Protein AF-0000000075315222 (afdb_homodimer)

Organism: NCBI:txid81985

Radius of gyration: 26.87 Å; Cα contacts (8 Å, |Δi|>4): 1030; chains: 2; bounding box: 45×82×65 Å

Sequence (502 aa):
MVKQVRRYALFQATPDSKFVKEMYGGYFNVFVSAFGDEGEQWDLFRVIDGEFPRDDDLDKYDGFVLSGSLHDAFAQEDWIIELCSVCKKIDAMKKKILGICFGHQIICRVRGGKVGRALRGPDMGLRKINIVQDMMEPGGYFGEEVPESLLIIECHRDEVLEPPESAKVIGYSDKCNVEIFSVEDHLLCVQGHPEYNKEILLEIIDRVHKIKYIEEEYLEKAKRTIEKIEPDTRRLHILCKNFLKGRSHLVMVKQVRRYALFQATPDSKFVKEMYGGYFNVFVSAFGDEGEQWDLFRVIDGEFPRDDDLDKYDGFVLSGSLHDAFAQEDWIIELCSVCKKIDAMKKKILGICFGHQIICRVRGGKVGRALRGPDMGLRKINIVQDMMEPGGYFGEEVPESLLIIECHRDEVLEPPESAKVIGYSDKCNVEIFSVEDHLLCVQGHPEYNKEILLEIIDRVHKIKYIEEEYLEKAKRTIEKIEPDTRRLHILCKNFLKGRSHLV

pLDDT: mean 90.4, std 10.38, range [39.94, 98.88]

Foldseek 3Di:
DPPPAAEEEEAEQEFFDPVCCVPQVGVQSLVCVLPNDPRHHYYYADLNVPGDDDPVCLVVHQEYEYEDYPDFCPDDDPSSVVVLVSVLSCVVVLHAYEAEQSGLQSVQVSLPFDKDFFPQFWDFAKFKKAFAPVVDDQCPPVHRDDDRIDIFGAGHGMAGPGGHPQKAQGIQGPRHRRQWIDHDPRYIYGNGDSSDDPVVSVVVVVVVVVVVVVVVVVVVVVVVVPVPDPDPVVVVVCVVCCVVVVVDDDD/DPPPAAEEEEAEQEFFDPVCCVPQVGVQSLVCVLPNDPRHHYYYADLNVPGDDDLVCLVVHQEYEYEDYPDFLPDDDPSSVVVLVSVLSCVVVLHAYEAEQSGLQSVQVSLPFDKDFFPQFWDFAKFKKAFAPVVDDACPDVHRDDDRIDIFGAGHGMAGPGGHPQKDQGIQGPRHRRQWIDHDPRYIYGNGDSSDDPVVSVVVVVVVVVVVVVVVVVVVVVVVVPVPDPDPVVVVVCVVCCVVVVVDDDD

Structure (mmCIF, N/CA/C/O backbone):
data_AF-0000000075315222-model_v1
#
loop_
_entity.id
_entity.type
_entity.pdbx_description
1 polymer 'Glutamine amidotransferase domain-containing protein'
#
loop_
_atom_site.group_PDB
_atom_site.id
_atom_site.type_symbol
_atom_site.label_atom_id
_atom_site.label_alt_id
_atom_site.label_comp_id
_atom_site.label_asym_id
_atom_site.label_entity_id
_atom_site.label_seq_id
_atom_site.pdbx_PDB_ins_code
_atom_site.Cartn_x
_atom_site.Cartn_y
_atom_site.Cartn_z
_atom_site.occupancy
_atom_site.B_iso_or_equiv
_atom_site.auth_seq_id
_atom_site.auth_comp_id
_atom_site.auth_asym_id
_atom_site.auth_atom_id
_atom_site.pdbx_PDB_model_num
ATOM 1 N N . MET A 1 1 ? -16.156 -40.969 -31.875 1 39.94 1 MET A N 1
ATOM 2 C CA . MET A 1 1 ? -16.547 -40.125 -30.75 1 39.94 1 MET A CA 1
ATOM 3 C C . MET A 1 1 ? -15.852 -38.781 -30.781 1 39.94 1 MET A C 1
ATOM 5 O O . MET A 1 1 ? -14.617 -38.719 -30.797 1 39.94 1 MET A O 1
ATOM 9 N N . VAL A 1 2 ? -16.375 -37.781 -31.344 1 49.41 2 VAL A N 1
ATOM 10 C CA . VAL A 1 2 ? -15.719 -36.531 -31.703 1 49.41 2 VAL A CA 1
ATOM 11 C C . VAL A 1 2 ? -15 -35.969 -30.484 1 49.41 2 VAL A C 1
ATOM 13 O O . VAL A 1 2 ? -15.602 -35.781 -29.422 1 49.41 2 VAL A O 1
ATOM 16 N N . LYS A 1 3 ? -13.758 -36.281 -30.328 1 56.5 3 LYS A N 1
ATOM 17 C CA . LYS A 1 3 ? -12.953 -35.969 -29.156 1 56.5 3 LYS A CA 1
ATOM 18 C C . LYS A 1 3 ? -13.102 -34.5 -28.766 1 56.5 3 LYS A C 1
ATOM 20 O O . LYS A 1 3 ? -12.781 -33.594 -29.562 1 56.5 3 LYS A O 1
ATOM 25 N N . GLN A 1 4 ? -14.125 -34.094 -27.875 1 75.81 4 GLN A N 1
ATOM 26 C CA . GLN A 1 4 ? -14.383 -32.719 -27.453 1 75.81 4 GLN A CA 1
ATOM 27 C C . GLN A 1 4 ? -13.102 -32.031 -27 1 75.81 4 GLN A C 1
ATOM 29 O O . GLN A 1 4 ? -12.359 -32.594 -26.172 1 75.81 4 GLN A O 1
ATOM 34 N N . VAL A 1 5 ? -12.703 -31.062 -27.75 1 89.75 5 VAL A N 1
ATOM 35 C CA . VAL A 1 5 ? -11.508 -30.266 -27.469 1 89.75 5 VAL A CA 1
ATOM 36 C C . VAL A 1 5 ? -11.656 -29.578 -26.109 1 89.75 5 VAL A C 1
ATOM 38 O O . VAL A 1 5 ? -12.664 -28.922 -25.844 1 89.75 5 VAL A O 1
ATOM 41 N N . ARG A 1 6 ? -10.82 -29.938 -25.156 1 95.06 6 ARG A N 1
ATOM 42 C CA . ARG A 1 6 ? -10.828 -29.266 -23.859 1 95.06 6 ARG A CA 1
ATOM 43 C C . ARG A 1 6 ? -10.453 -27.797 -24 1 95.06 6 ARG A C 1
ATOM 45 O O . ARG A 1 6 ? -9.578 -27.438 -24.781 1 95.06 6 ARG A O 1
ATOM 52 N N . ARG A 1 7 ? -11.195 -26.953 -23.25 1 97.31 7 ARG A N 1
ATOM 53 C CA . ARG A 1 7 ? -11.008 -25.5 -23.344 1 97.31 7 ARG A CA 1
ATOM 54 C C . ARG A 1 7 ? -10.703 -24.906 -21.984 1 97.31 7 ARG A C 1
ATOM 56 O O . ARG A 1 7 ? -11.383 -25.203 -21 1 97.31 7 ARG A O 1
ATOM 63 N N . TYR A 1 8 ? -9.695 -24.078 -21.922 1 98.38 8 TYR A N 1
ATOM 64 C CA . TYR A 1 8 ? -9.273 -23.438 -20.688 1 98.38 8 TYR A CA 1
ATOM 65 C C . TYR A 1 8 ? -9.125 -21.922 -20.891 1 98.38 8 TYR A C 1
ATOM 67 O O . TYR A 1 8 ? -8.93 -21.469 -22 1 98.38 8 TYR A O 1
ATOM 75 N N . ALA A 1 9 ? -9.297 -21.141 -19.812 1 98.81 9 ALA A N 1
ATOM 76 C CA . ALA A 1 9 ? -9.141 -19.688 -19.859 1 98.81 9 ALA A CA 1
ATOM 77 C C . ALA A 1 9 ? -8.109 -19.219 -18.828 1 98.81 9 ALA A C 1
ATOM 79 O O . ALA A 1 9 ? -8.102 -19.688 -17.688 1 98.81 9 ALA A O 1
ATOM 80 N N . LEU A 1 10 ? -7.227 -18.406 -19.312 1 98.88 10 LEU A N 1
ATOM 81 C CA . LEU A 1 10 ? -6.359 -17.688 -18.391 1 98.88 10 LEU A CA 1
ATOM 82 C C . LEU A 1 10 ? -6.922 -16.297 -18.094 1 98.88 10 LEU A C 1
ATOM 84 O O . LEU A 1 10 ? -7.156 -15.508 -19.016 1 98.88 10 LEU A O 1
ATOM 88 N N . PHE A 1 11 ? -7.207 -16.047 -16.828 1 98.88 11 PHE A N 1
ATOM 89 C CA . PHE A 1 11 ? -7.445 -14.688 -16.344 1 98.88 11 PHE A CA 1
ATOM 90 C C . PHE A 1 11 ? -6.137 -14.016 -15.953 1 98.88 11 PHE A C 1
ATOM 92 O O . PHE A 1 11 ? -5.613 -14.258 -14.859 1 98.88 11 PHE A O 1
ATOM 99 N N . GLN A 1 12 ? -5.641 -13.211 -16.875 1 98.75 12 GLN A N 1
ATOM 100 C CA . GLN A 1 12 ? -4.352 -12.562 -16.641 1 98.75 12 GLN A CA 1
ATOM 101 C C . GLN A 1 12 ? -4.535 -11.219 -15.945 1 98.75 12 GLN A C 1
ATOM 103 O O . GLN A 1 12 ? -5.137 -10.297 -16.5 1 98.75 12 GLN A O 1
ATOM 108 N N . ALA A 1 13 ? -3.971 -11.109 -14.781 1 98.25 13 ALA A N 1
ATOM 109 C CA . ALA A 1 13 ? -4.195 -9.953 -13.922 1 98.25 13 ALA A CA 1
ATOM 110 C C . ALA A 1 13 ? -2.945 -9.078 -13.836 1 98.25 13 ALA A C 1
ATOM 112 O O . ALA A 1 13 ? -2.754 -8.344 -12.867 1 98.25 13 ALA A O 1
ATOM 113 N N . THR A 1 14 ? -2.043 -9.227 -14.75 1 94.38 14 THR A N 1
ATOM 114 C CA . THR A 1 14 ? -0.83 -8.422 -14.852 1 94.38 14 THR A CA 1
ATOM 115 C C . THR A 1 14 ? -0.495 -8.125 -16.312 1 94.38 14 THR A C 1
ATOM 117 O O . THR A 1 14 ? -0.711 -8.969 -17.188 1 94.38 14 THR A O 1
ATOM 120 N N . PRO A 1 15 ? -0.008 -6.941 -16.609 1 93.62 15 PRO A N 1
ATOM 121 C CA . PRO A 1 15 ? 0.47 -6.699 -17.984 1 93.62 15 PRO A CA 1
ATOM 122 C C . PRO A 1 15 ? 1.733 -7.492 -18.312 1 93.62 15 PRO A C 1
ATOM 124 O O . PRO A 1 15 ? 2.465 -7.898 -17.406 1 93.62 15 PRO A O 1
ATOM 127 N N . ASP A 1 16 ? 1.925 -7.746 -19.562 1 93.75 16 ASP A N 1
ATOM 128 C CA . ASP A 1 16 ? 3.176 -8.367 -19.984 1 93.75 16 ASP A CA 1
ATOM 129 C C . ASP A 1 16 ? 4.352 -7.406 -19.812 1 93.75 16 ASP A C 1
ATOM 131 O O . ASP A 1 16 ? 4.25 -6.227 -20.172 1 93.75 16 ASP A O 1
ATOM 135 N N . SER A 1 17 ? 5.379 -7.91 -19.203 1 89.06 17 SER A N 1
ATOM 136 C CA . SER A 1 17 ? 6.609 -7.125 -19.203 1 89.06 17 SER A CA 1
ATOM 137 C C . SER A 1 17 ? 7.309 -7.195 -20.562 1 89.06 17 SER A C 1
ATOM 139 O O . SER A 1 17 ? 7.039 -8.094 -21.359 1 89.06 17 SER A O 1
ATOM 141 N N . LYS A 1 18 ? 8.211 -6.207 -20.828 1 89.25 18 LYS A N 1
ATOM 142 C CA . LYS A 1 18 ? 8.984 -6.234 -22.062 1 89.25 18 LYS A CA 1
ATOM 143 C C . LYS A 1 18 ? 9.773 -7.539 -22.188 1 89.25 18 LYS A C 1
ATOM 145 O O . LYS A 1 18 ? 9.781 -8.164 -23.25 1 89.25 18 LYS A O 1
ATOM 150 N N . PHE A 1 19 ? 10.352 -8.008 -21.188 1 90.94 19 PHE A N 1
ATOM 151 C CA . PHE A 1 19 ? 11.164 -9.219 -21.172 1 90.94 19 PHE A CA 1
ATOM 152 C C . PHE A 1 19 ? 10.328 -10.445 -21.516 1 90.94 19 PHE A C 1
ATOM 154 O O . PHE A 1 19 ? 10.688 -11.227 -22.391 1 90.94 19 PHE A O 1
ATOM 161 N N . VAL A 1 20 ? 9.18 -10.625 -20.812 1 94.62 20 VAL A N 1
ATOM 162 C CA . VAL A 1 20 ? 8.352 -11.812 -21 1 94.62 20 VAL A CA 1
ATOM 163 C C . VAL A 1 20 ? 7.77 -11.82 -22.406 1 94.62 20 VAL A C 1
ATOM 165 O O . VAL A 1 20 ? 7.629 -12.875 -23.016 1 94.62 20 VAL A O 1
ATOM 168 N N . LYS A 1 21 ? 7.43 -10.648 -22.922 1 95.06 21 LYS A N 1
ATOM 169 C CA . LYS A 1 21 ? 6.953 -10.547 -24.297 1 95.06 21 LYS A CA 1
ATOM 170 C C . LYS A 1 21 ? 8.031 -11 -25.281 1 95.06 21 LYS A C 1
ATOM 172 O O . LYS A 1 21 ? 7.754 -11.773 -26.203 1 95.06 21 LYS A O 1
ATOM 177 N N . GLU A 1 22 ? 9.211 -10.508 -25.078 1 95.38 22 GLU A N 1
ATOM 178 C CA . GLU A 1 22 ? 10.297 -10.789 -26.016 1 95.38 22 GLU A CA 1
ATOM 179 C C . GLU A 1 22 ? 10.75 -12.242 -25.906 1 95.38 22 GLU A C 1
ATOM 181 O O . GLU A 1 22 ? 10.977 -12.906 -26.922 1 95.38 22 GLU A O 1
ATOM 186 N N . MET A 1 23 ? 10.805 -12.789 -24.688 1 94.94 23 MET A N 1
ATOM 187 C CA . MET A 1 23 ? 11.422 -14.094 -24.469 1 94.94 23 MET A CA 1
ATOM 188 C C . MET A 1 23 ? 10.391 -15.211 -24.609 1 94.94 23 MET A C 1
ATOM 190 O O . MET A 1 23 ? 10.727 -16.312 -25.047 1 94.94 23 MET A O 1
ATOM 194 N N . TYR A 1 24 ? 9.094 -14.883 -24.234 1 96.69 24 TYR A N 1
ATOM 195 C CA . TYR A 1 24 ? 8.125 -15.969 -24.156 1 96.69 24 TYR A CA 1
ATOM 196 C C . TYR A 1 24 ? 6.879 -15.664 -24.969 1 96.69 24 TYR A C 1
ATOM 198 O O . TYR A 1 24 ? 5.977 -16.5 -25.078 1 96.69 24 TYR A O 1
ATOM 206 N N . GLY A 1 25 ? 6.777 -14.461 -25.562 1 96.44 25 GLY A N 1
ATOM 207 C CA . GLY A 1 25 ? 5.586 -14.07 -26.297 1 96.44 25 GLY A CA 1
ATOM 208 C C . GLY A 1 25 ? 4.434 -13.664 -25.406 1 96.44 25 GLY A C 1
ATOM 209 O O . GLY A 1 25 ? 3.273 -13.695 -25.812 1 96.44 25 GLY A O 1
ATOM 210 N N . GLY A 1 26 ? 4.734 -13.438 -24.078 1 96.88 26 GLY A N 1
ATOM 211 C CA . GLY A 1 26 ? 3.723 -13.023 -23.109 1 96.88 26 GLY A CA 1
ATOM 212 C C . GLY A 1 26 ? 3.48 -14.055 -22.016 1 96.88 26 GLY A C 1
ATOM 213 O O . GLY A 1 26 ? 3.832 -15.227 -22.172 1 96.88 26 GLY A O 1
ATOM 214 N N . TYR A 1 27 ? 2.85 -13.586 -20.953 1 97.31 27 TYR A N 1
ATOM 215 C CA . TYR A 1 27 ? 2.594 -14.477 -19.828 1 97.31 27 TYR A CA 1
ATOM 216 C C . TYR A 1 27 ? 1.622 -15.586 -20.219 1 97.31 27 TYR A C 1
ATOM 218 O O . TYR A 1 27 ? 1.681 -16.688 -19.672 1 97.31 27 TYR A O 1
ATOM 226 N N . PHE A 1 28 ? 0.74 -15.273 -21.172 1 98.38 28 PHE A N 1
ATOM 227 C CA . PHE A 1 28 ? -0.161 -16.312 -21.656 1 98.38 28 PHE A CA 1
ATOM 228 C C . PHE A 1 28 ? 0.618 -17.547 -22.062 1 98.38 28 PHE A C 1
ATOM 230 O O . PHE A 1 28 ? 0.293 -18.656 -21.641 1 98.38 28 PHE A O 1
ATOM 237 N N . ASN A 1 29 ? 1.62 -17.312 -22.797 1 98.12 29 ASN A N 1
ATOM 238 C CA . ASN A 1 29 ? 2.424 -18.422 -23.281 1 98.12 29 ASN A CA 1
ATOM 239 C C . ASN A 1 29 ? 3.176 -19.109 -22.141 1 98.12 29 ASN A C 1
ATOM 241 O O . ASN A 1 29 ? 3.412 -20.312 -22.188 1 98.12 29 ASN A O 1
ATOM 245 N N . VAL A 1 30 ? 3.58 -18.359 -21.109 1 97.69 30 VAL A N 1
ATOM 246 C CA . VAL A 1 30 ? 4.223 -18.938 -19.938 1 97.69 30 VAL A CA 1
ATOM 247 C C . VAL A 1 30 ? 3.275 -19.922 -19.25 1 97.69 30 VAL A C 1
ATOM 249 O O . VAL A 1 30 ? 3.67 -21.031 -18.922 1 97.69 30 VAL A O 1
ATOM 252 N N . PHE A 1 31 ? 2.035 -19.578 -19.172 1 98.69 31 PHE A N 1
ATOM 253 C CA . PHE A 1 31 ? 1.039 -20.422 -18.516 1 98.69 31 PHE A CA 1
ATOM 254 C C . PHE A 1 31 ? 0.691 -21.625 -19.375 1 98.69 31 PHE A C 1
ATOM 256 O O . PHE A 1 31 ? 0.573 -22.75 -18.875 1 98.69 31 PHE A O 1
ATOM 263 N N . VAL A 1 32 ? 0.521 -21.391 -20.672 1 98.25 32 VAL A N 1
ATOM 264 C CA . VAL A 1 32 ? 0.179 -22.484 -21.562 1 98.25 32 VAL A CA 1
ATOM 265 C C . VAL A 1 32 ? 1.33 -23.5 -21.609 1 98.25 32 VAL A C 1
ATOM 267 O O . VAL A 1 32 ? 1.106 -24.703 -21.625 1 98.25 32 VAL A O 1
ATOM 270 N N . SER A 1 33 ? 2.52 -22.953 -21.609 1 97.25 33 SER A N 1
ATOM 271 C CA . SER A 1 33 ? 3.682 -23.828 -21.609 1 97.25 33 SER A CA 1
ATOM 272 C C . SER A 1 33 ? 3.744 -24.656 -20.328 1 97.25 33 SER A C 1
ATOM 274 O O . SER A 1 33 ? 4.133 -25.828 -20.359 1 97.25 33 SER A O 1
ATOM 276 N N . ALA A 1 34 ? 3.395 -24.125 -19.25 1 97.31 34 ALA A N 1
ATOM 277 C CA . ALA A 1 34 ? 3.471 -24.781 -17.938 1 97.31 34 ALA A CA 1
ATOM 278 C C . ALA A 1 34 ? 2.336 -25.781 -17.766 1 97.31 34 ALA A C 1
ATOM 280 O O . ALA A 1 34 ? 2.553 -26.906 -17.281 1 97.31 34 ALA A O 1
ATOM 281 N N . PHE A 1 35 ? 1.101 -25.406 -18.234 1 97.38 35 PHE A N 1
ATOM 282 C CA . PHE A 1 35 ? -0.052 -26.188 -17.781 1 97.38 35 PHE A CA 1
ATOM 283 C C . PHE A 1 35 ? -0.807 -26.75 -18.984 1 97.38 35 PHE A C 1
ATOM 285 O O . PHE A 1 35 ? -1.705 -27.578 -18.812 1 97.38 35 PHE A O 1
ATOM 292 N N . GLY A 1 36 ? -0.473 -26.344 -20.172 1 96.62 36 GLY A N 1
ATOM 293 C CA . GLY A 1 36 ? -1.174 -26.797 -21.359 1 96.62 36 GLY A CA 1
ATOM 294 C C . GLY A 1 36 ? -0.749 -28.172 -21.812 1 96.62 36 GLY A C 1
ATOM 295 O O . GLY A 1 36 ? 0.375 -28.609 -21.547 1 96.62 36 GLY A O 1
ATOM 296 N N . ASP A 1 37 ? -1.701 -28.859 -22.469 1 94.69 37 ASP A N 1
ATOM 297 C CA . ASP A 1 37 ? -1.438 -30.109 -23.172 1 94.69 37 ASP A CA 1
ATOM 298 C C . ASP A 1 37 ? -1.773 -29.984 -24.656 1 94.69 37 ASP A C 1
ATOM 300 O O . ASP A 1 37 ? -2.518 -29.094 -25.047 1 94.69 37 ASP A O 1
ATOM 304 N N . GLU A 1 38 ? -1.183 -30.875 -25.391 1 93 38 GLU A N 1
ATOM 305 C CA . GLU A 1 38 ? -1.465 -30.891 -26.828 1 93 38 GLU A CA 1
ATOM 306 C C . GLU A 1 38 ? -2.953 -31.094 -27.094 1 93 38 GLU A C 1
ATOM 308 O O . GLU A 1 38 ? -3.598 -31.922 -26.438 1 93 38 GLU A O 1
ATOM 313 N N . GLY A 1 39 ? -3.488 -30.312 -28.016 1 94.25 39 GLY A N 1
ATOM 314 C CA . GLY A 1 39 ? -4.859 -30.5 -28.469 1 94.25 39 GLY A CA 1
ATOM 315 C C . GLY A 1 39 ? -5.855 -29.672 -27.688 1 94.25 39 GLY A C 1
ATOM 316 O O . GLY A 1 39 ? -7.047 -29.656 -28 1 94.25 39 GLY A O 1
ATOM 317 N N . GLU A 1 40 ? -5.375 -28.984 -26.719 1 96.38 40 GLU A N 1
ATOM 318 C CA . GLU A 1 40 ? -6.254 -28.141 -25.922 1 96.38 40 GLU A CA 1
ATOM 319 C C . GLU A 1 40 ? -6.367 -26.734 -26.516 1 96.38 40 GLU A C 1
ATOM 321 O O . GLU A 1 40 ? -5.469 -26.281 -27.234 1 96.38 40 GLU A O 1
ATOM 326 N N . GLN A 1 41 ? -7.523 -26.109 -26.266 1 97.56 41 GLN A N 1
ATOM 327 C CA . GLN A 1 41 ? -7.703 -24.703 -26.609 1 97.56 41 GLN A CA 1
ATOM 328 C C . GLN A 1 41 ? -7.605 -23.812 -25.359 1 97.56 41 GLN A C 1
ATOM 330 O O . GLN A 1 41 ? -8.188 -24.141 -24.328 1 97.56 41 GLN A O 1
ATOM 335 N N . TRP A 1 42 ? -6.859 -22.75 -25.469 1 98.31 42 TRP A N 1
ATOM 336 C CA . TRP A 1 42 ? -6.688 -21.797 -24.375 1 98.31 42 TRP A CA 1
ATOM 337 C C . TRP A 1 42 ? -7.066 -20.391 -24.828 1 98.31 42 TRP A C 1
ATOM 339 O O . TRP A 1 42 ? -6.695 -19.953 -25.906 1 98.31 42 TRP A O 1
ATOM 349 N N . ASP A 1 43 ? -7.832 -19.688 -24 1 98.69 43 ASP A N 1
ATOM 350 C CA . ASP A 1 43 ? -8.195 -18.297 -24.266 1 98.69 43 ASP A CA 1
ATOM 351 C C . ASP A 1 43 ? -7.609 -17.359 -23.203 1 98.69 43 ASP A C 1
ATOM 353 O O . ASP A 1 43 ? -7.496 -17.75 -22.031 1 98.69 43 ASP A O 1
ATOM 357 N N . LEU A 1 44 ? -7.254 -16.234 -23.656 1 98.69 44 LEU A N 1
ATOM 358 C CA . LEU A 1 44 ? -6.715 -15.211 -22.766 1 98.69 44 LEU A CA 1
ATOM 359 C C . LEU A 1 44 ? -7.75 -14.125 -22.5 1 98.69 44 LEU A C 1
ATOM 361 O O . LEU A 1 44 ? -8.383 -13.617 -23.422 1 98.69 44 LEU A O 1
ATOM 365 N N . PHE A 1 45 ? -7.973 -13.828 -21.219 1 98.81 45 PHE A N 1
ATOM 366 C CA . PHE A 1 45 ? -8.703 -12.641 -20.797 1 98.81 45 PHE A CA 1
ATOM 367 C C . PHE A 1 45 ? -7.836 -11.758 -19.906 1 98.81 45 PHE A C 1
ATOM 369 O O . PHE A 1 45 ? -7.445 -12.156 -18.812 1 98.81 45 PHE A O 1
ATOM 376 N N . ARG A 1 46 ? -7.508 -10.625 -20.391 1 98.19 46 ARG A N 1
ATOM 377 C CA . ARG A 1 46 ? -6.766 -9.672 -19.578 1 98.19 46 ARG A CA 1
ATOM 378 C C . ARG A 1 46 ? -7.688 -8.969 -18.594 1 98.19 46 ARG A C 1
ATOM 380 O O . ARG A 1 46 ? -8.062 -7.809 -18.797 1 98.19 46 ARG A O 1
ATOM 387 N N . VAL A 1 47 ? -7.852 -9.508 -17.484 1 98.62 47 VAL A N 1
ATOM 388 C CA . VAL A 1 47 ? -8.859 -9.039 -16.531 1 98.62 47 VAL A CA 1
ATOM 389 C C . VAL A 1 47 ? -8.406 -7.727 -15.898 1 98.62 47 VAL A C 1
ATOM 391 O O . VAL A 1 47 ? -9.234 -6.898 -15.508 1 98.62 47 VAL A O 1
ATOM 394 N N . ILE A 1 48 ? -7.145 -7.555 -15.875 1 95.31 48 ILE A N 1
ATOM 395 C CA . ILE A 1 48 ? -6.613 -6.301 -15.352 1 95.31 48 ILE A CA 1
ATOM 396 C C . ILE A 1 48 ? -7.133 -5.133 -16.188 1 95.31 48 ILE A C 1
ATOM 398 O O . ILE A 1 48 ? -7.27 -4.016 -15.688 1 95.31 48 ILE A O 1
ATOM 402 N N . ASP A 1 49 ? -7.461 -5.41 -17.453 1 94.94 49 ASP A N 1
ATOM 403 C CA . ASP A 1 49 ? -7.965 -4.398 -18.375 1 94.94 49 ASP A CA 1
ATOM 404 C C . ASP A 1 49 ? -9.484 -4.441 -18.469 1 94.94 49 ASP A C 1
ATOM 406 O O . ASP A 1 49 ? -10.086 -3.783 -19.312 1 94.94 49 ASP A O 1
ATOM 410 N N . GLY A 1 50 ? -10.031 -5.293 -17.688 1 96.38 50 GLY A N 1
ATOM 411 C CA . GLY A 1 50 ? -11.484 -5.367 -17.641 1 96.38 50 GLY A CA 1
ATOM 412 C C . GLY A 1 50 ? -12.062 -6.34 -18.656 1 96.38 50 GLY A C 1
ATOM 413 O O . GLY A 1 50 ? -13.266 -6.316 -18.922 1 96.38 50 GLY A O 1
ATOM 414 N N . GLU A 1 51 ? -11.234 -7.156 -19.203 1 97.81 51 GLU A N 1
ATOM 415 C CA . GLU A 1 51 ? -11.719 -8.148 -20.156 1 97.81 51 GLU A CA 1
ATOM 416 C C . GLU A 1 51 ? -12.148 -9.43 -19.453 1 97.81 51 GLU A C 1
ATOM 418 O O . GLU A 1 51 ? -11.336 -10.094 -18.812 1 97.81 51 GLU A O 1
ATOM 423 N N . PHE A 1 52 ? -13.375 -9.727 -19.594 1 98.31 52 PHE A N 1
ATOM 424 C CA . PHE A 1 52 ? -13.945 -10.938 -19 1 98.31 52 PHE A CA 1
ATOM 425 C C . PHE A 1 52 ? -14.789 -11.688 -20.031 1 98.31 52 PHE A C 1
ATOM 427 O O . PHE A 1 52 ? -15.312 -11.086 -20.969 1 98.31 52 PHE A O 1
ATOM 434 N N . PRO A 1 53 ? -14.883 -12.992 -19.906 1 97.56 53 PRO A N 1
ATOM 435 C CA . PRO A 1 53 ? -15.852 -13.703 -20.734 1 97.56 53 PRO A CA 1
ATOM 436 C C . PRO A 1 53 ? -17.297 -13.328 -20.406 1 97.56 53 PRO A C 1
ATOM 438 O O . PRO A 1 53 ? -17.578 -12.852 -19.312 1 97.56 53 PRO A O 1
ATOM 441 N N . ARG A 1 54 ? -18.172 -13.539 -21.406 1 95.56 54 ARG A N 1
ATOM 442 C CA . ARG A 1 54 ? -19.594 -13.43 -21.125 1 95.56 54 ARG A CA 1
ATOM 443 C C . ARG A 1 54 ? -20.031 -14.523 -20.156 1 95.56 54 ARG A C 1
ATOM 445 O O . ARG A 1 54 ? -19.531 -15.648 -20.219 1 95.56 54 ARG A O 1
ATOM 452 N N . ASP A 1 55 ? -20.953 -14.148 -19.391 1 95 55 ASP A N 1
ATOM 453 C CA . ASP A 1 55 ? -21.453 -15.094 -18.391 1 95 55 ASP A CA 1
ATOM 454 C C . ASP A 1 55 ? -21.891 -16.391 -19.047 1 95 55 ASP A C 1
ATOM 456 O O . ASP A 1 55 ? -21.609 -17.484 -18.531 1 95 55 ASP A O 1
ATOM 460 N N . ASP A 1 56 ? -22.516 -16.281 -20.156 1 95.06 56 ASP A N 1
ATOM 461 C CA . ASP A 1 56 ? -23.062 -17.453 -20.828 1 95.06 56 ASP A CA 1
ATOM 462 C C . ASP A 1 56 ? -21.953 -18.312 -21.422 1 95.06 56 ASP A C 1
ATOM 464 O O . ASP A 1 56 ? -22.188 -19.453 -21.812 1 95.06 56 ASP A O 1
ATOM 468 N N . ASP A 1 57 ? -20.75 -17.781 -21.469 1 96.81 57 ASP A N 1
ATOM 469 C CA . ASP A 1 57 ? -19.641 -18.5 -22.078 1 96.81 57 ASP A CA 1
ATOM 470 C C . ASP A 1 57 ? -18.828 -19.25 -21.031 1 96.81 57 ASP A C 1
ATOM 472 O O . ASP A 1 57 ? -17.969 -20.062 -21.375 1 96.81 57 ASP A O 1
ATOM 476 N N . LEU A 1 58 ? -19.062 -19.078 -19.812 1 97.44 58 LEU A N 1
ATOM 477 C CA . LEU A 1 58 ? -18.266 -19.672 -18.734 1 97.44 58 LEU A CA 1
ATOM 478 C C . LEU A 1 58 ? -18.375 -21.203 -18.766 1 97.44 58 LEU A C 1
ATOM 480 O O . LEU A 1 58 ? -17.391 -21.891 -18.453 1 97.44 58 LEU A O 1
ATOM 484 N N . ASP A 1 59 ? -19.5 -21.641 -19.188 1 95.44 59 ASP A N 1
ATOM 485 C CA . ASP A 1 59 ? -19.766 -23.078 -19.172 1 95.44 59 ASP A CA 1
ATOM 486 C C . ASP A 1 59 ? -18.984 -23.797 -20.281 1 95.44 59 ASP A C 1
ATOM 488 O O . ASP A 1 59 ? -18.859 -25.016 -20.266 1 95.44 59 ASP A O 1
ATOM 492 N N . LYS A 1 60 ? -18.484 -23.078 -21.188 1 95.81 60 LYS A N 1
ATOM 493 C CA . LYS A 1 60 ? -17.766 -23.656 -22.312 1 95.81 60 LYS A CA 1
ATOM 494 C C . LYS A 1 60 ? -16.359 -24.078 -21.906 1 95.81 60 LYS A C 1
ATOM 496 O O . LYS A 1 60 ? -15.688 -24.797 -22.641 1 95.81 60 LYS A O 1
ATOM 501 N N . TYR A 1 61 ? -15.922 -23.641 -20.797 1 97.75 61 TYR A N 1
ATOM 502 C CA . TYR A 1 61 ? -14.555 -23.922 -20.375 1 97.75 61 TYR A CA 1
ATOM 503 C C . TYR A 1 61 ? -14.523 -25.094 -19.391 1 97.75 61 TYR A C 1
ATOM 505 O O . TYR A 1 61 ? -15.422 -25.219 -18.547 1 97.75 61 TYR A O 1
ATOM 513 N N . ASP A 1 62 ? -13.477 -25.859 -19.516 1 95.81 62 ASP A N 1
ATOM 514 C CA . ASP A 1 62 ? -13.25 -26.969 -18.594 1 95.81 62 ASP A CA 1
ATOM 515 C C . ASP A 1 62 ? -12.531 -26.5 -17.344 1 95.81 62 ASP A C 1
ATOM 517 O O . ASP A 1 62 ? -12.578 -27.172 -16.297 1 95.81 62 ASP A O 1
ATOM 521 N N . GLY A 1 63 ? -11.844 -25.375 -17.375 1 97.5 63 GLY A N 1
ATOM 522 C CA . GLY A 1 63 ? -11.133 -24.828 -16.234 1 97.5 63 GLY A CA 1
ATOM 523 C C . GLY A 1 63 ? -10.578 -23.438 -16.469 1 97.5 63 GLY A C 1
ATOM 524 O O . GLY A 1 63 ? -10.523 -22.984 -17.609 1 97.5 63 GLY A O 1
ATOM 525 N N . PHE A 1 64 ? -10.219 -22.828 -15.352 1 98.75 64 PHE A N 1
ATOM 526 C CA . PHE A 1 64 ? -9.703 -21.453 -15.359 1 98.75 64 PHE A CA 1
ATOM 527 C C . PHE A 1 64 ? -8.422 -21.359 -14.547 1 98.75 64 PHE A C 1
ATOM 529 O O . PHE A 1 64 ? -8.273 -22.031 -13.523 1 98.75 64 PHE A O 1
ATOM 536 N N . VAL A 1 65 ? -7.52 -20.547 -15.031 1 98.88 65 VAL A N 1
ATOM 537 C CA . VAL A 1 65 ? -6.324 -20.203 -14.273 1 98.88 65 VAL A CA 1
ATOM 538 C C . VAL A 1 65 ? -6.305 -18.703 -13.984 1 98.88 65 VAL A C 1
ATOM 540 O O . VAL A 1 65 ? -6.551 -17.891 -14.875 1 98.88 65 VAL A O 1
ATOM 543 N N . LEU A 1 66 ? -6.113 -18.344 -12.719 1 98.88 66 LEU A N 1
ATOM 544 C CA . LEU A 1 66 ? -5.938 -16.953 -12.305 1 98.88 66 LEU A CA 1
ATOM 545 C C . LEU A 1 66 ? -4.473 -16.641 -12.031 1 98.88 66 LEU A C 1
ATOM 547 O O . LEU A 1 66 ? -3.836 -17.312 -11.211 1 98.88 66 LEU A O 1
ATOM 551 N N . SER A 1 67 ? -3.93 -15.648 -12.672 1 98.62 67 SER A N 1
ATOM 552 C CA . SER A 1 67 ? -2.514 -15.32 -12.531 1 98.62 67 SER A CA 1
ATOM 553 C C . SER A 1 67 ? -2.256 -14.492 -11.281 1 98.62 67 SER A C 1
ATOM 555 O O . SER A 1 67 ? -3.191 -14.133 -10.562 1 98.62 67 SER A O 1
ATOM 557 N N . GLY A 1 68 ? -0.981 -14.266 -11.062 1 97.19 68 GLY A N 1
ATOM 558 C CA . GLY A 1 68 ? -0.586 -13.258 -10.086 1 97.19 68 GLY A CA 1
ATOM 559 C C . GLY A 1 68 ? -0.853 -11.836 -10.547 1 97.19 68 GLY A C 1
ATOM 560 O O . GLY A 1 68 ? -1.312 -11.625 -11.664 1 97.19 68 GLY A O 1
ATOM 561 N N . SER A 1 69 ? -0.596 -10.93 -9.672 1 95.31 69 SER A N 1
ATOM 562 C CA . SER A 1 69 ? -0.766 -9.508 -9.961 1 95.31 69 SER A CA 1
ATOM 563 C C . SER A 1 69 ? 0.091 -8.648 -9.031 1 95.31 69 SER A C 1
ATOM 565 O O . SER A 1 69 ? 0.524 -9.117 -7.977 1 95.31 69 SER A O 1
ATOM 567 N N . LEU A 1 70 ? 0.352 -7.43 -9.5 1 85.44 70 LEU A N 1
ATOM 568 C CA . LEU A 1 70 ? 1.011 -6.453 -8.641 1 85.44 70 LEU A CA 1
ATOM 569 C C . LEU A 1 70 ? 0 -5.758 -7.734 1 85.44 70 LEU A C 1
ATOM 571 O O . LEU A 1 70 ? 0.382 -5.051 -6.797 1 85.44 70 LEU A O 1
ATOM 575 N N . HIS A 1 71 ? -1.266 -5.973 -7.91 1 86.94 71 HIS A N 1
ATOM 576 C CA . HIS A 1 71 ? -2.328 -5.34 -7.141 1 86.94 71 HIS A CA 1
ATOM 577 C C . HIS A 1 71 ? -2.676 -6.156 -5.902 1 86.94 71 HIS A C 1
ATOM 579 O O . HIS A 1 71 ? -2.377 -7.352 -5.836 1 86.94 71 HIS A O 1
ATOM 585 N N . ASP A 1 72 ? -3.26 -5.438 -4.957 1 87.69 72 ASP A N 1
ATOM 586 C CA . ASP A 1 72 ? -3.709 -6.109 -3.744 1 87.69 72 ASP A CA 1
ATOM 587 C C . ASP A 1 72 ? -5.031 -6.836 -3.977 1 87.69 72 ASP A C 1
ATOM 589 O O . ASP A 1 72 ? -5.992 -6.242 -4.473 1 87.69 72 ASP A O 1
ATOM 593 N N . ALA A 1 73 ? -5.094 -8.094 -3.586 1 93.62 73 ALA A N 1
ATOM 594 C CA . ALA A 1 73 ? -6.297 -8.898 -3.799 1 93.62 73 ALA A CA 1
ATOM 595 C C . ALA A 1 73 ? -7.461 -8.375 -2.955 1 93.62 73 ALA A C 1
ATOM 597 O O . ALA A 1 73 ? -8.625 -8.664 -3.244 1 93.62 73 ALA A O 1
ATOM 598 N N . PHE A 1 74 ? -7.117 -7.652 -1.876 1 87.81 74 PHE A N 1
ATOM 599 C CA . PHE A 1 74 ? -8.172 -7.129 -1.018 1 87.81 74 PHE A CA 1
ATOM 600 C C . PHE A 1 74 ? -8.586 -5.73 -1.463 1 87.81 74 PHE A C 1
ATOM 602 O O . PHE A 1 74 ? -9.422 -5.09 -0.818 1 87.81 74 PHE A O 1
ATOM 609 N N . ALA A 1 75 ? -8.023 -5.195 -2.537 1 81.94 75 ALA A N 1
ATOM 610 C CA . ALA A 1 75 ? -8.383 -3.877 -3.049 1 81.94 75 ALA A CA 1
ATOM 611 C C . ALA A 1 75 ? -9.805 -3.865 -3.592 1 81.94 75 ALA A C 1
ATOM 613 O O . ALA A 1 75 ? -10.406 -4.922 -3.797 1 81.94 75 ALA A O 1
ATOM 614 N N . GLN A 1 76 ? -10.305 -2.623 -3.764 1 82.81 76 GLN A N 1
ATOM 615 C CA . GLN A 1 76 ? -11.695 -2.48 -4.18 1 82.81 76 GLN A CA 1
ATOM 616 C C . GLN A 1 76 ? -11.797 -1.866 -5.57 1 82.81 76 GLN A C 1
ATOM 618 O O . GLN A 1 76 ? -12.82 -1.272 -5.922 1 82.81 76 GLN A O 1
ATOM 623 N N . GLU A 1 77 ? -10.773 -1.973 -6.297 1 82.06 77 GLU A N 1
ATOM 624 C CA . GLU A 1 77 ? -10.828 -1.503 -7.68 1 82.06 77 GLU A CA 1
ATOM 625 C C . GLU A 1 77 ? -11.914 -2.223 -8.469 1 82.06 77 GLU A C 1
ATOM 627 O O . GLU A 1 77 ? -12.203 -3.395 -8.211 1 82.06 77 GLU A O 1
ATOM 632 N N . ASP A 1 78 ? -12.414 -1.596 -9.43 1 89.81 78 ASP A N 1
ATOM 633 C CA . ASP A 1 78 ? -13.555 -2.111 -10.172 1 89.81 78 ASP A CA 1
ATOM 634 C C . ASP A 1 78 ? -13.242 -3.471 -10.797 1 89.81 78 ASP A C 1
ATOM 636 O O . ASP A 1 78 ? -14.047 -4.402 -10.711 1 89.81 78 ASP A O 1
ATOM 640 N N . TRP A 1 79 ? -12.133 -3.607 -11.445 1 95 79 TRP A N 1
ATOM 641 C CA . TRP A 1 79 ? -11.82 -4.852 -12.133 1 95 79 TRP A CA 1
ATOM 642 C C . TRP A 1 79 ? -11.602 -5.992 -11.141 1 95 79 TRP A C 1
ATOM 644 O O . TRP A 1 79 ? -11.867 -7.152 -11.453 1 95 79 TRP A O 1
ATOM 654 N N . ILE A 1 80 ? -11.133 -5.684 -9.938 1 95.69 80 ILE A N 1
ATOM 655 C CA . ILE A 1 80 ? -10.945 -6.699 -8.914 1 95.69 80 ILE A CA 1
ATOM 656 C C . ILE A 1 80 ? -12.297 -7.164 -8.383 1 95.69 80 ILE A C 1
ATOM 658 O O . ILE A 1 80 ? -12.516 -8.359 -8.188 1 95.69 80 ILE A O 1
ATOM 662 N N . ILE A 1 81 ? -13.148 -6.195 -8.18 1 95.06 81 ILE A N 1
ATOM 663 C CA . ILE A 1 81 ? -14.5 -6.527 -7.746 1 95.06 81 ILE A CA 1
ATOM 664 C C . ILE A 1 81 ? -15.18 -7.41 -8.797 1 95.06 81 ILE A C 1
ATOM 666 O O . ILE A 1 81 ? -15.812 -8.414 -8.453 1 95.06 81 ILE A O 1
ATOM 670 N N . GLU A 1 82 ? -15.016 -7.047 -10.031 1 97.88 82 GLU A N 1
ATOM 671 C CA . GLU A 1 82 ? -15.594 -7.852 -11.109 1 97.88 82 GLU A CA 1
ATOM 672 C C . GLU A 1 82 ? -14.961 -9.242 -11.156 1 97.88 82 GLU A C 1
ATOM 674 O O . GLU A 1 82 ? -15.664 -10.242 -11.344 1 97.88 82 GLU A O 1
ATOM 679 N N . LEU A 1 83 ? -13.711 -9.32 -11.008 1 98.69 83 LEU A N 1
ATOM 680 C CA . LEU A 1 83 ? -13.031 -10.602 -10.977 1 98.69 83 LEU A CA 1
ATOM 681 C C . LEU A 1 83 ? -13.594 -11.492 -9.875 1 98.69 83 LEU A C 1
ATOM 683 O O . LEU A 1 83 ? -13.867 -12.672 -10.102 1 98.69 83 LEU A O 1
ATOM 687 N N . CYS A 1 84 ? -13.766 -10.938 -8.703 1 98.5 84 CYS A N 1
ATOM 688 C CA . CYS A 1 84 ? -14.344 -11.695 -7.598 1 98.5 84 CYS A CA 1
ATOM 689 C C . CYS A 1 84 ? -15.734 -12.211 -7.957 1 98.5 84 CYS A C 1
ATOM 691 O O . CYS A 1 84 ? -16.062 -13.367 -7.672 1 98.5 84 CYS A O 1
ATOM 693 N N . SER A 1 85 ? -16.484 -11.344 -8.555 1 98.44 85 SER A N 1
ATOM 694 C CA . SER A 1 85 ? -17.844 -11.711 -8.953 1 98.44 85 SER A CA 1
ATOM 695 C C . SER A 1 85 ? -17.828 -12.875 -9.945 1 98.44 85 SER A C 1
ATOM 697 O O . SER A 1 85 ? -18.594 -13.828 -9.797 1 98.44 85 SER A O 1
ATOM 699 N N . VAL A 1 86 ? -17.016 -12.805 -10.938 1 98.69 86 VAL A N 1
ATOM 700 C CA . VAL A 1 86 ? -16.906 -13.852 -11.953 1 98.69 86 VAL A CA 1
ATOM 701 C C . VAL A 1 86 ? -16.422 -15.141 -11.305 1 98.69 86 VAL A C 1
ATOM 703 O O . VAL A 1 86 ? -16.922 -16.219 -11.602 1 98.69 86 VAL A O 1
ATOM 706 N N . CYS A 1 87 ? -15.445 -15.047 -10.422 1 98.62 87 CYS A N 1
ATOM 707 C CA . CYS A 1 87 ? -14.93 -16.234 -9.734 1 98.62 87 CYS A CA 1
ATOM 708 C C . CYS A 1 87 ? -16.016 -16.891 -8.898 1 98.62 87 CYS A C 1
ATOM 710 O O . CYS A 1 87 ? -16.078 -18.125 -8.805 1 98.62 87 CYS A O 1
ATOM 712 N N . LYS A 1 88 ? -16.812 -16.078 -8.266 1 98.38 88 LYS A N 1
ATOM 713 C CA . LYS A 1 88 ? -17.938 -16.609 -7.496 1 98.38 88 LYS A CA 1
ATOM 714 C C . LYS A 1 88 ? -18.859 -17.422 -8.383 1 98.38 88 LYS A C 1
ATOM 716 O O . LYS A 1 88 ? -19.328 -18.5 -7.977 1 98.38 88 LYS A O 1
ATOM 721 N N . LYS A 1 89 ? -19.156 -16.922 -9.547 1 98.31 89 LYS A N 1
ATOM 722 C CA . LYS A 1 89 ? -20.016 -17.625 -10.492 1 98.31 89 LYS A CA 1
ATOM 723 C C . LYS A 1 89 ? -19.391 -18.953 -10.922 1 98.31 89 LYS A C 1
ATOM 725 O O . LYS A 1 89 ? -20.062 -19.984 -10.945 1 98.31 89 LYS A O 1
ATOM 730 N N . ILE A 1 90 ? -18.156 -18.906 -11.266 1 98.5 90 ILE A N 1
ATOM 731 C CA . ILE A 1 90 ? -17.453 -20.109 -11.703 1 98.5 90 ILE A CA 1
ATOM 732 C C . ILE A 1 90 ? -17.438 -21.141 -10.57 1 98.5 90 ILE A C 1
ATOM 734 O O . ILE A 1 90 ? -17.641 -22.328 -10.805 1 98.5 90 ILE A O 1
ATOM 738 N N . ASP A 1 91 ? -17.188 -20.656 -9.375 1 97.88 91 ASP A N 1
ATOM 739 C CA . ASP A 1 91 ? -17.203 -21.516 -8.188 1 97.88 91 ASP A CA 1
ATOM 740 C C . ASP A 1 91 ? -18.578 -22.156 -8 1 97.88 91 ASP A C 1
ATOM 742 O O . ASP A 1 91 ? -18.656 -23.359 -7.738 1 97.88 91 ASP A O 1
ATOM 746 N N . ALA A 1 92 ? -19.562 -21.391 -8.156 1 97.12 92 ALA A N 1
ATOM 747 C CA . ALA A 1 92 ? -20.938 -21.906 -8.016 1 97.12 92 ALA A CA 1
ATOM 748 C C . ALA A 1 92 ? -21.219 -22.984 -9.055 1 97.12 92 ALA A C 1
ATOM 750 O O . ALA A 1 92 ? -21.984 -23.922 -8.797 1 97.12 92 ALA A O 1
ATOM 751 N N . MET A 1 93 ? -20.656 -22.875 -10.203 1 97.19 93 MET A N 1
ATOM 752 C CA . MET A 1 93 ? -20.812 -23.844 -11.289 1 97.19 93 MET A CA 1
ATOM 753 C C . MET A 1 93 ? -19.953 -25.078 -11.062 1 97.19 93 MET A C 1
ATOM 755 O O . MET A 1 93 ? -20 -26.031 -11.844 1 97.19 93 MET A O 1
ATOM 759 N N . LYS A 1 94 ? -19.125 -25.016 -10.102 1 96.06 94 LYS A N 1
ATOM 760 C CA . LYS A 1 94 ? -18.219 -26.094 -9.727 1 96.06 94 LYS A CA 1
ATOM 761 C C . LYS A 1 94 ? -17.203 -26.359 -10.836 1 96.06 94 LYS A C 1
ATOM 763 O O . LYS A 1 94 ? -16.812 -27.516 -11.062 1 96.06 94 LYS A O 1
ATOM 768 N N . LYS A 1 95 ? -16.875 -25.297 -11.539 1 96.5 95 LYS A N 1
ATOM 769 C CA . LYS A 1 95 ? -15.805 -25.375 -12.531 1 96.5 95 LYS A CA 1
ATOM 770 C C . LYS A 1 95 ? -14.43 -25.219 -11.875 1 96.5 95 LYS A C 1
ATOM 772 O O . LYS A 1 95 ? -14.297 -24.531 -10.867 1 96.5 95 LYS A O 1
ATOM 777 N N . LYS A 1 96 ? -13.477 -25.844 -12.461 1 96.81 96 LYS A N 1
ATOM 778 C CA . LYS A 1 96 ? -12.141 -25.859 -11.875 1 96.81 96 LYS A CA 1
ATOM 779 C C . LYS A 1 96 ? -11.477 -24.484 -11.984 1 96.81 96 LYS A C 1
ATOM 781 O O . LYS A 1 96 ? -11.523 -23.844 -13.047 1 96.81 96 LYS A O 1
ATOM 786 N N . ILE A 1 97 ? -10.883 -24 -10.883 1 98.31 97 ILE A N 1
ATOM 787 C CA . ILE A 1 97 ? -10.078 -22.781 -10.859 1 98.31 97 ILE A CA 1
ATOM 788 C C . ILE A 1 97 ? -8.727 -23.062 -10.211 1 98.31 97 ILE A C 1
ATOM 790 O O . ILE A 1 97 ? -8.664 -23.594 -9.102 1 98.31 97 ILE A O 1
ATOM 794 N N . LEU A 1 98 ? -7.719 -22.859 -10.953 1 98.25 98 LEU A N 1
ATOM 795 C CA . LEU A 1 98 ? -6.367 -22.812 -10.406 1 98.25 98 LEU A CA 1
ATOM 796 C C . LEU A 1 98 ? -5.941 -21.391 -10.117 1 98.25 98 LEU A C 1
ATOM 798 O O . LEU A 1 98 ? -5.762 -20.578 -11.039 1 98.25 98 LEU A O 1
ATOM 802 N N . GLY A 1 99 ? -5.809 -21.031 -8.852 1 98.69 99 GLY A N 1
ATOM 803 C CA . GLY A 1 99 ? -5.395 -19.703 -8.453 1 98.69 99 GLY A CA 1
ATOM 804 C C . GLY A 1 99 ? -3.924 -19.609 -8.094 1 98.69 99 GLY A C 1
ATOM 805 O O . GLY A 1 99 ? -3.439 -20.375 -7.262 1 98.69 99 GLY A O 1
ATOM 806 N N . ILE A 1 100 ? -3.219 -18.656 -8.656 1 98.69 100 ILE A N 1
ATOM 807 C CA . ILE A 1 100 ? -1.781 -18.531 -8.453 1 98.69 100 ILE A CA 1
ATOM 808 C C . ILE A 1 100 ? -1.466 -17.172 -7.844 1 98.69 100 ILE A C 1
ATOM 810 O O . ILE A 1 100 ? -1.815 -16.141 -8.414 1 98.69 100 ILE A O 1
ATOM 814 N N . CYS A 1 101 ? -0.807 -17.141 -6.703 1 98.25 101 CYS A N 1
ATOM 815 C CA . CYS A 1 101 ? -0.382 -15.938 -5.992 1 98.25 101 CYS A CA 1
ATOM 816 C C . CYS A 1 101 ? -1.557 -14.992 -5.762 1 98.25 101 CYS A C 1
ATOM 818 O O . CYS A 1 101 ? -2.412 -15.25 -4.914 1 98.25 101 CYS A O 1
ATOM 820 N N . PHE A 1 102 ? -1.68 -13.977 -6.559 1 98.19 102 PHE A N 1
ATOM 821 C CA . PHE A 1 102 ? -2.852 -13.109 -6.52 1 98.19 102 PHE A CA 1
ATOM 822 C C . PHE A 1 102 ? -4.129 -13.914 -6.723 1 98.19 102 PHE A C 1
ATOM 824 O O . PHE A 1 102 ? -5.113 -13.719 -6.004 1 98.19 102 PHE A O 1
ATOM 831 N N . GLY A 1 103 ? -4.188 -14.844 -7.629 1 98.75 103 GLY A N 1
ATOM 832 C CA . GLY A 1 103 ? -5.32 -15.734 -7.848 1 98.75 103 GLY A CA 1
ATOM 833 C C . GLY A 1 103 ? -5.656 -16.578 -6.641 1 98.75 103 GLY A C 1
ATOM 834 O O . GLY A 1 103 ? -6.828 -16.812 -6.344 1 98.75 103 GLY A O 1
ATOM 835 N N . HIS A 1 104 ? -4.594 -17.078 -5.961 1 98.56 104 HIS A N 1
ATOM 836 C CA . HIS A 1 104 ? -4.703 -17.781 -4.691 1 98.56 104 HIS A CA 1
ATOM 837 C C . HIS A 1 104 ? -5.438 -16.938 -3.652 1 98.56 104 HIS A C 1
ATOM 839 O O . HIS A 1 104 ? -6.352 -17.422 -2.984 1 98.56 104 HIS A O 1
ATOM 845 N N . GLN A 1 105 ? -5.129 -15.734 -3.586 1 98.56 105 GLN A N 1
ATOM 846 C CA . GLN A 1 105 ? -5.68 -14.789 -2.621 1 98.56 105 GLN A CA 1
ATOM 847 C C . GLN A 1 105 ? -7.105 -14.398 -2.994 1 98.56 105 GLN A C 1
ATOM 849 O O . GLN A 1 105 ? -7.965 -14.258 -2.121 1 98.56 105 GLN A O 1
ATOM 854 N N . ILE A 1 106 ? -7.355 -14.195 -4.297 1 98.62 106 ILE A N 1
ATOM 855 C CA . ILE A 1 106 ? -8.688 -13.836 -4.777 1 98.62 106 ILE A CA 1
ATOM 856 C C . ILE A 1 106 ? -9.68 -14.938 -4.402 1 98.62 106 ILE A C 1
ATOM 858 O O . ILE A 1 106 ? -10.781 -14.648 -3.924 1 98.62 106 ILE A O 1
ATOM 862 N N . ILE A 1 107 ? -9.297 -16.172 -4.598 1 98.69 107 ILE A N 1
ATOM 863 C CA . ILE A 1 107 ? -10.188 -17.281 -4.289 1 98.69 107 ILE A CA 1
ATOM 864 C C . ILE A 1 107 ? -10.445 -17.328 -2.787 1 98.69 107 ILE A C 1
ATOM 866 O O . ILE A 1 107 ? -11.57 -17.578 -2.352 1 98.69 107 ILE A O 1
ATOM 870 N N . CYS A 1 108 ? -9.438 -17.125 -1.98 1 98.56 108 CYS A N 1
ATOM 871 C CA . CYS A 1 108 ? -9.617 -17.047 -0.536 1 98.56 108 CYS A CA 1
ATOM 872 C C . CYS A 1 108 ? -10.664 -15.992 -0.181 1 98.56 108 CYS A C 1
ATOM 874 O O . CYS A 1 108 ? -11.594 -16.266 0.579 1 98.56 108 CYS A O 1
ATOM 876 N N . ARG A 1 109 ? -10.531 -14.828 -0.739 1 97.5 109 ARG A N 1
ATOM 877 C CA . ARG A 1 109 ? -11.461 -13.727 -0.519 1 97.5 109 ARG A CA 1
ATOM 878 C C . ARG A 1 109 ? -12.875 -14.109 -0.925 1 97.5 109 ARG A C 1
ATOM 880 O O . ARG A 1 109 ? -13.828 -13.883 -0.171 1 97.5 109 ARG A O 1
ATOM 887 N N . VAL A 1 110 ? -13.023 -14.703 -2.078 1 97.69 110 VAL A N 1
ATOM 888 C CA . VAL A 1 110 ? -14.312 -15.078 -2.645 1 97.69 110 VAL A CA 1
ATOM 889 C C . VAL A 1 110 ? -15 -16.109 -1.74 1 97.69 110 VAL A C 1
ATOM 891 O O . VAL A 1 110 ? -16.219 -16.078 -1.585 1 97.69 110 VAL A O 1
ATOM 894 N N . ARG A 1 111 ? -14.234 -16.922 -1.106 1 98 111 ARG A N 1
ATOM 895 C CA . ARG A 1 111 ? -14.781 -18 -0.278 1 98 111 ARG A CA 1
ATOM 896 C C . ARG A 1 111 ? -14.844 -17.578 1.188 1 98 111 ARG A C 1
ATOM 898 O O . ARG A 1 111 ? -15.055 -18.406 2.068 1 98 111 ARG A O 1
ATOM 905 N N . GLY A 1 112 ? -14.617 -16.359 1.43 1 96.56 112 GLY A N 1
ATOM 906 C CA . GLY A 1 112 ? -14.906 -15.805 2.738 1 96.56 112 GLY A CA 1
ATOM 907 C C . GLY A 1 112 ? -13.703 -15.789 3.664 1 96.56 112 GLY A C 1
ATOM 908 O O . GLY A 1 112 ? -13.828 -15.492 4.852 1 96.56 112 GLY A O 1
ATOM 909 N N . GLY A 1 113 ? -12.555 -16.188 3.23 1 97.38 113 GLY A N 1
ATOM 910 C CA . GLY A 1 113 ? -11.336 -16.062 4.012 1 97.38 113 GLY A CA 1
ATOM 911 C C . GLY A 1 113 ? -10.844 -14.633 4.113 1 97.38 113 GLY A C 1
ATOM 912 O O . GLY A 1 113 ? -11.492 -13.711 3.621 1 97.38 113 GLY A O 1
ATOM 913 N N . LYS A 1 114 ? -9.703 -14.484 4.781 1 95.12 114 LYS A N 1
ATOM 914 C CA . LYS A 1 114 ? -9.109 -13.156 4.961 1 95.12 114 LYS A CA 1
ATOM 915 C C . LYS A 1 114 ? -7.746 -13.07 4.285 1 95.12 114 LYS A C 1
ATOM 917 O O . LYS A 1 114 ? -6.934 -13.992 4.391 1 95.12 114 LYS A O 1
ATOM 922 N N . VAL A 1 115 ? -7.582 -11.992 3.555 1 95.12 115 VAL A N 1
ATOM 923 C CA . VAL A 1 115 ? -6.332 -11.711 2.859 1 95.12 115 VAL A CA 1
ATOM 924 C C . VAL A 1 115 ? -5.773 -10.367 3.322 1 95.12 115 VAL A C 1
ATOM 926 O O . VAL A 1 115 ? -6.531 -9.438 3.623 1 95.12 115 VAL A O 1
ATOM 929 N N . GLY A 1 116 ? -4.453 -10.219 3.365 1 87.75 116 GLY A N 1
ATOM 930 C CA . GLY A 1 116 ? -3.795 -8.992 3.771 1 87.75 116 GLY A CA 1
ATOM 931 C C . GLY A 1 116 ? -2.295 -9.016 3.551 1 87.75 116 GLY A C 1
ATOM 932 O O . GLY A 1 116 ? -1.776 -9.906 2.875 1 87.75 116 GLY A O 1
ATOM 933 N N . ARG A 1 117 ? -1.644 -7.996 4.102 1 82.69 117 ARG A N 1
ATOM 934 C CA . ARG A 1 117 ? -0.189 -7.926 4.012 1 82.69 117 ARG A CA 1
ATOM 935 C C . ARG A 1 117 ? 0.461 -9.094 4.738 1 82.69 117 ARG A C 1
ATOM 937 O O . ARG A 1 117 ? -0.001 -9.508 5.805 1 82.69 117 ARG A O 1
ATOM 944 N N . ALA A 1 118 ? 1.525 -9.633 4.07 1 88.69 118 ALA A N 1
ATOM 945 C CA . ALA A 1 118 ? 2.25 -10.758 4.652 1 88.69 118 ALA A CA 1
ATOM 946 C C . ALA A 1 118 ? 2.715 -10.438 6.07 1 88.69 118 ALA A C 1
ATOM 948 O O . ALA A 1 118 ? 3.354 -9.406 6.301 1 88.69 118 ALA A O 1
ATOM 949 N N . LEU A 1 119 ? 2.451 -11.344 6.93 1 80.5 119 LEU A N 1
ATOM 950 C CA . LEU A 1 119 ? 2.678 -11.141 8.352 1 80.5 119 LEU A CA 1
ATOM 951 C C . LEU A 1 119 ? 4.168 -11.023 8.656 1 80.5 119 LEU A C 1
ATOM 953 O O . LEU A 1 119 ? 4.559 -10.305 9.578 1 80.5 119 LEU A O 1
ATOM 957 N N . ARG A 1 120 ? 4.961 -11.711 7.836 1 82.81 120 ARG A N 1
ATOM 958 C CA . ARG A 1 120 ? 6.398 -11.742 8.078 1 82.81 120 ARG A CA 1
ATOM 959 C C . ARG A 1 120 ? 7.152 -10.984 6.988 1 82.81 120 ARG A C 1
ATOM 961 O O . ARG A 1 120 ? 8.297 -11.312 6.672 1 82.81 120 ARG A O 1
ATOM 968 N N . GLY A 1 121 ? 6.406 -10.047 6.352 1 79.12 121 GLY A N 1
ATOM 969 C CA . GLY A 1 121 ? 7.004 -9.281 5.27 1 79.12 121 GLY A CA 1
ATOM 970 C C . GLY A 1 121 ? 6.926 -9.977 3.928 1 79.12 121 GLY A C 1
ATOM 971 O O . GLY A 1 121 ? 6.484 -11.125 3.846 1 79.12 121 GLY A O 1
ATOM 972 N N . PRO A 1 122 ? 7.414 -9.289 2.924 1 83.56 122 PRO A N 1
ATOM 973 C CA . PRO A 1 122 ? 7.371 -9.867 1.58 1 83.56 122 PRO A CA 1
ATOM 974 C C . PRO A 1 122 ? 8.266 -11.102 1.439 1 83.56 122 PRO A C 1
ATOM 976 O O . PRO A 1 122 ? 9.242 -11.242 2.174 1 83.56 122 PRO A O 1
ATOM 979 N N . ASP A 1 123 ? 7.855 -11.969 0.573 1 89.69 123 ASP A N 1
ATOM 980 C CA . ASP A 1 123 ? 8.617 -13.164 0.24 1 89.69 123 ASP A CA 1
ATOM 981 C C . ASP A 1 123 ? 9.016 -13.172 -1.233 1 89.69 123 ASP A C 1
ATOM 983 O O . ASP A 1 123 ? 8.156 -13.109 -2.115 1 89.69 123 ASP A O 1
ATOM 987 N N . MET A 1 124 ? 10.258 -13.18 -1.545 1 88.69 124 MET A N 1
ATOM 988 C CA . MET A 1 124 ? 10.789 -13.219 -2.904 1 88.69 124 MET A CA 1
ATOM 989 C C . MET A 1 124 ? 11.977 -14.172 -2.996 1 88.69 124 MET A C 1
ATOM 991 O O . MET A 1 124 ? 12.922 -14.078 -2.205 1 88.69 124 MET A O 1
ATOM 995 N N . GLY A 1 125 ? 11.898 -15.047 -3.896 1 90.56 125 GLY A N 1
ATOM 996 C CA . GLY A 1 125 ? 12.953 -16.031 -4.074 1 90.56 125 GLY A CA 1
ATOM 997 C C . GLY A 1 125 ? 12.445 -17.469 -4.043 1 90.56 125 GLY A C 1
ATOM 998 O O . GLY A 1 125 ? 11.297 -17.734 -4.422 1 90.56 125 GLY A O 1
ATOM 999 N N . LEU A 1 126 ? 13.367 -18.375 -3.723 1 90.88 126 LEU A N 1
ATOM 1000 C CA . LEU A 1 126 ? 13 -19.781 -3.594 1 90.88 126 LEU A CA 1
ATOM 1001 C C . LEU A 1 126 ? 12.625 -20.109 -2.154 1 90.88 126 LEU A C 1
ATOM 1003 O O . LEU A 1 126 ? 13.281 -19.641 -1.216 1 90.88 126 LEU A O 1
ATOM 1007 N N . ARG A 1 127 ? 11.492 -20.875 -2.021 1 92.88 127 ARG A N 1
ATOM 1008 C CA . ARG A 1 127 ? 10.992 -21.25 -0.7 1 92.88 127 ARG A CA 1
ATOM 1009 C C . ARG A 1 127 ? 10.656 -22.734 -0.633 1 92.88 127 ARG A C 1
ATOM 1011 O O . ARG A 1 127 ? 10.047 -23.281 -1.56 1 92.88 127 ARG A O 1
ATOM 1018 N N . LYS A 1 128 ? 11.164 -23.266 0.425 1 94.44 128 LYS A N 1
ATOM 1019 C CA . LYS A 1 128 ? 10.75 -24.641 0.688 1 94.44 128 LYS A CA 1
ATOM 1020 C C . LYS A 1 128 ? 9.352 -24.688 1.304 1 94.44 128 LYS A C 1
ATOM 1022 O O . LYS A 1 128 ? 9.109 -24.078 2.348 1 94.44 128 LYS A O 1
ATOM 1027 N N . ILE A 1 129 ? 8.43 -25.344 0.667 1 96.88 129 ILE A N 1
ATOM 1028 C CA . ILE A 1 129 ? 7.082 -25.547 1.183 1 96.88 129 ILE A CA 1
ATOM 1029 C C . ILE A 1 129 ? 6.93 -26.984 1.684 1 96.88 129 ILE A C 1
ATOM 1031 O O . ILE A 1 129 ? 7.359 -27.922 1.018 1 96.88 129 ILE A O 1
ATOM 1035 N N . ASN A 1 130 ? 6.387 -27.078 2.879 1 96.44 130 ASN A N 1
ATOM 1036 C CA . ASN A 1 130 ? 6.082 -28.391 3.434 1 96.44 130 ASN A CA 1
ATOM 1037 C C . ASN A 1 130 ? 4.707 -28.875 2.992 1 96.44 130 ASN A C 1
ATOM 1039 O O . ASN A 1 130 ? 3.727 -28.125 3.068 1 96.44 130 ASN A O 1
ATOM 1043 N N . ILE A 1 131 ? 4.672 -30.141 2.555 1 94 131 ILE A N 1
ATOM 1044 C CA . ILE A 1 131 ? 3.422 -30.719 2.084 1 94 131 ILE A CA 1
ATOM 1045 C C . ILE A 1 131 ? 2.814 -31.594 3.182 1 94 131 ILE A C 1
ATOM 1047 O O . ILE A 1 131 ? 3.504 -32.406 3.777 1 94 131 ILE A O 1
ATOM 1051 N N . VAL A 1 132 ? 1.517 -31.359 3.371 1 90.19 132 VAL A N 1
ATOM 1052 C CA . VAL A 1 132 ? 0.809 -32.156 4.359 1 90.19 132 VAL A CA 1
ATOM 1053 C C . VAL A 1 132 ? 0.501 -33.562 3.783 1 90.19 132 VAL A C 1
ATOM 1055 O O . VAL A 1 132 ? -0.26 -33.656 2.82 1 90.19 132 VAL A O 1
ATOM 1058 N N . GLN A 1 133 ? 0.962 -34.625 4.371 1 81.94 133 GLN A N 1
ATOM 1059 C CA . GLN A 1 133 ? 0.95 -35.969 3.797 1 81.94 133 GLN A CA 1
ATOM 1060 C C . GLN A 1 133 ? -0.43 -36.594 3.924 1 81.94 133 GLN A C 1
ATOM 1062 O O . GLN A 1 133 ? -0.882 -37.281 3.016 1 81.94 133 GLN A O 1
ATOM 1067 N N . ASP A 1 134 ? -1.116 -36.406 4.922 1 75.12 134 ASP A N 1
ATOM 1068 C CA . ASP A 1 134 ? -2.34 -37.125 5.223 1 75.12 134 ASP A CA 1
ATOM 1069 C C . ASP A 1 134 ? -3.488 -36.688 4.324 1 75.12 134 ASP A C 1
ATOM 1071 O O . ASP A 1 134 ? -4.512 -37.344 4.223 1 75.12 134 ASP A O 1
ATOM 1075 N N . MET A 1 135 ? -3.309 -35.625 3.625 1 68.25 135 MET A N 1
ATOM 1076 C CA . MET A 1 135 ? -4.402 -35.062 2.83 1 68.25 135 MET A CA 1
ATOM 1077 C C . MET A 1 135 ? -4.262 -35.469 1.363 1 68.25 135 MET A C 1
ATOM 1079 O O . MET A 1 135 ? -5.102 -35.094 0.538 1 68.25 135 MET A O 1
ATOM 1083 N N . MET A 1 136 ? -3.205 -36.25 1.108 1 67.25 136 MET A N 1
ATOM 1084 C CA . MET A 1 136 ? -2.932 -36.531 -0.294 1 67.25 136 MET A CA 1
ATOM 1085 C C . MET A 1 136 ? -2.768 -38.062 -0.502 1 67.25 136 MET A C 1
ATOM 1087 O O . MET A 1 136 ? -2.158 -38.719 0.324 1 67.25 136 MET A O 1
ATOM 1091 N N . GLU A 1 137 ? -3.578 -38.625 -1.407 1 64.56 137 GLU A N 1
ATOM 1092 C CA . GLU A 1 137 ? -3.412 -40.062 -1.73 1 64.56 137 GLU A CA 1
ATOM 1093 C C . GLU A 1 137 ? -2.455 -40.25 -2.904 1 64.56 137 GLU A C 1
ATOM 1095 O O . GLU A 1 137 ? -2.443 -39.438 -3.838 1 64.56 137 GLU A O 1
ATOM 1100 N N . PRO A 1 138 ? -1.675 -41.312 -2.645 1 61.5 138 PRO A N 1
ATOM 1101 C CA . PRO A 1 138 ? -0.869 -41.656 -3.818 1 61.5 138 PRO A CA 1
ATOM 1102 C C . PRO A 1 138 ? -1.713 -41.844 -5.074 1 61.5 138 PRO A C 1
ATOM 1104 O O . PRO A 1 138 ? -2.816 -42.406 -5.004 1 61.5 138 PRO A O 1
ATOM 1107 N N . GLY A 1 139 ? -1.223 -41.344 -6.211 1 61.97 139 GLY A N 1
ATOM 1108 C CA . GLY A 1 139 ? -1.995 -41.406 -7.445 1 61.97 139 GLY A CA 1
ATOM 1109 C C . GLY A 1 139 ? -2.883 -40.188 -7.645 1 61.97 139 GLY A C 1
ATOM 1110 O O . GLY A 1 139 ? -3.574 -40.062 -8.664 1 61.97 139 GLY A O 1
ATOM 1111 N N . GLY A 1 140 ? -2.717 -39.281 -6.75 1 65.38 140 GLY A N 1
ATOM 1112 C CA . GLY A 1 140 ? -3.533 -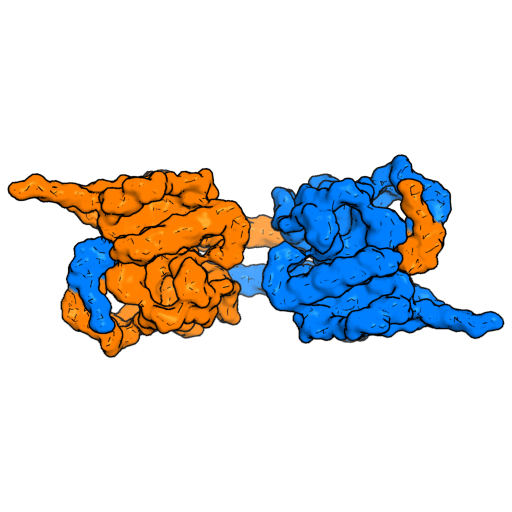38.094 -6.797 1 65.38 140 GLY A CA 1
ATOM 1113 C C . GLY A 1 140 ? -2.818 -36.906 -7.418 1 65.38 140 GLY A C 1
ATOM 1114 O O . GLY A 1 140 ? -2.215 -37.031 -8.484 1 65.38 140 GLY A O 1
ATOM 1115 N N . TYR A 1 141 ? -2.807 -35.75 -6.738 1 69.38 141 TYR A N 1
ATOM 1116 C CA . TYR A 1 141 ? -2.328 -34.469 -7.246 1 69.38 141 TYR A CA 1
ATOM 1117 C C . TYR A 1 141 ? -0.846 -34.562 -7.59 1 69.38 141 TYR A C 1
ATOM 1119 O O . TYR A 1 141 ? -0.415 -34.031 -8.617 1 69.38 141 TYR A O 1
ATOM 1127 N N . PHE A 1 142 ? -0.127 -35.375 -6.766 1 71.75 142 PHE A N 1
ATOM 1128 C CA . PHE A 1 142 ? 1.321 -35.344 -6.926 1 71.75 142 PHE A CA 1
ATOM 1129 C C . PHE A 1 142 ? 1.805 -36.531 -7.727 1 71.75 142 PHE A C 1
ATOM 1131 O O . PHE A 1 142 ? 3.008 -36.719 -7.926 1 71.75 142 PHE A O 1
ATOM 1138 N N . GLY A 1 143 ? 0.887 -37.25 -8.219 1 70.38 143 GLY A N 1
ATOM 1139 C CA . GLY A 1 143 ? 1.261 -38.469 -8.938 1 70.38 143 GLY A CA 1
ATOM 1140 C C . GLY A 1 143 ? 1.548 -39.656 -8.016 1 70.38 143 GLY A C 1
ATOM 1141 O O . GLY A 1 143 ? 0.813 -39.875 -7.051 1 70.38 143 GLY A O 1
ATOM 1142 N N . GLU A 1 144 ? 2.658 -40.312 -8.336 1 69.56 144 GLU A N 1
ATOM 1143 C CA . GLU A 1 144 ? 2.934 -41.594 -7.691 1 69.56 144 GLU A CA 1
ATOM 1144 C C . GLU A 1 144 ? 3.443 -41.406 -6.266 1 69.56 144 GLU A C 1
ATOM 1146 O O . GLU A 1 144 ? 3.145 -42.188 -5.379 1 69.56 144 GLU A O 1
ATOM 1151 N N . GLU A 1 145 ? 4.207 -40.281 -6.031 1 78 145 GLU A N 1
ATOM 1152 C CA . GLU A 1 145 ? 4.762 -40 -4.703 1 78 145 GLU A CA 1
ATOM 1153 C C . GLU A 1 145 ? 4.477 -38.594 -4.254 1 78 145 GLU A C 1
ATOM 1155 O O . GLU A 1 145 ? 4.652 -37.625 -5.023 1 78 145 GLU A O 1
ATOM 1160 N N . VAL A 1 146 ? 4.023 -38.594 -3.037 1 83.44 146 VAL A N 1
ATOM 1161 C CA . VAL A 1 146 ? 3.799 -37.281 -2.439 1 83.44 146 VAL A CA 1
ATOM 1162 C C . VAL A 1 146 ? 5.078 -36.812 -1.767 1 83.44 146 VAL A C 1
ATOM 1164 O O . VAL A 1 146 ? 5.539 -37.406 -0.789 1 83.44 146 VAL A O 1
ATOM 1167 N N . PRO A 1 147 ? 5.613 -35.75 -2.334 1 89.19 147 PRO A N 1
ATOM 1168 C CA . PRO A 1 147 ? 6.84 -35.25 -1.707 1 89.19 147 PRO A CA 1
ATOM 1169 C C . PRO A 1 147 ? 6.594 -34.625 -0.325 1 89.19 147 PRO A C 1
ATOM 1171 O O . PRO A 1 147 ? 5.504 -34.125 -0.054 1 89.19 147 PRO A O 1
ATOM 1174 N N . GLU A 1 148 ? 7.613 -34.719 0.503 1 91.94 148 GLU A N 1
ATOM 1175 C CA . GLU A 1 148 ? 7.531 -34.094 1.818 1 91.94 148 GLU A CA 1
ATOM 1176 C C . GLU A 1 148 ? 7.566 -32.562 1.706 1 91.94 148 GLU A C 1
ATOM 1178 O O . GLU A 1 148 ? 6.961 -31.875 2.516 1 91.94 148 GLU A O 1
ATOM 1183 N N . SER A 1 149 ? 8.336 -32.156 0.737 1 95.31 149 SER A N 1
ATOM 1184 C CA . SER A 1 149 ? 8.484 -30.719 0.525 1 95.31 149 SER A CA 1
ATOM 1185 C C . SER A 1 149 ? 8.758 -30.391 -0.942 1 95.31 149 SER A C 1
ATOM 1187 O O . SER A 1 149 ? 9.117 -31.281 -1.718 1 95.31 149 SER A O 1
ATOM 1189 N N . LEU A 1 150 ? 8.445 -29.172 -1.331 1 95 150 LEU A N 1
ATOM 1190 C CA . LEU A 1 150 ? 8.711 -28.656 -2.668 1 95 150 LEU A CA 1
ATOM 1191 C C . LEU A 1 150 ? 9.391 -27.297 -2.596 1 95 150 LEU A C 1
ATOM 1193 O O . LEU A 1 150 ? 9.094 -26.484 -1.709 1 95 150 LEU A O 1
ATOM 1197 N N . LEU A 1 151 ? 10.336 -27.078 -3.523 1 94.25 151 LEU A N 1
ATOM 1198 C CA . LEU A 1 151 ? 10.906 -25.75 -3.699 1 94.25 151 LEU A CA 1
ATOM 1199 C C . LEU A 1 151 ? 10.156 -24.969 -4.773 1 94.25 151 LEU A C 1
ATOM 1201 O O . LEU A 1 151 ? 10.039 -25.438 -5.91 1 94.25 151 LEU A O 1
ATOM 1205 N N . ILE A 1 152 ? 9.703 -23.812 -4.406 1 96.06 152 ILE A N 1
ATOM 1206 C CA . ILE A 1 152 ? 8.875 -23.062 -5.332 1 96.06 152 ILE A CA 1
ATOM 1207 C C . ILE A 1 152 ? 9.32 -21.594 -5.348 1 96.06 152 ILE A C 1
ATOM 1209 O O . ILE A 1 152 ? 9.859 -21.094 -4.355 1 96.06 152 ILE A O 1
ATOM 1213 N N . ILE A 1 153 ? 9.133 -20.938 -6.457 1 94.56 153 ILE A N 1
ATOM 1214 C CA . ILE A 1 153 ? 9.438 -19.516 -6.605 1 94.56 153 ILE A CA 1
ATOM 1215 C C . ILE A 1 153 ? 8.336 -18.688 -5.941 1 94.56 153 ILE A C 1
ATOM 1217 O O . ILE A 1 153 ? 7.148 -18.922 -6.172 1 94.56 153 ILE A O 1
ATOM 1221 N N . GLU A 1 154 ? 8.805 -17.734 -5.078 1 94.44 154 GLU A N 1
ATOM 1222 C CA . GLU A 1 154 ? 7.891 -16.828 -4.406 1 94.44 154 GLU A CA 1
ATOM 1223 C C . GLU A 1 154 ? 8.164 -15.375 -4.809 1 94.44 154 GLU A C 1
ATOM 1225 O O . GLU A 1 154 ? 9.32 -14.984 -5.004 1 94.44 154 GLU A O 1
ATOM 1230 N N . CYS A 1 155 ? 7.129 -14.602 -4.973 1 91.88 155 CYS A N 1
ATOM 1231 C CA . CYS A 1 155 ? 7.168 -13.156 -5.168 1 91.88 155 CYS A CA 1
ATOM 1232 C C . CYS A 1 155 ? 5.852 -12.516 -4.754 1 91.88 155 CYS A C 1
ATOM 1234 O O . CYS A 1 155 ? 4.973 -12.297 -5.59 1 91.88 155 CYS A O 1
ATOM 1236 N N . HIS A 1 156 ? 5.723 -12.234 -3.432 1 91.12 156 HIS A N 1
ATOM 1237 C CA . HIS A 1 156 ? 4.453 -11.688 -2.965 1 91.12 156 HIS A CA 1
ATOM 1238 C C . HIS A 1 156 ? 4.656 -10.797 -1.745 1 91.12 156 HIS A C 1
ATOM 1240 O O . HIS A 1 156 ? 5.59 -11 -0.968 1 91.12 156 HIS A O 1
ATOM 1246 N N . ARG A 1 157 ? 3.807 -9.828 -1.551 1 86.75 157 ARG A N 1
ATOM 1247 C CA . ARG A 1 157 ? 3.773 -8.961 -0.379 1 86.75 157 ARG A CA 1
ATOM 1248 C C . ARG A 1 157 ? 2.496 -9.172 0.426 1 86.75 157 ARG A C 1
ATOM 1250 O O . ARG A 1 157 ? 2.396 -8.727 1.571 1 86.75 157 ARG A O 1
ATOM 1257 N N . ASP A 1 158 ? 1.448 -9.766 -0.209 1 91.12 158 ASP A N 1
ATOM 1258 C CA . ASP A 1 158 ? 0.186 -10.133 0.427 1 91.12 158 ASP A CA 1
ATOM 1259 C C . ASP A 1 158 ? 0.074 -11.648 0.587 1 91.12 158 ASP A C 1
ATOM 1261 O O . ASP A 1 158 ? 0.818 -12.398 -0.043 1 91.12 158 ASP A O 1
ATOM 1265 N N . GLU A 1 159 ? -0.748 -12.023 1.508 1 96.44 159 GLU A N 1
ATOM 1266 C CA . GLU A 1 159 ? -0.952 -13.453 1.708 1 96.44 159 GLU A CA 1
ATOM 1267 C C . GLU A 1 159 ? -2.322 -13.734 2.318 1 96.44 159 GLU A C 1
ATOM 1269 O O . GLU A 1 159 ? -3.037 -12.812 2.707 1 96.44 159 GLU A O 1
ATOM 1274 N N . VAL A 1 160 ? -2.676 -14.969 2.279 1 97.62 160 VAL A N 1
ATOM 1275 C CA . VAL A 1 160 ? -3.85 -15.43 3.01 1 97.62 160 VAL A CA 1
ATOM 1276 C C . VAL A 1 160 ? -3.561 -15.43 4.508 1 97.62 160 VAL A C 1
ATOM 1278 O O . VAL A 1 160 ? -2.623 -16.078 4.969 1 97.62 160 VAL A O 1
ATOM 1281 N N . LEU A 1 161 ? -4.355 -14.672 5.227 1 95.38 161 LEU A N 1
ATOM 1282 C CA . LEU A 1 161 ? -4.203 -14.594 6.676 1 95.38 161 LEU A CA 1
ATOM 1283 C C . LEU A 1 161 ? -5.039 -15.672 7.367 1 95.38 161 LEU A C 1
ATOM 1285 O O . LEU A 1 161 ? -4.578 -16.297 8.32 1 95.38 161 LEU A O 1
ATOM 1289 N N . GLU A 1 162 ? -6.242 -15.82 6.879 1 96.38 162 GLU A N 1
ATOM 1290 C CA . GLU A 1 162 ? -7.18 -16.844 7.332 1 96.38 162 GLU A CA 1
ATOM 1291 C C . GLU A 1 162 ? -7.832 -17.547 6.152 1 96.38 162 GLU A C 1
ATOM 1293 O O . GLU A 1 162 ? -8.586 -16.938 5.391 1 96.38 162 GLU A O 1
ATOM 1298 N N . PRO A 1 163 ? -7.527 -18.812 6.023 1 97.5 163 PRO A N 1
ATOM 1299 C CA . PRO A 1 163 ? -8.172 -19.531 4.922 1 97.5 163 PRO A CA 1
ATOM 1300 C C . PRO A 1 163 ? -9.68 -19.688 5.129 1 97.5 163 PRO A C 1
ATOM 1302 O O . PRO A 1 163 ? -10.164 -19.609 6.262 1 97.5 163 PRO A O 1
ATOM 1305 N N . PRO A 1 164 ? -10.391 -19.844 3.975 1 96.88 164 PRO A N 1
ATOM 1306 C CA . PRO A 1 164 ? -11.82 -20.141 4.133 1 96.88 164 PRO A CA 1
ATOM 1307 C C . PRO A 1 164 ? -12.07 -21.375 4.992 1 96.88 164 PRO A C 1
ATOM 1309 O O . PRO A 1 164 ? -11.227 -22.281 5.047 1 96.88 164 PRO A O 1
ATOM 1312 N N . GLU A 1 165 ? -13.227 -21.422 5.59 1 95.5 165 GLU A N 1
ATOM 1313 C CA . GLU A 1 165 ? -13.586 -22.516 6.477 1 95.5 165 GLU A CA 1
ATOM 1314 C C . GLU A 1 165 ? -13.539 -23.859 5.738 1 95.5 165 GLU A C 1
ATOM 1316 O O . GLU A 1 165 ? -13.133 -24.875 6.305 1 95.5 165 GLU A O 1
ATOM 1321 N N . SER A 1 166 ? -13.891 -23.844 4.527 1 93.62 166 SER A N 1
ATOM 1322 C CA . SER A 1 166 ? -13.977 -25.078 3.75 1 93.62 166 SER A CA 1
ATOM 1323 C C . SER A 1 166 ? -12.625 -25.453 3.139 1 93.62 166 SER A C 1
ATOM 1325 O O . SER A 1 166 ? -12.492 -26.484 2.49 1 93.62 166 SER A O 1
ATOM 1327 N N . ALA A 1 167 ? -11.641 -24.688 3.389 1 95.69 167 ALA A N 1
ATOM 1328 C CA . ALA A 1 167 ? -10.367 -24.891 2.715 1 95.69 167 ALA A CA 1
ATOM 1329 C C . ALA A 1 167 ? -9.555 -25.984 3.404 1 95.69 167 ALA A C 1
ATOM 1331 O O . ALA A 1 167 ? -9.547 -26.078 4.633 1 95.69 167 ALA A O 1
ATOM 1332 N N . LYS A 1 168 ? -8.977 -26.859 2.674 1 93.81 168 LYS A N 1
ATOM 1333 C CA . LYS A 1 168 ? -7.922 -27.766 3.129 1 93.81 168 LYS A CA 1
ATOM 1334 C C . LYS A 1 168 ? -6.539 -27.203 2.799 1 93.81 168 LYS A C 1
ATOM 1336 O O . LYS A 1 168 ? -6.168 -27.109 1.627 1 93.81 168 LYS A O 1
ATOM 1341 N N . VAL A 1 169 ? -5.809 -26.859 3.861 1 95.62 169 VAL A N 1
ATOM 1342 C CA . VAL A 1 169 ? -4.453 -26.359 3.662 1 95.62 169 VAL A CA 1
ATOM 1343 C C . VAL A 1 169 ? -3.488 -27.531 3.51 1 95.62 169 VAL A C 1
ATOM 1345 O O . VAL A 1 169 ? -3.285 -28.312 4.449 1 95.62 169 VAL A O 1
ATOM 1348 N N . ILE A 1 170 ? -2.834 -27.641 2.352 1 93 170 ILE A N 1
ATOM 1349 C CA . ILE A 1 170 ? -2.047 -28.844 2.07 1 93 170 ILE A CA 1
ATOM 1350 C C . ILE A 1 170 ? -0.566 -28.469 1.986 1 93 170 ILE A C 1
ATOM 1352 O O . ILE A 1 170 ? 0.292 -29.359 1.896 1 93 170 ILE A O 1
ATOM 1356 N N . GLY A 1 171 ? -0.236 -27.219 2.035 1 95.44 171 GLY A N 1
ATOM 1357 C CA . GLY A 1 171 ? 1.146 -26.766 2.035 1 95.44 171 GLY A CA 1
ATOM 1358 C C . GLY A 1 171 ? 1.367 -25.516 2.867 1 95.44 171 GLY A C 1
ATOM 1359 O O . GLY A 1 171 ? 0.525 -24.625 2.881 1 95.44 171 GLY A O 1
ATOM 1360 N N . TYR A 1 172 ? 2.477 -25.469 3.57 1 97.19 172 TYR A N 1
ATOM 1361 C CA . TYR A 1 172 ? 2.857 -24.312 4.383 1 97.19 172 TYR A CA 1
ATOM 1362 C C . TYR A 1 172 ? 4.371 -24.156 4.422 1 97.19 172 TYR A C 1
ATOM 1364 O O . TYR A 1 172 ? 5.109 -25.078 4.07 1 97.19 172 TYR A O 1
ATOM 1372 N N . SER A 1 173 ? 4.844 -22.984 4.742 1 97 173 SER A N 1
ATOM 1373 C CA . SER A 1 173 ? 6.27 -22.719 4.891 1 97 173 SER A CA 1
ATOM 1374 C C . SER A 1 173 ? 6.547 -21.891 6.137 1 97 173 SER A C 1
ATOM 1376 O O . SER A 1 173 ? 5.629 -21.594 6.906 1 97 173 SER A O 1
ATOM 1378 N N . ASP A 1 174 ? 7.844 -21.625 6.34 1 93.94 174 ASP A N 1
ATOM 1379 C CA . ASP A 1 174 ? 8.242 -20.812 7.484 1 93.94 174 ASP A CA 1
ATOM 1380 C C . ASP A 1 174 ? 7.828 -19.359 7.293 1 93.94 174 ASP A C 1
ATOM 1382 O O . ASP A 1 174 ? 7.73 -18.609 8.258 1 93.94 174 ASP A O 1
ATOM 1386 N N . LYS A 1 175 ? 7.477 -18.953 6.059 1 92.44 175 LYS A N 1
ATOM 1387 C CA . LYS A 1 175 ? 7.164 -17.562 5.75 1 92.44 175 LYS A CA 1
ATOM 1388 C C . LYS A 1 175 ? 5.664 -17.375 5.547 1 92.44 175 LYS A C 1
ATOM 1390 O O . LYS A 1 175 ? 5.141 -16.266 5.762 1 92.44 175 LYS A O 1
ATOM 1395 N N . CYS A 1 176 ? 5.02 -18.391 5.121 1 95.75 176 CYS A N 1
ATOM 1396 C CA . CYS A 1 176 ? 3.611 -18.312 4.742 1 95.75 176 CYS A CA 1
ATOM 1397 C C . CYS A 1 176 ? 2.855 -19.547 5.23 1 95.75 176 CYS A C 1
ATOM 1399 O O . CYS A 1 176 ? 3.166 -20.672 4.836 1 95.75 176 CYS A O 1
ATOM 1401 N N . ASN A 1 177 ? 1.827 -19.312 6.016 1 96.62 177 ASN A N 1
ATOM 1402 C CA . ASN A 1 177 ? 1.093 -20.406 6.641 1 96.62 177 ASN A CA 1
ATOM 1403 C C . ASN A 1 177 ? 0.21 -21.125 5.629 1 96.62 177 ASN A C 1
ATOM 1405 O O . ASN A 1 177 ? -0.157 -22.281 5.844 1 96.62 177 ASN A O 1
ATOM 1409 N N . VAL A 1 178 ? -0.169 -20.453 4.629 1 97.94 178 VAL A N 1
ATOM 1410 C CA . VAL A 1 178 ? -1.076 -21.031 3.648 1 97.94 178 VAL A CA 1
ATOM 1411 C C . VAL A 1 178 ? -0.455 -20.953 2.256 1 97.94 178 VAL A C 1
ATOM 1413 O O . VAL A 1 178 ? -0.845 -20.109 1.446 1 97.94 178 VAL A O 1
ATOM 1416 N N . GLU A 1 179 ? 0.377 -21.875 1.919 1 98.25 179 GLU A N 1
ATOM 1417 C CA . GLU A 1 179 ? 1.076 -21.891 0.638 1 98.25 179 GLU A CA 1
ATOM 1418 C C . GLU A 1 179 ? 0.22 -22.547 -0.447 1 98.25 179 GLU A C 1
ATOM 1420 O O . GLU A 1 179 ? 0.267 -22.141 -1.609 1 98.25 179 GLU A O 1
ATOM 1425 N N . ILE A 1 180 ? -0.431 -23.562 -0.054 1 96.62 180 ILE A N 1
ATOM 1426 C CA . ILE A 1 180 ? -1.331 -24.281 -0.958 1 96.62 180 ILE A CA 1
ATOM 1427 C C . ILE A 1 180 ? -2.609 -24.656 -0.216 1 96.62 180 ILE A C 1
ATOM 1429 O O . ILE A 1 180 ? -2.555 -25.188 0.9 1 96.62 180 ILE A O 1
ATOM 1433 N N . PHE A 1 181 ? -3.744 -24.344 -0.789 1 96.5 181 PHE A N 1
ATOM 1434 C CA . PHE A 1 181 ? -4.984 -24.859 -0.233 1 96.5 181 PHE A CA 1
ATOM 1435 C C . PHE A 1 181 ? -5.941 -25.281 -1.344 1 96.5 181 PHE A C 1
ATOM 1437 O O . PHE A 1 181 ? -5.797 -24.859 -2.49 1 96.5 181 PHE A O 1
ATOM 1444 N N . SER A 1 182 ? -6.832 -26.156 -1.029 1 94.44 182 SER A N 1
ATOM 1445 C CA . SER A 1 182 ? -7.891 -26.594 -1.934 1 94.44 182 SER A CA 1
ATOM 1446 C C . SER A 1 182 ? -9.258 -26.469 -1.278 1 94.44 182 SER A C 1
ATOM 1448 O O . SER A 1 182 ? -9.367 -26.453 -0.05 1 94.44 182 SER A O 1
ATOM 1450 N N . VAL A 1 183 ? -10.195 -26.188 -2.057 1 94.31 183 VAL A N 1
ATOM 1451 C CA . VAL A 1 183 ? -11.594 -26.234 -1.639 1 94.31 183 VAL A CA 1
ATOM 1452 C C . VAL A 1 183 ? -12.375 -27.203 -2.518 1 94.31 183 VAL A C 1
ATOM 1454 O O . VAL A 1 183 ? -12.438 -27.031 -3.738 1 94.31 183 VAL A O 1
ATOM 1457 N N . GLU A 1 184 ? -12.938 -28.234 -1.85 1 90.38 184 GLU A N 1
ATOM 1458 C CA . GLU A 1 184 ? -13.602 -29.297 -2.596 1 90.38 184 GLU A CA 1
ATOM 1459 C C . GLU A 1 184 ? -12.695 -29.859 -3.678 1 90.38 184 GLU A C 1
ATOM 1461 O O . GLU A 1 184 ? -11.523 -30.156 -3.418 1 90.38 184 GLU A O 1
ATOM 1466 N N . ASP A 1 185 ? -13.234 -30.156 -4.891 1 89.19 185 ASP A N 1
ATOM 1467 C CA . ASP A 1 185 ? -12.414 -30.797 -5.918 1 89.19 185 ASP A CA 1
ATOM 1468 C C . ASP A 1 185 ? -12.203 -29.859 -7.105 1 89.19 185 ASP A C 1
ATOM 1470 O O . ASP A 1 185 ? -11.602 -30.25 -8.109 1 89.19 185 ASP A O 1
ATOM 1474 N N . HIS A 1 186 ? -12.68 -28.562 -6.871 1 94.25 186 HIS A N 1
ATOM 1475 C CA . HIS A 1 186 ? -12.625 -27.766 -8.086 1 94.25 186 HIS A CA 1
ATOM 1476 C C . HIS A 1 186 ? -11.836 -26.484 -7.875 1 94.25 186 HIS A C 1
ATOM 1478 O O . HIS A 1 186 ? -11.602 -25.734 -8.82 1 94.25 186 HIS A O 1
ATOM 1484 N N . LEU A 1 187 ? -11.328 -26.234 -6.621 1 96.38 187 LEU A N 1
ATOM 1485 C CA . LEU A 1 187 ? -10.453 -25.094 -6.391 1 96.38 187 LEU A CA 1
ATOM 1486 C C . LEU A 1 187 ? -9.094 -25.547 -5.871 1 96.38 187 LEU A C 1
ATOM 1488 O O . LEU A 1 187 ? -9.016 -26.312 -4.906 1 96.38 187 LEU A O 1
ATOM 1492 N N . LEU A 1 188 ? -8.031 -25.203 -6.527 1 95.88 188 LEU A N 1
ATOM 1493 C CA . LEU A 1 188 ? -6.664 -25.375 -6.059 1 95.88 188 LEU A CA 1
ATOM 1494 C C . LEU A 1 188 ? -5.902 -24.062 -6.133 1 95.88 188 LEU A C 1
ATOM 1496 O O . LEU A 1 188 ? -5.891 -23.391 -7.172 1 95.88 188 LEU A O 1
ATOM 1500 N N . CYS A 1 189 ? -5.285 -23.688 -5.078 1 97.69 189 CYS A N 1
ATOM 1501 C CA . CYS A 1 189 ? -4.68 -22.359 -4.969 1 97.69 189 CYS A CA 1
ATOM 1502 C C . CYS A 1 189 ? -3.246 -22.469 -4.457 1 97.69 189 CYS A C 1
ATOM 1504 O O . CYS A 1 189 ? -2.982 -23.141 -3.465 1 97.69 189 CYS A O 1
ATOM 1506 N N . VAL A 1 190 ? -2.354 -21.812 -5.109 1 98.12 190 VAL A N 1
ATOM 1507 C CA . VAL A 1 190 ? -0.93 -21.844 -4.785 1 98.12 190 VAL A CA 1
ATOM 1508 C C . VAL A 1 190 ? -0.406 -20.422 -4.617 1 98.12 190 VAL A C 1
ATOM 1510 O O . VAL A 1 190 ? -0.515 -19.594 -5.531 1 98.12 190 VAL A O 1
ATOM 1513 N N . GLN A 1 191 ? 0.21 -20.109 -3.488 1 98.62 191 GLN A N 1
ATOM 1514 C CA . GLN A 1 191 ? 0.74 -18.781 -3.211 1 98.62 191 GLN A CA 1
ATOM 1515 C C . GLN A 1 191 ? 1.956 -18.469 -4.082 1 98.62 191 GLN A C 1
ATOM 1517 O 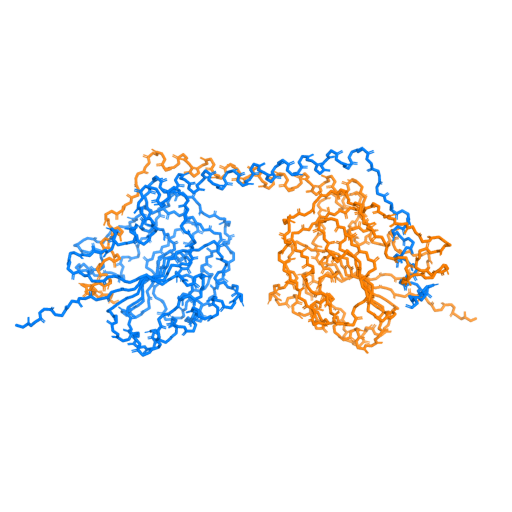O . GLN A 1 191 ? 2.127 -17.344 -4.551 1 98.62 191 GLN A O 1
ATOM 1522 N N . GLY A 1 192 ? 2.793 -19.5 -4.273 1 97.94 192 GLY A N 1
ATOM 1523 C CA . GLY A 1 192 ? 3.965 -19.328 -5.117 1 97.94 192 GLY A CA 1
ATOM 1524 C C . GLY A 1 192 ? 3.643 -19.375 -6.598 1 97.94 192 GLY A C 1
ATOM 1525 O O . GLY A 1 192 ? 2.475 -19.328 -6.988 1 97.94 192 GLY A O 1
ATOM 1526 N N . HIS A 1 193 ? 4.711 -19.359 -7.367 1 97.88 193 HIS A N 1
ATOM 1527 C CA . HIS A 1 193 ? 4.562 -19.312 -8.82 1 97.88 193 HIS A CA 1
ATOM 1528 C C . HIS A 1 193 ? 5.105 -20.578 -9.477 1 97.88 193 HIS A C 1
ATOM 1530 O O . HIS A 1 193 ? 6.25 -20.609 -9.93 1 97.88 193 HIS A O 1
ATOM 1536 N N . PRO A 1 194 ? 4.254 -21.594 -9.57 1 97.69 194 PRO A N 1
ATOM 1537 C CA . PRO A 1 194 ? 4.688 -22.812 -10.258 1 97.69 194 PRO A CA 1
ATOM 1538 C C . PRO A 1 194 ? 5.035 -22.562 -11.727 1 97.69 194 PRO A C 1
ATOM 1540 O O . PRO A 1 194 ? 5.777 -23.359 -12.32 1 97.69 194 PRO A O 1
ATOM 1543 N N . GLU A 1 195 ? 4.523 -21.484 -12.305 1 97.5 195 GLU A N 1
ATOM 1544 C CA . GLU A 1 195 ? 4.672 -21.234 -13.734 1 97.5 195 GLU A CA 1
ATOM 1545 C C . GLU A 1 195 ? 5.988 -20.531 -14.039 1 97.5 195 GLU A C 1
ATOM 1547 O O . GLU A 1 195 ? 6.418 -20.469 -15.188 1 97.5 195 GLU A O 1
ATOM 1552 N N . TYR A 1 196 ? 6.578 -19.938 -13.039 1 94.75 196 TYR A N 1
ATOM 1553 C CA . TYR A 1 196 ? 7.781 -19.141 -13.273 1 94.75 196 TYR A CA 1
ATOM 1554 C C . TYR A 1 196 ? 9.023 -20.031 -13.242 1 94.75 196 TYR A C 1
ATOM 1556 O O . TYR A 1 196 ? 9.062 -21.031 -12.531 1 94.75 196 TYR A O 1
ATOM 1564 N N . ASN A 1 197 ? 9.953 -19.594 -14.023 1 92.06 197 ASN A N 1
ATOM 1565 C CA . ASN A 1 197 ? 11.305 -20.141 -13.93 1 92.06 197 ASN A CA 1
ATOM 1566 C C . ASN A 1 197 ? 12.281 -19.109 -13.359 1 92.06 197 ASN A C 1
ATOM 1568 O O . ASN A 1 197 ? 11.883 -18 -13.023 1 92.06 197 ASN A O 1
ATOM 1572 N N . LYS A 1 198 ? 13.492 -19.531 -13.266 1 89.31 198 LYS A N 1
ATOM 1573 C CA . LYS A 1 198 ? 14.5 -18.688 -12.633 1 89.31 198 LYS A CA 1
ATOM 1574 C C . LYS A 1 198 ? 14.711 -17.391 -13.414 1 89.31 198 LYS A C 1
ATOM 1576 O O . LYS A 1 198 ? 14.914 -16.328 -12.828 1 89.31 198 LYS A O 1
ATOM 1581 N N . GLU A 1 199 ? 14.656 -17.5 -14.727 1 89.12 199 GLU A N 1
ATOM 1582 C CA . GLU A 1 199 ? 14.875 -16.344 -15.57 1 89.12 199 GLU A CA 1
ATOM 1583 C C . GLU A 1 199 ? 13.812 -15.273 -15.328 1 89.12 199 GLU A C 1
ATOM 1585 O O . GLU A 1 199 ? 14.133 -14.086 -15.227 1 89.12 199 GLU A O 1
ATOM 1590 N N . ILE A 1 200 ? 12.625 -15.711 -15.203 1 90.25 200 ILE A N 1
ATOM 1591 C CA . ILE A 1 200 ? 11.523 -14.789 -14.977 1 90.25 200 ILE A CA 1
ATOM 1592 C C . ILE A 1 200 ? 11.672 -14.141 -13.602 1 90.25 200 ILE A C 1
ATOM 1594 O O . ILE A 1 200 ? 11.516 -12.93 -13.453 1 90.25 200 ILE A O 1
ATOM 1598 N N . LEU A 1 201 ? 12.055 -14.938 -12.594 1 89.69 201 LEU A N 1
ATOM 1599 C CA . LEU A 1 201 ? 12.242 -14.406 -11.25 1 89.69 201 LEU A CA 1
ATOM 1600 C C . LEU A 1 201 ? 13.367 -13.375 -11.219 1 89.69 201 LEU A C 1
ATOM 1602 O O . LEU A 1 201 ? 13.242 -12.328 -10.594 1 89.69 201 LEU A O 1
ATOM 1606 N N . LEU A 1 202 ? 14.43 -13.703 -11.914 1 88.31 202 LEU A N 1
ATOM 1607 C CA . LEU A 1 202 ? 15.57 -12.789 -11.953 1 88.31 202 LEU A CA 1
ATOM 1608 C C . LEU A 1 202 ? 15.18 -11.461 -12.602 1 88.31 202 LEU A C 1
ATOM 1610 O O . LEU A 1 202 ? 15.602 -10.398 -12.148 1 88.31 202 LEU A O 1
ATOM 1614 N N . GLU A 1 203 ? 14.391 -11.57 -13.617 1 89.19 203 GLU A N 1
ATOM 1615 C CA . GLU A 1 203 ? 13.93 -10.352 -14.266 1 89.19 203 GLU A CA 1
ATOM 1616 C C . GLU A 1 203 ? 13.031 -9.531 -13.336 1 89.19 203 GLU A C 1
ATOM 1618 O O . GLU A 1 203 ? 13.086 -8.297 -13.344 1 89.19 203 GLU A O 1
ATOM 1623 N N . ILE A 1 204 ? 12.211 -10.203 -12.617 1 86.19 204 ILE A N 1
ATOM 1624 C CA . ILE A 1 204 ? 11.344 -9.531 -11.656 1 86.19 204 ILE A CA 1
ATOM 1625 C C . ILE A 1 204 ? 12.195 -8.836 -10.594 1 86.19 204 ILE A C 1
ATOM 1627 O O . ILE A 1 204 ? 11.961 -7.668 -10.273 1 86.19 204 ILE A O 1
ATOM 1631 N N . ILE A 1 205 ? 13.148 -9.516 -10.055 1 85.38 205 ILE A N 1
ATOM 1632 C CA . ILE A 1 205 ? 14.039 -8.961 -9.039 1 85.38 205 ILE A CA 1
ATOM 1633 C C . ILE A 1 205 ? 14.742 -7.719 -9.578 1 85.38 205 ILE A C 1
ATOM 1635 O O . ILE A 1 205 ? 14.852 -6.707 -8.883 1 85.38 205 ILE A O 1
ATOM 1639 N N . ASP A 1 206 ? 15.172 -7.809 -10.82 1 84.94 206 ASP A N 1
ATOM 1640 C CA . ASP A 1 206 ? 15.852 -6.684 -11.453 1 84.94 206 ASP A CA 1
ATOM 1641 C C . ASP A 1 206 ? 14.914 -5.48 -11.578 1 84.94 206 ASP A C 1
ATOM 1643 O O . ASP A 1 206 ? 15.336 -4.344 -11.359 1 84.94 206 ASP A O 1
ATOM 1647 N N . ARG A 1 207 ? 13.727 -5.746 -11.953 1 82.56 207 ARG A N 1
ATOM 1648 C CA . ARG A 1 207 ? 12.75 -4.668 -12.07 1 82.56 207 ARG A CA 1
ATOM 1649 C C . ARG A 1 207 ? 12.461 -4.035 -10.711 1 82.56 207 ARG A C 1
ATOM 1651 O O . ARG A 1 207 ? 12.391 -2.809 -10.602 1 82.56 207 ARG A O 1
ATOM 1658 N N . VAL A 1 208 ? 12.352 -4.848 -9.719 1 78.5 208 VAL A N 1
ATOM 1659 C CA . VAL A 1 208 ? 12.094 -4.344 -8.375 1 78.5 208 VAL A CA 1
ATOM 1660 C C . VAL A 1 208 ? 13.289 -3.521 -7.895 1 78.5 208 VAL A C 1
ATOM 1662 O O . VAL A 1 208 ? 13.125 -2.469 -7.277 1 78.5 208 VAL A O 1
ATOM 1665 N N . HIS A 1 209 ? 14.453 -4.027 -8.18 1 78.5 209 HIS A N 1
ATOM 1666 C CA . HIS A 1 209 ? 15.68 -3.326 -7.812 1 78.5 209 HIS A CA 1
ATOM 1667 C C . HIS A 1 209 ? 15.734 -1.944 -8.453 1 78.5 209 HIS A C 1
ATOM 1669 O O . HIS A 1 209 ? 16.141 -0.972 -7.812 1 78.5 209 HIS A O 1
ATOM 1675 N N . LYS A 1 210 ? 15.383 -1.901 -9.703 1 77.81 210 LYS A N 1
ATOM 1676 C CA . LYS A 1 210 ? 15.406 -0.629 -10.422 1 77.81 210 LYS A CA 1
ATOM 1677 C C . LYS A 1 210 ? 14.422 0.363 -9.805 1 77.81 210 LYS A C 1
ATOM 1679 O O . LYS A 1 210 ? 14.742 1.544 -9.648 1 77.81 210 LYS A O 1
ATOM 1684 N N . ILE A 1 211 ? 13.32 -0.149 -9.469 1 73.88 211 ILE A N 1
ATOM 1685 C CA . ILE A 1 211 ? 12.312 0.699 -8.836 1 73.88 211 ILE A CA 1
ATOM 1686 C C . ILE A 1 211 ? 12.844 1.221 -7.504 1 73.88 211 ILE A C 1
ATOM 1688 O O . ILE A 1 211 ? 12.711 2.406 -7.199 1 73.88 211 ILE A O 1
ATOM 1692 N N . LYS A 1 212 ? 13.484 0.39 -6.738 1 73.62 212 LYS A N 1
ATOM 1693 C CA . LYS A 1 212 ? 14.055 0.772 -5.449 1 73.62 212 LYS A CA 1
ATOM 1694 C C . LYS A 1 212 ? 15.172 1.795 -5.621 1 73.62 212 LYS A C 1
ATOM 1696 O O . LYS A 1 212 ? 15.336 2.689 -4.789 1 73.62 212 LYS A O 1
ATOM 1701 N N . TYR A 1 213 ? 15.945 1.612 -6.66 1 70 213 TYR A N 1
ATOM 1702 C CA . TYR A 1 213 ? 17 2.566 -6.965 1 70 213 TYR A CA 1
ATOM 1703 C C . TYR A 1 213 ? 16.422 3.955 -7.223 1 70 213 TYR A C 1
ATOM 1705 O O . TYR A 1 213 ? 16.953 4.953 -6.727 1 70 213 TYR A O 1
ATOM 1713 N N . ILE A 1 214 ? 15.453 4.02 -7.926 1 69.19 214 ILE A N 1
ATOM 1714 C CA . ILE A 1 214 ? 14.797 5.285 -8.227 1 69.19 214 ILE A CA 1
ATOM 1715 C C . ILE A 1 214 ? 14.273 5.918 -6.938 1 69.19 214 ILE A C 1
ATOM 1717 O O . ILE A 1 214 ? 14.438 7.121 -6.719 1 69.19 214 ILE A O 1
ATOM 1721 N N . GLU A 1 215 ? 13.719 5.043 -6.129 1 75.31 215 GLU A N 1
ATOM 1722 C CA . GLU A 1 215 ? 13.219 5.539 -4.848 1 75.31 215 GLU A CA 1
ATOM 1723 C C . GLU A 1 215 ? 14.359 6.109 -4.004 1 75.31 215 GLU A C 1
ATOM 1725 O O . GLU A 1 215 ? 14.18 7.109 -3.307 1 75.31 215 GLU A O 1
ATOM 1730 N N . GLU A 1 216 ? 15.445 5.453 -4.035 1 77.19 216 GLU A N 1
ATOM 1731 C CA . GLU A 1 216 ? 16.609 5.938 -3.303 1 77.19 216 GLU A CA 1
ATOM 1732 C C . GLU A 1 216 ? 17.062 7.297 -3.826 1 77.19 216 GLU A C 1
ATOM 1734 O O . GLU A 1 216 ? 17.438 8.18 -3.045 1 77.19 216 GLU A O 1
ATOM 1739 N N . GLU A 1 217 ? 17.047 7.449 -5.098 1 76.38 217 GLU A N 1
ATOM 1740 C CA . GLU A 1 217 ? 17.422 8.734 -5.691 1 76.38 217 GLU A CA 1
ATOM 1741 C C . GLU A 1 217 ? 16.453 9.836 -5.242 1 76.38 217 GLU A C 1
ATOM 1743 O O . GLU A 1 217 ? 16.891 10.961 -4.965 1 76.38 217 GLU A O 1
ATOM 1748 N N . TYR A 1 218 ? 15.273 9.461 -5.191 1 76.19 218 TYR A N 1
ATOM 1749 C CA . TYR A 1 218 ? 14.266 10.406 -4.723 1 76.19 218 TYR A CA 1
ATOM 1750 C C . TYR A 1 218 ? 14.531 10.82 -3.283 1 76.19 218 TYR A C 1
ATOM 1752 O O . TYR A 1 218 ? 14.398 12 -2.934 1 76.19 218 TYR A O 1
ATOM 1760 N N . LEU A 1 219 ? 14.898 9.875 -2.482 1 79.75 219 LEU A N 1
ATOM 1761 C CA . LEU A 1 219 ? 15.203 10.156 -1.084 1 79.75 219 LEU A CA 1
ATOM 1762 C C . LEU A 1 219 ? 16.422 11.07 -0.966 1 79.75 219 LEU A C 1
ATOM 1764 O O . LEU A 1 219 ? 16.438 11.969 -0.127 1 79.75 219 LEU A O 1
ATOM 1768 N N . GLU A 1 220 ? 17.359 10.812 -1.791 1 81.88 220 GLU A N 1
ATOM 1769 C CA . GLU A 1 220 ? 18.562 11.656 -1.782 1 81.88 220 GLU A CA 1
ATOM 1770 C C . GLU A 1 220 ? 18.234 13.086 -2.209 1 81.88 220 GLU A C 1
ATOM 1772 O O . GLU A 1 220 ? 18.734 14.039 -1.629 1 81.88 220 GLU A O 1
ATOM 1777 N N . LYS A 1 221 ? 17.438 13.211 -3.168 1 79.62 221 LYS A N 1
ATOM 1778 C CA . LYS A 1 221 ? 17.016 14.539 -3.611 1 79.62 221 LYS A CA 1
ATOM 1779 C C . LYS A 1 221 ? 16.25 15.258 -2.512 1 79.62 221 LYS A C 1
ATOM 1781 O O . LYS A 1 221 ? 16.453 16.453 -2.287 1 79.62 221 LYS A O 1
ATOM 1786 N N . ALA A 1 222 ? 15.398 14.539 -1.862 1 81.44 222 ALA A N 1
ATOM 1787 C CA . ALA A 1 222 ? 14.648 15.109 -0.754 1 81.44 222 ALA A CA 1
ATOM 1788 C C . ALA A 1 222 ? 15.578 15.625 0.34 1 81.44 222 ALA A C 1
ATOM 1790 O O . ALA A 1 222 ? 15.383 16.719 0.866 1 81.44 222 ALA A O 1
ATOM 1791 N N . LYS A 1 223 ? 16.562 14.891 0.653 1 83.88 223 LYS A N 1
ATOM 1792 C CA . LYS A 1 223 ? 17.531 15.273 1.665 1 83.88 223 LYS A CA 1
ATOM 1793 C C . LYS A 1 223 ? 18.297 16.531 1.252 1 83.88 223 LYS A C 1
ATOM 1795 O O . LYS A 1 223 ? 18.5 17.438 2.066 1 83.88 223 LYS A O 1
ATOM 1800 N N . ARG A 1 224 ? 18.594 16.609 -0.008 1 81.38 224 ARG A N 1
ATOM 1801 C CA . ARG A 1 224 ? 19.344 17.766 -0.514 1 81.38 224 ARG A CA 1
ATOM 1802 C C . ARG A 1 224 ? 18.516 19.031 -0.462 1 81.38 224 ARG A C 1
ATOM 1804 O O . ARG A 1 224 ? 19.031 20.109 -0.139 1 81.38 224 ARG A O 1
ATOM 1811 N N . THR A 1 225 ? 17.297 18.906 -0.758 1 78.06 225 THR A N 1
ATOM 1812 C CA . THR A 1 225 ? 16.422 20.062 -0.779 1 78.06 225 THR A CA 1
ATOM 1813 C C . THR A 1 225 ? 16.219 20.625 0.629 1 78.06 225 THR A C 1
ATOM 1815 O O . THR A 1 225 ? 16.188 21.844 0.825 1 78.06 225 THR A O 1
ATOM 1818 N N . ILE A 1 226 ? 16.125 19.75 1.577 1 80.38 226 ILE A N 1
ATOM 1819 C CA . ILE A 1 226 ? 15.805 20.188 2.936 1 80.38 226 ILE A CA 1
ATOM 1820 C C . ILE A 1 226 ? 17.047 20.781 3.592 1 80.38 226 ILE A C 1
ATOM 1822 O O . ILE A 1 226 ? 16.953 21.641 4.469 1 80.38 226 ILE A O 1
ATOM 1826 N N . GLU A 1 227 ? 18.203 20.359 3.145 1 81.06 227 GLU A N 1
ATOM 1827 C CA . GLU A 1 227 ? 19.438 20.859 3.725 1 81.06 227 GLU A CA 1
ATOM 1828 C C . GLU A 1 227 ? 19.672 22.312 3.307 1 81.06 227 GLU A C 1
ATOM 1830 O O . GLU A 1 227 ? 20.266 23.094 4.059 1 81.06 227 GLU A O 1
ATOM 1835 N N . LYS A 1 228 ? 19.047 22.797 2.242 1 79.81 228 LYS A N 1
ATOM 1836 C CA . LYS A 1 228 ? 19.438 24.078 1.658 1 79.81 228 LYS A CA 1
ATOM 1837 C C . LYS A 1 228 ? 18.391 25.141 1.956 1 79.81 228 LYS A C 1
ATOM 1839 O O . LYS A 1 228 ? 18.703 26.328 1.998 1 79.81 228 LYS A O 1
ATOM 1844 N N . ILE A 1 229 ? 17.234 24.734 2.113 1 85.19 229 ILE A N 1
ATOM 1845 C CA . ILE A 1 229 ? 16.141 25.719 2.176 1 85.19 229 ILE A CA 1
ATOM 1846 C C . ILE A 1 229 ? 15.25 25.406 3.371 1 85.19 229 ILE A C 1
ATOM 1848 O O . ILE A 1 229 ? 15 24.25 3.688 1 85.19 229 ILE A O 1
ATOM 1852 N N . GLU A 1 230 ? 14.773 26.484 4.059 1 89.44 230 GLU A N 1
ATOM 1853 C CA . GLU A 1 230 ? 13.867 26.344 5.195 1 89.44 230 GLU A CA 1
ATOM 1854 C C . GLU A 1 230 ? 12.406 26.453 4.758 1 89.44 230 GLU A C 1
ATOM 1856 O O . GLU A 1 230 ? 12.078 27.281 3.904 1 89.44 230 GLU A O 1
ATOM 1861 N N . PRO A 1 231 ? 11.562 25.609 5.32 1 93.06 231 PRO A N 1
ATOM 1862 C CA . PRO A 1 231 ? 10.141 25.797 5.043 1 93.06 231 PRO A CA 1
ATOM 1863 C C . PRO A 1 231 ? 9.578 27.078 5.637 1 93.06 231 PRO A C 1
ATOM 1865 O O . PRO A 1 231 ? 10.203 27.688 6.508 1 93.06 231 PRO A O 1
ATOM 1868 N N . ASP A 1 232 ? 8.484 27.469 5.094 1 93.38 232 ASP A N 1
ATOM 1869 C CA . ASP A 1 232 ? 7.809 28.656 5.605 1 93.38 232 ASP A CA 1
ATOM 1870 C C . ASP A 1 232 ? 6.988 28.328 6.852 1 93.38 232 ASP A C 1
ATOM 1872 O O . ASP A 1 232 ? 5.797 28.625 6.918 1 93.38 232 ASP A O 1
ATOM 1876 N N . THR A 1 233 ? 7.676 27.812 7.867 1 92.5 233 THR A N 1
ATOM 1877 C CA . THR A 1 233 ? 7.047 27.266 9.062 1 92.5 233 THR A CA 1
ATOM 1878 C C . THR A 1 233 ? 6.195 28.312 9.758 1 92.5 233 THR A C 1
ATOM 1880 O O . THR A 1 233 ? 5.059 28.047 10.156 1 92.5 233 THR A O 1
ATOM 1883 N N . ARG A 1 234 ? 6.723 29.531 9.914 1 91.44 234 ARG A N 1
ATOM 1884 C CA . ARG A 1 234 ? 6.012 30.578 10.633 1 91.44 234 ARG A CA 1
ATOM 1885 C C . ARG A 1 234 ? 4.691 30.906 9.945 1 91.44 234 ARG A C 1
ATOM 1887 O O . ARG A 1 234 ? 3.65 31.016 10.602 1 91.44 234 ARG A O 1
ATOM 1894 N N . ARG A 1 235 ? 4.723 31.062 8.656 1 91.56 235 ARG A N 1
ATOM 1895 C CA . ARG A 1 235 ? 3.518 31.391 7.902 1 91.56 235 ARG A CA 1
ATOM 1896 C C . ARG A 1 235 ? 2.521 30.234 7.922 1 91.56 235 ARG A C 1
ATOM 1898 O O . ARG A 1 235 ? 1.311 30.453 7.98 1 91.56 235 ARG A O 1
ATOM 1905 N N . LEU A 1 236 ? 3.059 29.062 7.871 1 93.69 236 LEU A N 1
ATOM 1906 C CA . LEU A 1 236 ? 2.207 27.875 7.914 1 93.69 236 LEU A CA 1
ATOM 1907 C C . LEU A 1 236 ? 1.531 27.75 9.273 1 93.69 236 LEU A C 1
ATOM 1909 O O . LEU A 1 236 ? 0.349 27.406 9.359 1 93.69 236 LEU A O 1
ATOM 1913 N N . HIS A 1 237 ? 2.262 28.031 10.352 1 94.38 237 HIS A N 1
ATOM 1914 C CA . HIS A 1 237 ? 1.685 28.031 11.688 1 94.38 237 HIS A CA 1
ATOM 1915 C C . HIS A 1 237 ? 0.562 29.062 11.805 1 94.38 237 HIS A C 1
ATOM 1917 O O . HIS A 1 237 ? -0.491 28.766 12.375 1 94.38 237 HIS A O 1
ATOM 1923 N N . ILE A 1 238 ? 0.827 30.219 11.25 1 90.81 238 ILE A N 1
ATOM 1924 C CA . ILE A 1 238 ? -0.152 31.297 11.32 1 90.81 238 ILE A CA 1
ATOM 1925 C C . ILE A 1 238 ? -1.435 30.875 10.602 1 90.81 238 ILE A C 1
ATOM 1927 O O . ILE A 1 238 ? -2.535 31.062 11.125 1 90.81 238 ILE A O 1
ATOM 1931 N N . LEU A 1 239 ? -1.317 30.297 9.477 1 90.81 239 LEU A N 1
ATOM 1932 C CA . LEU A 1 239 ? -2.463 29.812 8.711 1 90.81 239 LEU A CA 1
ATOM 1933 C C . LEU A 1 239 ? -3.293 28.828 9.547 1 90.81 239 LEU A C 1
ATOM 1935 O O . LEU A 1 239 ? -4.504 29.016 9.688 1 90.81 239 LEU A O 1
ATOM 1939 N N . CYS A 1 240 ? -2.635 27.828 10.125 1 94.5 240 CYS A N 1
ATOM 1940 C CA . CYS A 1 240 ? -3.318 26.781 10.875 1 94.5 240 CYS A CA 1
ATOM 1941 C C . CYS A 1 240 ? -3.92 27.328 12.164 1 94.5 240 CYS A C 1
ATOM 1943 O O . CYS A 1 240 ? -5.059 27 12.508 1 94.5 240 CYS A O 1
ATOM 1945 N N . LYS A 1 241 ? -3.174 28.188 12.836 1 93.31 241 LYS A N 1
ATOM 1946 C CA . LYS A 1 241 ? -3.654 28.766 14.086 1 93.31 241 LYS A CA 1
ATOM 1947 C C . LYS A 1 241 ? -4.836 29.703 13.852 1 93.31 241 LYS A C 1
ATOM 1949 O O . LYS A 1 241 ? -5.805 29.688 14.609 1 93.31 241 LYS A O 1
ATOM 1954 N N . ASN A 1 242 ? -4.688 30.562 12.805 1 91.06 242 ASN A N 1
ATOM 1955 C CA . ASN A 1 242 ? -5.789 31.469 12.508 1 91.06 242 ASN A CA 1
ATOM 1956 C C . ASN A 1 242 ? -7.082 30.703 12.219 1 91.06 242 ASN A C 1
ATOM 1958 O O . ASN A 1 242 ? -8.156 31.109 12.648 1 91.06 242 ASN A O 1
ATOM 1962 N N . PHE A 1 243 ? -7.008 29.609 11.602 1 92.38 243 PHE A N 1
ATOM 1963 C CA . PHE A 1 243 ? -8.172 28.766 11.359 1 92.38 243 PHE A CA 1
ATOM 1964 C C . PHE A 1 243 ? -8.703 28.188 12.664 1 92.38 243 PHE A C 1
ATOM 1966 O O . PHE A 1 243 ? -9.875 28.375 13 1 92.38 243 PHE A O 1
ATOM 1973 N N . LEU A 1 244 ? -7.836 27.531 13.406 1 93.56 244 LEU A N 1
ATOM 1974 C CA . LEU A 1 244 ? -8.25 26.812 14.602 1 93.56 244 LEU A CA 1
ATOM 1975 C C . LEU A 1 244 ? -8.875 27.766 15.617 1 93.56 244 LEU A C 1
ATOM 1977 O O . LEU A 1 244 ? -9.828 27.391 16.312 1 93.56 244 LEU A O 1
ATOM 1981 N N . LYS A 1 245 ? -8.312 29.016 15.656 1 92 245 LYS A N 1
ATOM 1982 C CA . LYS A 1 245 ? -8.719 29.953 16.688 1 92 245 LYS A CA 1
ATOM 1983 C C . LYS A 1 245 ? -9.836 30.875 16.203 1 92 245 LYS A C 1
ATOM 1985 O O . LYS A 1 245 ? -10.305 31.75 16.938 1 92 245 LYS A O 1
ATOM 1990 N N . GLY A 1 246 ? -10.242 30.703 14.984 1 86.44 246 GLY A N 1
ATOM 1991 C CA . GLY A 1 246 ? -11.367 31.453 14.453 1 86.44 246 GLY A CA 1
ATOM 1992 C C . GLY A 1 246 ? -11.023 32.906 14.141 1 86.44 246 GLY A C 1
ATOM 1993 O O . GLY A 1 246 ? -11.875 33.781 14.25 1 86.44 246 GLY A O 1
ATOM 1994 N N . ARG A 1 247 ? -9.781 33.188 13.961 1 75.94 247 ARG A N 1
ATOM 1995 C CA . ARG A 1 247 ? -9.336 34.562 13.703 1 75.94 247 ARG A CA 1
ATOM 1996 C C . ARG A 1 247 ? -9.547 34.938 12.234 1 75.94 247 ARG A C 1
ATOM 1998 O O . ARG A 1 247 ? -9.414 36.094 11.867 1 75.94 247 ARG A O 1
ATOM 2005 N N . SER A 1 248 ? -9.828 33.969 11.297 1 64.12 248 SER A N 1
ATOM 2006 C CA . SER A 1 248 ? -9.938 34.344 9.898 1 64.12 248 SER A CA 1
ATOM 2007 C C . SER A 1 248 ? -11.031 33.562 9.195 1 64.12 248 SER A C 1
ATOM 2009 O O . SER A 1 248 ? -11.367 32.438 9.617 1 64.12 248 SER A O 1
ATOM 2011 N N . HIS A 1 249 ? -11.938 34.375 8.461 1 60.38 249 HIS A N 1
ATOM 2012 C CA . HIS A 1 249 ? -12.938 33.719 7.617 1 60.38 249 HIS A CA 1
ATOM 2013 C C . HIS A 1 249 ? -12.453 33.625 6.176 1 60.38 249 HIS A C 1
ATOM 2015 O O . HIS A 1 249 ? -11.68 34.469 5.707 1 60.38 249 HIS A O 1
ATOM 2021 N N . LEU A 1 250 ? -12.406 32.344 5.641 1 56.81 250 LEU A N 1
ATOM 2022 C CA . LEU A 1 250 ? -12.281 32.281 4.188 1 56.81 250 LEU A CA 1
ATOM 2023 C C . LEU A 1 250 ? -13.383 33.094 3.506 1 56.81 250 LEU A C 1
ATOM 2025 O O . LEU A 1 250 ? -14.477 33.25 4.051 1 56.81 250 LEU A O 1
ATOM 2029 N N . VAL A 1 251 ? -12.977 34 2.451 1 48.44 251 VAL A N 1
ATOM 2030 C CA . VAL A 1 251 ? -14.008 34.719 1.72 1 48.44 251 VAL A CA 1
ATOM 2031 C C . VAL A 1 251 ? -14.914 33.75 0.995 1 48.44 251 VAL A C 1
ATOM 2033 O O . VAL A 1 251 ? -14.453 32.719 0.465 1 48.44 251 VAL A O 1
ATOM 2036 N N . MET B 1 1 ? -15.609 37.781 34.031 1 40.34 1 MET B N 1
ATOM 2037 C CA . MET B 1 1 ? -16.125 36.906 33 1 40.34 1 MET B CA 1
ATOM 2038 C C . MET B 1 1 ? -15.258 35.656 32.844 1 40.34 1 MET B C 1
ATOM 2040 O O . MET B 1 1 ? -14.055 35.75 32.625 1 40.34 1 MET B O 1
ATOM 2044 N N . VAL B 1 2 ? -15.539 34.594 33.5 1 49.88 2 VAL B N 1
ATOM 2045 C CA . VAL B 1 2 ? -14.672 33.438 33.719 1 49.88 2 VAL B CA 1
ATOM 2046 C C . VAL B 1 2 ? -14.125 32.938 32.375 1 49.88 2 VAL B C 1
ATOM 2048 O O . VAL B 1 2 ? -14.883 32.688 31.438 1 49.88 2 VAL B O 1
ATOM 2051 N N . LYS B 1 3 ? -13 33.5 32.031 1 56.16 3 LYS B N 1
ATOM 2052 C CA . LYS B 1 3 ? -12.383 33.281 30.719 1 56.16 3 LYS B CA 1
ATOM 2053 C C . LYS B 1 3 ? -12.398 31.797 30.344 1 56.16 3 LYS B C 1
ATOM 2055 O O . LYS B 1 3 ? -11.82 30.969 31.047 1 56.16 3 LYS B O 1
ATOM 2060 N N . GLN B 1 4 ? -13.492 31.219 29.641 1 75.94 4 GLN B N 1
ATOM 2061 C CA . GLN B 1 4 ? -13.633 29.828 29.25 1 75.94 4 GLN B CA 1
ATOM 2062 C C . GLN B 1 4 ? -12.375 29.328 28.547 1 75.94 4 GLN B C 1
ATOM 2064 O O . GLN B 1 4 ? -11.883 29.969 27.609 1 75.94 4 GLN B O 1
ATOM 2069 N N . VAL B 1 5 ? -11.703 28.406 29.188 1 89.81 5 VAL B N 1
ATOM 2070 C CA . VAL B 1 5 ? -10.484 27.797 28.672 1 89.81 5 VAL B CA 1
ATOM 2071 C C . VAL B 1 5 ? -10.789 27.078 27.359 1 89.81 5 VAL B C 1
ATOM 2073 O O . VAL B 1 5 ? -11.727 26.266 27.281 1 89.81 5 VAL B O 1
ATOM 2076 N N . ARG B 1 6 ? -10.203 27.516 26.281 1 95.06 6 ARG B N 1
ATOM 2077 C CA . ARG B 1 6 ? -10.352 26.828 25 1 95.06 6 ARG B CA 1
ATOM 2078 C C . ARG B 1 6 ? -9.75 25.422 25.047 1 95.06 6 ARG B C 1
ATOM 2080 O O . ARG B 1 6 ? -8.695 25.219 25.656 1 95.06 6 ARG B O 1
ATOM 2087 N N . ARG B 1 7 ? -10.484 24.484 24.453 1 97.31 7 ARG B N 1
ATOM 2088 C CA . ARG B 1 7 ? -10.07 23.078 24.5 1 97.31 7 ARG B CA 1
ATOM 2089 C C . ARG B 1 7 ? -9.945 22.5 23.094 1 97.31 7 ARG B C 1
ATOM 2091 O O . ARG B 1 7 ? -10.836 22.688 22.266 1 97.31 7 ARG B O 1
ATOM 2098 N N . TYR B 1 8 ? -8.859 21.844 22.844 1 98.38 8 TYR B N 1
ATOM 2099 C CA . TYR B 1 8 ? -8.586 21.234 21.547 1 98.38 8 TYR B CA 1
ATOM 2100 C C . TYR B 1 8 ? -8.18 19.781 21.688 1 98.38 8 TYR B C 1
ATOM 2102 O O . TYR B 1 8 ? -7.703 19.359 22.75 1 98.38 8 TYR B O 1
ATOM 2110 N N . ALA B 1 9 ? -8.43 18.953 20.656 1 98.81 9 ALA B N 1
ATOM 2111 C CA . ALA B 1 9 ? -8.047 17.547 20.672 1 98.81 9 ALA B CA 1
ATOM 2112 C C . ALA B 1 9 ? -7.176 17.219 19.453 1 98.81 9 ALA B C 1
ATOM 2114 O O . ALA B 1 9 ? -7.449 17.672 18.344 1 98.81 9 ALA B O 1
ATOM 2115 N N . LEU B 1 10 ? -6.105 16.547 19.75 1 98.88 10 LEU B N 1
ATOM 2116 C CA . LEU B 1 10 ? -5.328 15.945 18.672 1 98.88 10 LEU B CA 1
ATOM 2117 C C . LEU B 1 10 ? -5.727 14.484 18.484 1 98.88 10 LEU B C 1
ATOM 2119 O O . LEU B 1 10 ? -5.664 13.688 19.422 1 98.88 10 LEU B O 1
ATOM 2123 N N . PHE B 1 11 ? -6.207 14.18 17.281 1 98.88 11 PHE B N 1
ATOM 2124 C CA . PHE B 1 11 ? -6.324 12.789 16.844 1 98.88 11 PHE B CA 1
ATOM 2125 C C . PHE B 1 11 ? -5.031 12.312 16.203 1 98.88 11 PHE B C 1
ATOM 2127 O O . PHE B 1 11 ? -4.758 12.625 15.039 1 98.88 11 PHE B O 1
ATOM 2134 N N . GLN B 1 12 ? -4.254 11.609 17 1 98.75 12 GLN B N 1
ATOM 2135 C CA . GLN B 1 12 ? -2.955 11.156 16.516 1 98.75 12 GLN B CA 1
ATOM 2136 C C . GLN B 1 12 ? -3.061 9.781 15.859 1 98.75 12 GLN B C 1
ATOM 2138 O O . GLN B 1 12 ? -3.4 8.797 16.516 1 98.75 12 GLN B O 1
ATOM 2143 N N . ALA B 1 13 ? -2.711 9.734 14.617 1 98.19 13 ALA B N 1
ATOM 2144 C CA . ALA B 1 13 ? -2.918 8.539 13.805 1 98.19 13 ALA B CA 1
ATOM 2145 C C . ALA B 1 13 ? -1.592 7.859 13.477 1 98.19 13 ALA B C 1
ATOM 2147 O O . ALA B 1 13 ? -1.479 7.148 12.477 1 98.19 13 ALA B O 1
ATOM 2148 N N . THR B 1 14 ? -0.568 8.148 14.203 1 94.31 14 THR B N 1
ATOM 2149 C CA . THR B 1 14 ? 0.747 7.531 14.07 1 94.31 14 THR B CA 1
ATOM 2150 C C . THR B 1 14 ? 1.388 7.312 15.438 1 94.31 14 THR B C 1
ATOM 2152 O O . THR B 1 14 ? 1.214 8.125 16.344 1 94.31 14 THR B O 1
ATOM 2155 N N . PRO B 1 15 ? 2.098 6.219 15.633 1 93.56 15 PRO B N 1
ATOM 2156 C CA . PRO B 1 15 ? 2.855 6.078 16.875 1 93.56 15 PRO B CA 1
ATOM 2157 C C . PRO B 1 15 ? 4.027 7.055 16.969 1 93.56 15 PRO B C 1
ATOM 2159 O O . PRO B 1 15 ? 4.504 7.547 15.945 1 93.56 15 PRO B O 1
ATOM 2162 N N . ASP B 1 16 ? 4.398 7.363 18.172 1 93.75 16 ASP B N 1
ATOM 2163 C CA . ASP B 1 16 ? 5.598 8.172 18.344 1 93.75 16 ASP B CA 1
ATOM 2164 C C . ASP B 1 16 ? 6.852 7.395 17.953 1 93.75 16 ASP B C 1
ATOM 2166 O O . ASP B 1 16 ? 6.992 6.219 18.281 1 93.75 16 ASP B O 1
ATOM 2170 N N . SER B 1 17 ? 7.66 8.039 17.156 1 89.06 17 SER B N 1
ATOM 2171 C CA . SER B 1 17 ? 8.969 7.441 16.922 1 89.06 17 SER B CA 1
ATOM 2172 C C . SER B 1 17 ? 9.898 7.641 18.109 1 89.06 17 SER B C 1
ATOM 2174 O O . SER B 1 17 ? 9.656 8.508 18.953 1 89.06 17 SER B O 1
ATOM 2176 N N . LYS B 1 18 ? 10.969 6.797 18.188 1 89.5 18 LYS B N 1
ATOM 2177 C CA . LYS B 1 18 ? 11.953 6.961 19.25 1 89.5 18 LYS B CA 1
ATOM 2178 C C . LYS B 1 18 ? 12.547 8.367 19.25 1 89.5 18 LYS B C 1
ATOM 2180 O O . LYS B 1 18 ? 12.664 9.008 20.297 1 89.5 18 LYS B O 1
ATOM 2185 N N . PHE B 1 19 ? 12.844 8.898 18.156 1 91.19 19 PHE B N 1
ATOM 2186 C CA . PHE B 1 19 ? 13.453 10.219 18 1 91.19 19 PHE B CA 1
ATOM 2187 C C . PHE B 1 19 ? 12.523 11.305 18.516 1 91.19 19 PHE B C 1
ATOM 2189 O O . PHE B 1 19 ? 12.93 12.148 19.312 1 91.19 19 PHE B O 1
ATOM 2196 N N . VAL B 1 20 ? 11.242 11.305 18.031 1 94.75 20 VAL B N 1
ATOM 2197 C CA . VAL B 1 20 ? 10.305 12.367 18.391 1 94.75 20 VAL B CA 1
ATOM 2198 C C . VAL B 1 20 ? 10 12.305 19.875 1 94.75 20 VAL B C 1
ATOM 2200 O O . VAL B 1 20 ? 9.828 13.344 20.516 1 94.75 20 VAL B O 1
ATOM 2203 N N . LYS B 1 21 ? 9.953 11.109 20.438 1 95.12 21 LYS B N 1
ATOM 2204 C CA . LYS B 1 21 ? 9.766 10.969 21.875 1 95.12 21 LYS B CA 1
ATOM 2205 C C . LYS B 1 21 ? 10.93 11.586 22.641 1 95.12 21 LYS B C 1
ATOM 2207 O O . LYS B 1 21 ? 10.719 12.328 23.609 1 95.12 21 LYS B O 1
ATOM 2212 N N . GLU B 1 22 ? 12.102 11.273 22.219 1 95.56 22 GLU B N 1
ATOM 2213 C CA . GLU B 1 22 ? 13.289 11.727 22.922 1 95.56 22 GLU B CA 1
ATOM 2214 C C . GLU B 1 22 ? 13.5 13.227 22.75 1 95.56 22 GLU B C 1
ATOM 2216 O O . GLU B 1 22 ? 13.812 13.938 23.703 1 95.56 22 GLU B O 1
ATOM 2221 N N . MET B 1 23 ? 13.25 13.758 21.562 1 95.06 23 MET B N 1
ATOM 2222 C CA . MET B 1 23 ? 13.609 15.133 21.234 1 95.06 23 MET B CA 1
ATOM 2223 C C . MET B 1 23 ? 12.477 16.094 21.578 1 95.06 23 MET B C 1
ATOM 2225 O O . MET B 1 23 ? 12.719 17.234 21.969 1 95.06 23 MET B O 1
ATOM 2229 N N . TYR B 1 24 ? 11.188 15.555 21.469 1 96.75 24 TYR B N 1
ATOM 2230 C CA . TYR B 1 24 ? 10.078 16.484 21.578 1 96.75 24 TYR B CA 1
ATOM 2231 C C . TYR B 1 24 ? 9.062 16.016 22.609 1 96.75 24 TYR B C 1
ATOM 2233 O O . TYR B 1 24 ? 8.086 16.719 22.891 1 96.75 24 TYR B O 1
ATOM 2241 N N . GLY B 1 25 ? 9.242 14.852 23.188 1 96.5 25 GLY B N 1
ATOM 2242 C CA . GLY B 1 25 ? 8.289 14.297 24.141 1 96.5 25 GLY B CA 1
ATOM 2243 C C . GLY B 1 25 ? 7.059 13.703 23.469 1 96.5 25 GLY B C 1
ATOM 2244 O O . GLY B 1 25 ? 6.012 13.562 24.109 1 96.5 25 GLY B O 1
ATOM 2245 N N . GLY B 1 26 ? 7.137 13.492 22.109 1 96.94 26 GLY B N 1
ATOM 2246 C CA . GLY B 1 26 ? 6.039 12.914 21.359 1 96.94 26 GLY B CA 1
ATOM 2247 C C . GLY B 1 26 ? 5.441 13.875 20.344 1 96.94 26 GLY B C 1
ATOM 2248 O O . GLY B 1 26 ? 5.637 15.086 20.438 1 96.94 26 GLY B O 1
ATOM 2249 N N . TYR B 1 27 ? 4.703 13.297 19.391 1 97.38 27 TYR B N 1
ATOM 2250 C CA . TYR B 1 27 ? 4.109 14.125 18.344 1 97.38 27 TYR B CA 1
ATOM 2251 C C . TYR B 1 27 ? 3.074 15.078 18.922 1 97.38 27 TYR B C 1
ATOM 2253 O O . TYR B 1 27 ? 2.861 16.172 18.391 1 97.38 27 TYR B O 1
ATOM 2261 N N . PHE B 1 28 ? 2.434 14.656 20.031 1 98.38 28 PHE B N 1
ATOM 2262 C CA . PHE B 1 28 ? 1.496 15.562 20.688 1 98.38 28 PHE B CA 1
ATOM 2263 C C . PHE B 1 28 ? 2.145 16.922 20.953 1 98.38 28 PHE B C 1
ATOM 2265 O O . PHE B 1 28 ? 1.58 17.953 20.625 1 98.38 28 PHE B O 1
ATOM 2272 N N . ASN B 1 29 ? 3.287 16.828 21.484 1 98.12 29 ASN B N 1
ATOM 2273 C CA . ASN B 1 29 ? 3.994 18.062 21.812 1 98.12 29 ASN B CA 1
ATOM 2274 C C . ASN B 1 29 ? 4.406 18.828 20.562 1 98.12 29 ASN B C 1
ATOM 2276 O O . ASN B 1 29 ? 4.473 20.062 20.578 1 98.12 29 ASN B O 1
ATOM 2280 N N . VAL B 1 30 ? 4.719 18.125 19.469 1 97.69 30 VAL B N 1
ATOM 2281 C CA . VAL B 1 30 ? 5.035 18.766 18.188 1 97.69 30 VAL B CA 1
ATOM 2282 C C . VAL B 1 30 ? 3.838 19.594 17.703 1 97.69 30 VAL B C 1
ATOM 2284 O O . VAL B 1 30 ? 3.99 20.75 17.312 1 97.69 30 VAL B O 1
ATOM 2287 N N . PHE B 1 31 ? 2.666 19.062 17.859 1 98.69 31 PHE B N 1
ATOM 2288 C CA . PHE B 1 31 ? 1.45 19.734 17.422 1 98.69 31 PHE B CA 1
ATOM 2289 C C . PHE B 1 31 ? 1.097 20.891 18.344 1 98.69 31 PHE B C 1
ATOM 2291 O O . PHE B 1 31 ? 0.719 21.969 17.875 1 98.69 31 PHE B O 1
ATOM 2298 N N . VAL B 1 32 ? 1.212 20.672 19.641 1 98.25 32 VAL B N 1
ATOM 2299 C CA . VAL B 1 32 ? 0.884 21.734 20.594 1 98.25 32 VAL B CA 1
ATOM 2300 C C . VAL B 1 32 ? 1.861 22.891 20.422 1 98.25 32 VAL B C 1
ATOM 2302 O O . VAL B 1 32 ? 1.467 24.062 20.5 1 98.25 32 VAL B O 1
ATOM 2305 N N . SER B 1 33 ? 3.098 22.531 20.203 1 97.25 33 SER B N 1
ATOM 2306 C CA . SER B 1 33 ? 4.094 23.578 19.984 1 97.25 33 SER B CA 1
ATOM 2307 C C . SER B 1 33 ? 3.789 24.375 18.719 1 97.25 33 SER B C 1
ATOM 2309 O O . SER B 1 33 ? 4.004 25.594 18.688 1 97.25 33 SER B O 1
ATOM 2311 N N . ALA B 1 34 ? 3.326 23.766 17.719 1 97.31 34 ALA B N 1
ATOM 2312 C CA . ALA B 1 34 ? 3.057 24.406 16.438 1 97.31 34 ALA B CA 1
ATOM 2313 C C . ALA B 1 34 ? 1.773 25.234 16.484 1 97.31 34 ALA B C 1
ATOM 2315 O O . ALA B 1 34 ? 1.726 26.344 15.977 1 97.31 34 ALA B O 1
ATOM 2316 N N . PHE B 1 35 ? 0.719 24.672 17.172 1 97.44 35 PHE B N 1
ATOM 2317 C CA . PHE B 1 35 ? -0.6 25.266 16.969 1 97.44 35 PHE B CA 1
ATOM 2318 C C . PHE B 1 35 ? -1.188 25.734 18.281 1 97.44 35 PHE B C 1
ATOM 2320 O O . PHE B 1 35 ? -2.217 26.422 18.312 1 97.44 35 PHE B O 1
ATOM 2327 N N . GLY B 1 36 ? -0.579 25.406 19.391 1 96.62 36 GLY B N 1
ATOM 2328 C CA . GLY B 1 36 ? -1.1 25.766 20.688 1 96.62 36 GLY B CA 1
ATOM 2329 C C . GLY B 1 36 ? -0.802 27.203 21.078 1 96.62 36 GLY B C 1
ATOM 2330 O O . GLY B 1 36 ? 0.177 27.797 20.609 1 96.62 36 GLY B O 1
ATOM 2331 N N . ASP B 1 37 ? -1.695 27.75 21.891 1 94.81 37 ASP B N 1
ATOM 2332 C CA . ASP B 1 37 ? -1.489 29.047 22.547 1 94.81 37 ASP B CA 1
ATOM 2333 C C . ASP B 1 37 ? -1.517 28.891 24.078 1 94.81 37 ASP B C 1
ATOM 2335 O O . ASP B 1 37 ? -2.033 27.906 24.594 1 94.81 37 ASP B O 1
ATOM 2339 N N . GLU B 1 38 ? -0.945 29.859 24.703 1 93.06 38 GLU B N 1
ATOM 2340 C CA . GLU B 1 38 ? -0.952 29.875 26.156 1 93.06 38 GLU B CA 1
ATOM 2341 C C . GLU B 1 38 ? -2.377 29.859 26.703 1 93.06 38 GLU B C 1
ATOM 2343 O O . GLU B 1 38 ? -3.246 30.578 26.188 1 93.06 38 GLU B O 1
ATOM 2348 N N . GLY B 1 39 ? -2.605 29.031 27.719 1 94.31 39 GLY B N 1
ATOM 2349 C CA . GLY B 1 39 ? -3.885 29.031 28.406 1 94.31 39 GLY B CA 1
ATOM 2350 C C . GLY B 1 39 ? -4.875 28.047 27.828 1 94.31 39 GLY B C 1
ATOM 2351 O O . GLY B 1 39 ? -5.969 27.859 28.359 1 94.31 39 GLY B O 1
ATOM 2352 N N . GLU B 1 40 ? -4.488 27.422 26.781 1 96.38 40 GLU B N 1
ATOM 2353 C CA . GLU B 1 40 ? -5.367 26.438 26.156 1 96.38 40 GLU B CA 1
ATOM 2354 C C . GLU B 1 40 ? -5.156 25.047 26.734 1 96.38 40 GLU B C 1
ATOM 2356 O O . GLU B 1 40 ? -4.082 24.75 27.266 1 96.38 40 GLU B O 1
ATOM 2361 N N . GLN B 1 41 ? -6.215 24.25 26.703 1 97.56 41 GLN B N 1
ATOM 2362 C CA . GLN B 1 41 ? -6.117 22.828 27.062 1 97.56 41 GLN B CA 1
ATOM 2363 C C . GLN B 1 41 ? -6.125 21.953 25.812 1 97.56 41 GLN B C 1
ATOM 2365 O O . GLN B 1 41 ? -6.934 22.172 24.906 1 97.56 41 GLN B O 1
ATOM 2370 N N . TRP B 1 42 ? -5.227 21 25.766 1 98.31 42 TRP B N 1
ATOM 2371 C CA . TRP B 1 42 ? -5.125 20.062 24.656 1 98.31 42 TRP B CA 1
ATOM 2372 C C . TRP B 1 42 ? -5.199 18.625 25.141 1 98.31 42 TRP B C 1
ATOM 2374 O O . TRP B 1 42 ? -4.562 18.266 26.141 1 98.31 42 TRP B O 1
ATOM 2384 N N . ASP B 1 43 ? -5.988 17.812 24.484 1 98.69 43 ASP B N 1
ATOM 2385 C CA . ASP B 1 43 ? -6.086 16.391 24.797 1 98.69 43 ASP B CA 1
ATOM 2386 C C . ASP B 1 43 ? -5.582 15.531 23.625 1 98.69 43 ASP B C 1
ATOM 2388 O O . ASP B 1 43 ? -5.75 15.898 22.469 1 98.69 43 ASP B O 1
ATOM 2392 N N . LEU B 1 44 ? -4.984 14.477 24 1 98.69 44 LEU B N 1
ATOM 2393 C CA . LEU B 1 44 ? -4.477 13.523 23.016 1 98.69 44 LEU B CA 1
ATOM 2394 C C . LEU B 1 44 ? -5.379 12.297 22.938 1 98.69 44 LEU B C 1
ATOM 2396 O O . LEU B 1 44 ? -5.738 11.719 23.953 1 98.69 44 LEU B O 1
ATOM 2400 N N . PHE B 1 45 ? -5.781 11.945 21.719 1 98.81 45 PHE B N 1
ATOM 2401 C CA . PHE B 1 45 ? -6.402 10.664 21.422 1 98.81 45 PHE B CA 1
ATOM 2402 C C . PHE B 1 45 ? -5.594 9.898 20.391 1 98.81 45 PHE B C 1
ATOM 2404 O O . PHE B 1 45 ? -5.484 10.336 19.234 1 98.81 45 PHE B O 1
ATOM 2411 N N . ARG B 1 46 ? -5.023 8.828 20.797 1 98.19 46 ARG B N 1
ATOM 2412 C CA . ARG B 1 46 ? -4.316 7.98 19.828 1 98.19 46 ARG B CA 1
ATOM 2413 C C . ARG B 1 46 ? -5.293 7.129 19.031 1 98.19 46 ARG B C 1
ATOM 2415 O O . ARG B 1 46 ? -5.453 5.934 19.297 1 98.19 46 ARG B O 1
ATOM 2422 N N . VAL B 1 47 ? -5.73 7.617 17.984 1 98.62 47 VAL B N 1
ATOM 2423 C CA . VAL B 1 47 ? -6.82 6.988 17.234 1 98.62 47 VAL B CA 1
ATOM 2424 C C . VAL B 1 47 ? -6.305 5.746 16.516 1 98.62 47 VAL B C 1
ATOM 2426 O O . VAL B 1 47 ? -7.059 4.801 16.281 1 98.62 47 VAL B O 1
ATOM 2429 N N . ILE B 1 48 ? -5.051 5.762 16.25 1 95.19 48 ILE B N 1
ATOM 2430 C CA . ILE B 1 48 ? -4.449 4.586 15.625 1 95.19 48 ILE B CA 1
ATOM 2431 C C . ILE B 1 48 ? -4.625 3.373 16.531 1 95.19 48 ILE B C 1
ATOM 2433 O O . ILE B 1 48 ? -4.688 2.236 16.062 1 95.19 48 ILE B O 1
ATOM 2437 N N . ASP B 1 49 ? -4.758 3.609 17.844 1 95 49 ASP B N 1
ATOM 2438 C CA . ASP B 1 49 ? -4.926 2.553 18.844 1 95 49 ASP B CA 1
ATOM 2439 C C . ASP B 1 49 ? -6.398 2.373 19.203 1 95 49 ASP B C 1
ATOM 2441 O O . ASP B 1 49 ? -6.723 1.647 20.141 1 95 49 ASP B O 1
ATOM 2445 N N . GLY B 1 50 ? -7.18 3.131 18.547 1 96.31 50 GLY B N 1
ATOM 2446 C CA . GLY B 1 50 ? -8.609 2.992 18.766 1 96.31 50 GLY B CA 1
ATOM 2447 C C . GLY B 1 50 ? -9.125 3.883 19.891 1 96.31 50 GLY B C 1
ATOM 2448 O O . GLY B 1 50 ? -10.234 3.688 20.375 1 96.31 50 GLY B O 1
ATOM 2449 N N . GLU B 1 51 ? -8.344 4.836 20.281 1 97.81 51 GLU B N 1
ATOM 2450 C CA . GLU B 1 51 ? -8.781 5.766 21.328 1 97.81 51 GLU B CA 1
ATOM 2451 C C . GLU B 1 51 ? -9.523 6.957 20.719 1 97.81 51 GLU B C 1
ATOM 2453 O O . GLU B 1 51 ? -8.953 7.715 19.938 1 97.81 51 GLU B O 1
ATOM 2458 N N . PHE B 1 52 ? -10.727 7.062 21.094 1 98.31 52 PHE B N 1
ATOM 2459 C CA . PHE B 1 52 ? -11.57 8.164 20.641 1 98.31 52 PHE B CA 1
ATOM 2460 C C . PHE B 1 52 ? -12.305 8.805 21.812 1 98.31 52 PHE B C 1
ATOM 2462 O O . PHE B 1 52 ? -12.547 8.148 22.828 1 98.31 52 PHE B O 1
ATOM 2469 N N . PRO B 1 53 ? -12.625 10.078 21.703 1 97.5 53 PRO B N 1
ATOM 2470 C CA . PRO B 1 53 ? -13.516 10.648 22.719 1 97.5 53 PRO B CA 1
ATOM 2471 C C . PRO B 1 53 ? -14.922 10.055 22.656 1 97.5 53 PRO B C 1
ATOM 2473 O O . PRO B 1 53 ? -15.336 9.531 21.625 1 97.5 53 PRO B O 1
ATOM 2476 N N . ARG B 1 54 ? -15.609 10.156 23.828 1 95.06 54 ARG B N 1
ATOM 2477 C CA . ARG B 1 54 ? -17.031 9.836 23.828 1 95.06 54 ARG B CA 1
ATOM 2478 C C . ARG B 1 54 ? -17.812 10.844 22.984 1 95.06 54 ARG B C 1
ATOM 2480 O O . ARG B 1 54 ? -17.484 12.031 22.969 1 95.06 54 ARG B O 1
ATOM 2487 N N . ASP B 1 55 ? -18.781 10.297 22.359 1 94.88 55 ASP B N 1
ATOM 2488 C CA . ASP B 1 55 ? -19.594 11.141 21.484 1 94.88 55 ASP B CA 1
ATOM 2489 C C . ASP B 1 55 ? -20.094 12.383 22.234 1 94.88 55 ASP B C 1
ATOM 2491 O O . ASP B 1 55 ? -20.062 13.484 21.688 1 94.88 55 ASP B O 1
ATOM 2495 N N . ASP B 1 56 ? -20.469 12.195 23.422 1 95.06 56 ASP B N 1
ATOM 2496 C CA . ASP B 1 56 ? -21.047 13.281 24.203 1 95.06 56 ASP B CA 1
ATOM 2497 C C . ASP B 1 56 ? -19.984 14.305 24.594 1 95.06 56 ASP B C 1
ATOM 2499 O O . ASP B 1 56 ? -20.312 15.414 25.016 1 95.06 56 ASP B O 1
ATOM 2503 N N . ASP B 1 57 ? -18.734 13.969 24.406 1 96.81 57 ASP B N 1
ATOM 2504 C CA . ASP B 1 57 ? -17.656 14.859 24.812 1 96.81 57 ASP B CA 1
ATOM 2505 C C . ASP B 1 57 ? -17.172 15.695 23.625 1 96.81 57 ASP B C 1
ATOM 2507 O O . ASP B 1 57 ? -16.391 16.641 23.812 1 96.81 57 ASP B O 1
ATOM 2511 N N . LEU B 1 58 ? -17.609 15.484 22.484 1 97.44 58 LEU B N 1
ATOM 2512 C CA . LEU B 1 58 ? -17.125 16.172 21.281 1 97.44 58 LEU B CA 1
ATOM 2513 C C . LEU B 1 58 ? -17.438 17.656 21.344 1 97.44 58 LEU B C 1
ATOM 2515 O O . LEU B 1 58 ? -16.656 18.484 20.875 1 97.44 58 LEU B O 1
ATOM 2519 N N . ASP B 1 59 ? -18.531 17.938 22 1 95.44 59 ASP B N 1
ATOM 2520 C CA . ASP B 1 59 ? -19 19.312 22.031 1 95.44 59 ASP B CA 1
ATOM 2521 C C . ASP B 1 59 ? -18.141 20.156 22.984 1 95.44 59 ASP B C 1
ATOM 2523 O O . ASP B 1 59 ? -18.203 21.391 22.969 1 95.44 59 ASP B O 1
ATOM 2527 N N . LYS B 1 60 ? -17.375 19.531 23.766 1 95.81 60 LYS B N 1
ATOM 2528 C CA . LYS B 1 60 ? -16.547 20.234 24.75 1 95.81 60 LYS B CA 1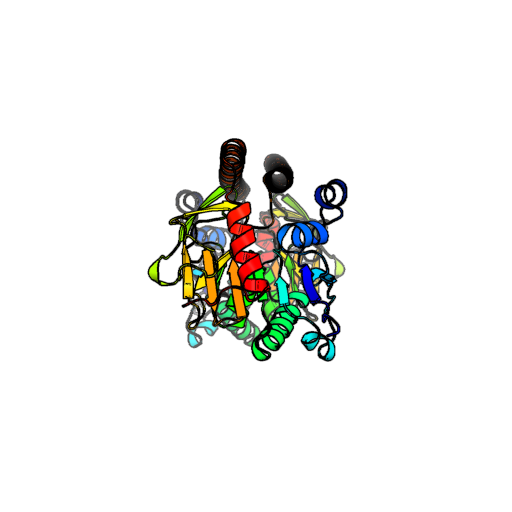
ATOM 2529 C C . LYS B 1 60 ? -15.32 20.844 24.094 1 95.81 60 LYS B C 1
ATOM 2531 O O . LYS B 1 60 ? -14.625 21.672 24.703 1 95.81 60 LYS B O 1
ATOM 2536 N N . TYR B 1 61 ? -15.031 20.453 22.922 1 97.75 61 TYR B N 1
ATOM 2537 C CA . TYR B 1 61 ? -13.828 20.938 22.234 1 97.75 61 TYR B CA 1
ATOM 2538 C C . TYR B 1 61 ? -14.164 22.078 21.281 1 97.75 61 TYR B C 1
ATOM 2540 O O . TYR B 1 61 ? -15.203 22.062 20.625 1 97.75 61 TYR B O 1
ATOM 2548 N N . ASP B 1 62 ? -13.242 23 21.219 1 95.88 62 ASP B N 1
ATOM 2549 C CA . ASP B 1 62 ? -13.352 24.125 20.297 1 95.88 62 ASP B CA 1
ATOM 2550 C C . ASP B 1 62 ? -12.828 23.734 18.906 1 95.88 62 ASP B C 1
ATOM 2552 O O . ASP B 1 62 ? -13.156 24.391 17.906 1 95.88 62 ASP B O 1
ATOM 2556 N N . GLY B 1 63 ? -12 22.719 18.812 1 97.44 63 GLY B N 1
ATOM 2557 C CA . GLY B 1 63 ? -11.445 22.266 17.531 1 97.44 63 GLY B CA 1
ATOM 2558 C C . GLY B 1 63 ? -10.656 20.984 17.656 1 97.44 63 GLY B C 1
ATOM 2559 O O . GLY B 1 63 ? -10.312 20.547 18.75 1 97.44 63 GLY B O 1
ATOM 2560 N N . PHE B 1 64 ? -10.422 20.406 16.484 1 98.75 64 PHE B N 1
ATOM 2561 C CA . PHE B 1 64 ? -9.719 19.125 16.375 1 98.75 64 PHE B CA 1
ATOM 2562 C C . PHE B 1 64 ? -8.617 19.203 15.328 1 98.75 64 PHE B C 1
ATOM 2564 O O . PHE B 1 64 ? -8.766 19.891 14.312 1 98.75 64 PHE B O 1
ATOM 2571 N N . VAL B 1 65 ? -7.527 18.531 15.625 1 98.88 65 VAL B N 1
ATOM 2572 C CA . VAL B 1 65 ? -6.457 18.359 14.648 1 98.88 65 VAL B CA 1
ATOM 2573 C C . VAL B 1 65 ? -6.27 16.875 14.344 1 98.88 65 VAL B C 1
ATOM 2575 O O . VAL B 1 65 ? -6.219 16.047 15.258 1 98.88 65 VAL B O 1
ATOM 2578 N N . LEU B 1 66 ? -6.262 16.531 13.055 1 98.88 66 LEU B N 1
ATOM 2579 C CA . LEU B 1 66 ? -5.961 15.18 12.609 1 98.88 66 LEU B CA 1
ATOM 2580 C C . LEU B 1 66 ? -4.539 15.086 12.062 1 98.88 66 LEU B C 1
ATOM 2582 O O . LEU B 1 66 ? -4.176 15.828 11.141 1 98.88 66 LEU B O 1
ATOM 2586 N N . SER B 1 67 ? -3.748 14.188 12.578 1 98.62 67 SER B N 1
ATOM 2587 C CA . SER B 1 67 ? -2.35 14.062 12.172 1 98.62 67 SER B CA 1
ATOM 2588 C C . SER B 1 67 ? -2.213 13.266 10.883 1 98.62 67 SER B C 1
ATOM 2590 O O . SER B 1 67 ? -3.205 12.773 10.344 1 98.62 67 SER B O 1
ATOM 2592 N N . GLY B 1 68 ? -0.984 13.219 10.422 1 97.12 68 GLY B N 1
ATOM 2593 C CA . GLY B 1 68 ? -0.635 12.273 9.383 1 97.12 68 GLY B CA 1
ATOM 2594 C C . GLY B 1 68 ? -0.598 10.836 9.867 1 97.12 68 GLY B C 1
ATOM 2595 O O . GLY B 1 68 ? -0.798 10.57 11.055 1 97.12 68 GLY B O 1
ATOM 2596 N N . SER B 1 69 ? -0.374 9.961 8.953 1 95.25 69 SER B N 1
ATOM 2597 C CA . SER B 1 69 ? -0.274 8.531 9.25 1 95.25 69 SER B CA 1
ATOM 2598 C C . SER B 1 69 ? 0.506 7.797 8.172 1 95.25 69 SER B C 1
ATOM 2600 O O . SER B 1 69 ? 0.655 8.297 7.055 1 95.25 69 SER B O 1
ATOM 2602 N N . LEU B 1 70 ? 1.028 6.645 8.57 1 85.31 70 LEU B N 1
ATOM 2603 C CA . LEU B 1 70 ? 1.651 5.762 7.59 1 85.31 70 LEU B CA 1
ATOM 2604 C C . LEU B 1 70 ? 0.605 4.902 6.891 1 85.31 70 LEU B C 1
ATOM 2606 O O . LEU B 1 70 ? 0.903 4.246 5.887 1 85.31 70 LEU B O 1
ATOM 2610 N N . HIS B 1 71 ? -0.623 4.93 7.312 1 86.88 71 HIS B N 1
ATOM 2611 C CA . HIS B 1 71 ? -1.704 4.129 6.754 1 86.88 71 HIS B CA 1
ATOM 2612 C C . HIS B 1 71 ? -2.396 4.863 5.609 1 86.88 71 HIS B C 1
ATOM 2614 O O . HIS B 1 71 ? -2.309 6.09 5.508 1 86.88 71 HIS B O 1
ATOM 2620 N N . ASP B 1 72 ? -3.025 4.047 4.777 1 87.5 72 ASP B N 1
ATOM 2621 C CA . ASP B 1 72 ? -3.791 4.625 3.676 1 87.5 72 ASP B CA 1
ATOM 2622 C C . ASP B 1 72 ? -5.141 5.148 4.16 1 87.5 72 ASP B C 1
ATOM 2624 O O . ASP B 1 72 ? -5.891 4.426 4.816 1 87.5 72 ASP B O 1
ATOM 2628 N N . ALA B 1 73 ? -5.469 6.371 3.807 1 93.81 73 ALA B N 1
ATOM 2629 C CA . ALA B 1 73 ? -6.719 6.984 4.254 1 93.81 73 ALA B CA 1
ATOM 2630 C C . ALA B 1 73 ? -7.926 6.281 3.639 1 93.81 73 ALA B C 1
ATOM 2632 O O . ALA B 1 73 ? -9.047 6.398 4.145 1 93.81 73 ALA B O 1
ATOM 2633 N N . PHE B 1 74 ? -7.691 5.609 2.512 1 87.75 74 PHE B N 1
ATOM 2634 C CA . PHE B 1 74 ? -8.805 4.922 1.861 1 87.75 74 PHE B CA 1
ATOM 2635 C C . PHE B 1 74 ? -8.914 3.484 2.361 1 87.75 74 PHE B C 1
ATOM 2637 O O . PHE B 1 74 ? -9.75 2.719 1.882 1 87.75 74 PHE B O 1
ATOM 2644 N N . ALA B 1 75 ? -8.078 3.057 3.295 1 81.88 75 ALA B N 1
ATOM 2645 C CA . ALA B 1 75 ? -8.133 1.707 3.85 1 81.88 75 ALA B CA 1
ATOM 2646 C C . ALA B 1 75 ? -9.406 1.496 4.656 1 81.88 75 ALA B C 1
ATOM 2648 O O . ALA B 1 75 ? -10.109 2.457 4.98 1 81.88 75 ALA B O 1
ATOM 2649 N N . GLN B 1 76 ? -9.672 0.193 4.91 1 82.75 76 GLN B N 1
ATOM 2650 C CA . GLN B 1 76 ? -10.922 -0.147 5.574 1 82.75 76 GLN B CA 1
ATOM 2651 C C . GLN B 1 76 ? -10.672 -0.746 6.957 1 82.75 76 GLN B C 1
ATOM 2653 O O . GLN B 1 76 ? -11.508 -1.479 7.484 1 82.75 76 GLN B O 1
ATOM 2658 N N . GLU B 1 77 ? -9.562 -0.485 7.477 1 81.94 77 GLU B N 1
ATOM 2659 C CA . GLU B 1 77 ? -9.281 -0.933 8.836 1 81.94 77 GLU B CA 1
ATOM 2660 C C . GLU B 1 77 ? -10.297 -0.366 9.828 1 81.94 77 GLU B C 1
ATOM 2662 O O . GLU B 1 77 ? -10.805 0.744 9.641 1 81.94 77 GLU B O 1
ATOM 2667 N N . ASP B 1 78 ? -10.508 -1.025 10.859 1 89.75 78 ASP B N 1
ATOM 2668 C CA . ASP B 1 78 ? -11.555 -0.669 11.812 1 89.75 78 ASP B CA 1
ATOM 2669 C C . ASP B 1 78 ? -11.328 0.732 12.375 1 89.75 78 ASP B C 1
ATOM 2671 O O . ASP B 1 78 ? -12.266 1.534 12.445 1 89.75 78 ASP B O 1
ATOM 2675 N N . TRP B 1 79 ? -10.156 1.035 12.805 1 94.94 79 TRP B N 1
ATOM 2676 C CA . TRP B 1 79 ? -9.906 2.326 13.445 1 94.94 79 TRP B CA 1
ATOM 2677 C C . TRP B 1 79 ? -10.055 3.463 12.438 1 94.94 79 TRP B C 1
ATOM 2679 O O . TRP B 1 79 ? -10.422 4.582 12.805 1 94.94 79 TRP B O 1
ATOM 2689 N N . ILE B 1 80 ? -9.773 3.203 11.164 1 95.69 80 ILE B N 1
ATOM 2690 C CA . ILE B 1 80 ? -9.93 4.215 10.125 1 95.69 80 ILE B CA 1
ATOM 2691 C C . ILE B 1 80 ? -11.414 4.465 9.867 1 95.69 80 ILE B C 1
ATOM 2693 O O . ILE B 1 80 ? -11.836 5.613 9.727 1 95.69 80 ILE B O 1
ATOM 2697 N N . ILE B 1 81 ? -12.141 3.387 9.812 1 95 81 ILE B N 1
ATOM 2698 C CA . ILE B 1 81 ? -13.586 3.508 9.648 1 95 81 ILE B CA 1
ATOM 2699 C C . ILE B 1 81 ? -14.172 4.301 10.812 1 95 81 ILE B C 1
ATOM 2701 O O . ILE B 1 81 ? -15 5.191 10.609 1 95 81 ILE B O 1
ATOM 2705 N N . GLU B 1 82 ? -13.734 3.982 12 1 97.88 82 GLU B N 1
ATOM 2706 C CA . GLU B 1 82 ? -14.211 4.711 13.172 1 97.88 82 GLU B CA 1
ATOM 2707 C C . GLU B 1 82 ? -13.797 6.18 13.109 1 97.88 82 GLU B C 1
ATOM 2709 O O . GLU B 1 82 ? -14.586 7.066 13.438 1 97.88 82 GLU B O 1
ATOM 2714 N N . LEU B 1 83 ? -12.617 6.438 12.734 1 98.69 83 LEU B N 1
ATOM 2715 C CA . LEU B 1 83 ? -12.148 7.809 12.586 1 98.69 83 LEU B CA 1
ATOM 2716 C C . LEU B 1 83 ? -13.039 8.586 11.625 1 98.69 83 LEU B C 1
ATOM 2718 O O . LEU B 1 83 ? -13.438 9.719 11.906 1 98.69 83 LEU B O 1
ATOM 2722 N N . CYS B 1 84 ? -13.344 7.988 10.5 1 98.5 84 CYS B N 1
ATOM 2723 C CA . CYS B 1 84 ? -14.227 8.625 9.531 1 98.5 84 CYS B CA 1
ATOM 2724 C C . CYS B 1 84 ? -15.586 8.945 10.148 1 98.5 84 CYS B C 1
ATOM 2726 O O . CYS B 1 84 ? -16.125 10.031 9.945 1 98.5 84 CYS B O 1
ATOM 2728 N N . SER B 1 85 ? -16.078 7.98 10.875 1 98.44 85 SER B N 1
ATOM 2729 C CA . SER B 1 85 ? -17.359 8.156 11.523 1 98.44 85 SER B CA 1
ATOM 2730 C C . SER B 1 85 ? -17.328 9.328 12.508 1 98.44 85 SER B C 1
ATOM 2732 O O . SER B 1 85 ? -18.25 10.156 12.516 1 98.44 85 SER B O 1
ATOM 2734 N N . VAL B 1 86 ? -16.344 9.391 13.32 1 98.69 86 VAL B N 1
ATOM 2735 C CA . VAL B 1 86 ? -16.203 10.461 14.305 1 98.69 86 VAL B CA 1
ATOM 2736 C C . VAL B 1 86 ? -16.047 11.805 13.594 1 98.69 86 VAL B C 1
ATOM 2738 O O . VAL B 1 86 ? -16.641 12.805 14 1 98.69 86 VAL B O 1
ATOM 2741 N N . CYS B 1 87 ? -15.258 11.836 12.539 1 98.62 87 CYS B N 1
ATOM 2742 C CA . CYS B 1 87 ? -15.062 13.062 11.781 1 98.62 87 CYS B CA 1
ATOM 2743 C C . CYS B 1 87 ? -16.375 13.547 11.172 1 98.62 87 CYS B C 1
ATOM 2745 O O . CYS B 1 87 ? -16.625 14.75 11.102 1 98.62 87 CYS B O 1
ATOM 2747 N N . LYS B 1 88 ? -17.141 12.602 10.688 1 98.38 88 LYS B N 1
ATOM 2748 C CA . LYS B 1 88 ? -18.453 12.961 10.156 1 98.38 88 LYS B CA 1
ATOM 2749 C C . LYS B 1 88 ? -19.312 13.641 11.211 1 98.38 88 LYS B C 1
ATOM 2751 O O . LYS B 1 88 ? -20.016 14.617 10.914 1 98.38 88 LYS B O 1
ATOM 2756 N N . LYS B 1 89 ? -19.312 13.117 12.406 1 98.31 89 LYS B N 1
ATOM 2757 C CA . LYS B 1 89 ? -20.062 13.703 13.508 1 98.31 89 LYS B CA 1
ATOM 2758 C C . LYS B 1 89 ? -19.578 15.109 13.82 1 98.31 89 LYS B C 1
ATOM 2760 O O . LYS B 1 89 ? -20.375 16.031 13.977 1 98.31 89 LYS B O 1
ATOM 2765 N N . ILE B 1 90 ? -18.312 15.266 13.93 1 98.5 90 ILE B N 1
ATOM 2766 C CA . ILE B 1 90 ? -17.719 16.562 14.234 1 98.5 90 ILE B CA 1
ATOM 2767 C C . ILE B 1 90 ? -18.078 17.562 13.133 1 98.5 90 ILE B C 1
ATOM 2769 O O . ILE B 1 90 ? -18.422 18.719 13.414 1 98.5 90 ILE B O 1
ATOM 2773 N N . ASP B 1 91 ? -17.984 17.109 11.906 1 97.94 91 ASP B N 1
ATOM 2774 C CA . ASP B 1 91 ? -18.359 17.922 10.758 1 97.94 91 ASP B CA 1
ATOM 2775 C C . ASP B 1 91 ? -19.812 18.359 10.836 1 97.94 91 ASP B C 1
ATOM 2777 O O . ASP B 1 91 ? -20.125 19.531 10.602 1 97.94 91 ASP B O 1
ATOM 2781 N N . ALA B 1 92 ? -20.641 17.469 11.172 1 97.12 92 ALA B N 1
ATOM 2782 C CA . ALA B 1 92 ? -22.062 17.766 11.289 1 97.12 92 ALA B CA 1
ATOM 2783 C C . ALA B 1 92 ? -22.312 18.797 12.383 1 97.12 92 ALA B C 1
ATOM 2785 O O . ALA B 1 92 ? -23.234 19.609 12.281 1 97.12 92 ALA B O 1
ATOM 2786 N N . MET B 1 93 ? -21.516 18.812 13.398 1 97.25 93 MET B N 1
ATOM 2787 C CA . MET B 1 93 ? -21.625 19.75 14.508 1 97.25 93 MET B CA 1
ATOM 2788 C C . MET B 1 93 ? -21.016 21.094 14.133 1 97.25 93 MET B C 1
ATOM 2790 O O . MET B 1 93 ? -21.047 22.047 14.922 1 97.25 93 MET B O 1
ATOM 2794 N N . LYS B 1 94 ? -20.391 21.141 13.023 1 96.12 94 LYS B N 1
ATOM 2795 C CA . LYS B 1 94 ? -19.734 22.328 12.5 1 96.12 94 LYS B CA 1
ATOM 2796 C C . LYS B 1 94 ? -18.578 22.766 13.398 1 96.12 94 LYS B C 1
ATOM 2798 O O . LYS B 1 94 ? -18.328 23.969 13.562 1 96.12 94 LYS B O 1
ATOM 2803 N N . LYS B 1 95 ? -17.969 21.766 14.016 1 96.56 95 LYS B N 1
ATOM 2804 C CA . LYS B 1 95 ? -16.766 22.031 14.789 1 96.56 95 LYS B CA 1
ATOM 2805 C C . LYS B 1 95 ? -15.531 22.062 13.891 1 96.56 95 LYS B C 1
ATOM 2807 O O . LYS B 1 95 ? -15.477 21.375 12.867 1 96.56 95 LYS B O 1
ATOM 2812 N N . LYS B 1 96 ? -14.578 22.844 14.289 1 96.88 96 LYS B N 1
ATOM 2813 C CA . LYS B 1 96 ? -13.391 23.031 13.461 1 96.88 96 LYS B CA 1
ATOM 2814 C C . LYS B 1 96 ? -12.523 21.781 13.43 1 96.88 96 LYS B C 1
ATOM 2816 O O . LYS B 1 96 ? -12.281 21.172 14.469 1 96.88 96 LYS B O 1
ATOM 2821 N N . ILE B 1 97 ? -12.086 21.359 12.227 1 98.31 97 ILE B N 1
ATOM 2822 C CA . ILE B 1 97 ? -11.125 20.281 12.039 1 98.31 97 ILE B CA 1
ATOM 2823 C C . ILE B 1 97 ? -9.984 20.766 11.148 1 98.31 97 ILE B C 1
ATOM 2825 O O . ILE B 1 97 ? -10.211 21.266 10.055 1 98.31 97 ILE B O 1
ATOM 2829 N N . LEU B 1 98 ? -8.836 20.719 11.695 1 98.31 98 LEU B N 1
ATOM 2830 C CA . LEU B 1 98 ? -7.621 20.875 10.898 1 98.31 98 LEU B CA 1
ATOM 2831 C C . LEU B 1 98 ? -7.051 19.516 10.516 1 98.31 98 LEU B C 1
ATOM 2833 O O . LEU B 1 98 ? -6.59 18.766 11.383 1 98.31 98 LEU B O 1
ATOM 2837 N N . GLY B 1 99 ? -7.102 19.156 9.242 1 98.69 99 GLY B N 1
ATOM 2838 C CA . GLY B 1 99 ? -6.574 17.891 8.758 1 98.69 99 GLY B CA 1
ATOM 2839 C C . GLY B 1 99 ? -5.203 18.016 8.125 1 98.69 99 GLY B C 1
ATOM 2840 O O . GLY B 1 99 ? -5.004 18.844 7.223 1 98.69 99 GLY B O 1
ATOM 2841 N N . ILE B 1 100 ? -4.277 17.188 8.539 1 98.69 100 ILE B N 1
ATOM 2842 C CA . ILE B 1 100 ? -2.9 17.281 8.062 1 98.69 100 ILE B CA 1
ATOM 2843 C C . ILE B 1 100 ? -2.506 15.961 7.395 1 98.69 100 ILE B C 1
ATOM 2845 O O . ILE B 1 100 ? -2.586 14.898 8.008 1 98.69 100 ILE B O 1
ATOM 2849 N N . CYS B 1 101 ? -2.055 16 6.133 1 98.25 101 CYS B N 1
ATOM 2850 C CA . CYS B 1 101 ? -1.598 14.867 5.34 1 98.25 101 CYS B CA 1
ATOM 2851 C C . CYS B 1 101 ? -2.641 13.758 5.328 1 98.25 101 CYS B C 1
ATOM 2853 O O . CYS B 1 101 ? -3.68 13.883 4.68 1 98.25 101 CYS B O 1
ATOM 2855 N N . PHE B 1 102 ? -2.471 12.742 6.141 1 98.19 102 PHE B N 1
ATOM 2856 C CA . PHE B 1 102 ? -3.488 11.711 6.316 1 98.19 102 PHE B CA 1
ATOM 2857 C C . PHE B 1 102 ? -4.809 12.328 6.762 1 98.19 102 PHE B C 1
ATOM 2859 O O . PHE B 1 102 ? -5.871 11.969 6.246 1 98.19 102 PHE B O 1
ATOM 2866 N N . GLY B 1 103 ? -4.844 13.266 7.664 1 98.75 103 GLY B N 1
ATOM 2867 C CA . GLY B 1 103 ? -6.031 13.977 8.102 1 98.75 103 GLY B CA 1
ATOM 2868 C C . GLY B 1 103 ? -6.711 14.742 6.984 1 98.75 103 GLY B C 1
ATOM 2869 O O . GLY B 1 103 ? -7.941 14.797 6.918 1 98.75 103 GLY B O 1
ATOM 2870 N N . HIS B 1 104 ? -5.875 15.383 6.133 1 98.62 104 HIS B N 1
ATOM 2871 C CA . HIS B 1 104 ? -6.328 16.047 4.91 1 98.62 104 HIS B CA 1
ATOM 2872 C C . HIS B 1 104 ? -7.102 15.078 4.02 1 98.62 104 HIS B C 1
ATOM 2874 O O . HIS B 1 104 ? -8.195 15.406 3.545 1 98.62 104 HIS B O 1
ATOM 2880 N N . GLN B 1 105 ? -6.641 13.93 3.885 1 98.56 105 GLN B N 1
ATOM 2881 C CA . GLN B 1 105 ? -7.215 12.898 3.033 1 98.56 105 GLN B CA 1
ATOM 2882 C C . GLN B 1 105 ? -8.469 12.297 3.666 1 98.56 105 GLN B C 1
ATOM 2884 O O . GLN B 1 105 ? -9.445 12.016 2.971 1 98.56 105 GLN B O 1
ATOM 2889 N N . ILE B 1 106 ? -8.438 12.086 4.992 1 98.62 106 ILE B N 1
ATOM 2890 C CA . ILE B 1 106 ? -9.578 11.547 5.715 1 98.62 106 ILE B CA 1
ATOM 2891 C C . ILE B 1 106 ? -10.781 12.477 5.547 1 98.62 106 ILE B C 1
ATOM 2893 O O . ILE B 1 106 ? -11.898 12.016 5.281 1 98.62 106 ILE B O 1
ATOM 2897 N N . ILE B 1 107 ? -10.555 13.75 5.672 1 98.69 107 ILE B N 1
ATOM 2898 C CA . ILE B 1 107 ? -11.656 14.711 5.551 1 98.69 107 ILE B CA 1
ATOM 2899 C C . ILE B 1 107 ? -12.195 14.695 4.125 1 98.69 107 ILE B C 1
ATOM 2901 O O . ILE B 1 107 ? -13.406 14.766 3.914 1 98.69 107 ILE B O 1
ATOM 2905 N N . CYS B 1 108 ? -11.336 14.633 3.143 1 98.56 108 CYS B N 1
ATOM 2906 C CA . CYS B 1 108 ? -11.773 14.492 1.759 1 98.56 108 CYS B CA 1
ATOM 2907 C C . CYS B 1 108 ? -12.695 13.297 1.598 1 98.56 108 CYS B C 1
ATOM 2909 O O . CYS B 1 108 ? -13.781 13.414 1.029 1 98.56 108 CYS B O 1
ATOM 2911 N N . ARG B 1 109 ? -12.289 12.18 2.105 1 97.5 109 ARG B N 1
ATOM 2912 C CA . ARG B 1 109 ? -13.062 10.945 2.053 1 97.5 109 ARG B CA 1
ATOM 2913 C C . ARG B 1 109 ? -14.422 11.125 2.725 1 97.5 109 ARG B C 1
ATOM 2915 O O . ARG B 1 109 ? -15.453 10.75 2.16 1 97.5 109 ARG B O 1
ATOM 2922 N N . VAL B 1 110 ? -14.43 11.703 3.893 1 97.69 110 VAL B N 1
ATOM 2923 C CA . VAL B 1 110 ? -15.633 11.891 4.695 1 97.69 110 VAL B CA 1
ATOM 2924 C C . VAL B 1 110 ? -16.625 12.789 3.949 1 97.69 110 VAL B C 1
ATOM 2926 O O . VAL B 1 110 ? -17.828 12.586 4.035 1 97.69 110 VAL B O 1
ATOM 2929 N N . ARG B 1 111 ? -16.125 13.703 3.188 1 98.06 111 ARG B N 1
ATOM 2930 C CA . ARG B 1 111 ? -16.969 14.664 2.492 1 98.06 111 ARG B CA 1
ATOM 2931 C C . ARG B 1 111 ? -17.25 14.211 1.06 1 98.06 111 ARG B C 1
ATOM 2933 O O . ARG B 1 111 ? -17.734 14.992 0.244 1 98.06 111 ARG B O 1
ATOM 2940 N N . GLY B 1 112 ? -16.891 13.055 0.765 1 96.56 112 GLY B N 1
ATOM 2941 C CA . GLY B 1 112 ? -17.328 12.43 -0.472 1 96.56 112 GLY B CA 1
ATOM 2942 C C . GLY B 1 112 ? -16.344 12.578 -1.608 1 96.56 112 GLY B C 1
ATOM 2943 O O . GLY B 1 112 ? -16.641 12.242 -2.754 1 96.56 112 GLY B O 1
ATOM 2944 N N . GLY B 1 113 ? -15.211 13.156 -1.405 1 97.38 113 GLY B N 1
ATOM 2945 C CA . GLY B 1 113 ? -14.156 13.188 -2.406 1 97.38 113 GLY B CA 1
ATOM 2946 C C . GLY B 1 113 ? -13.484 11.844 -2.613 1 97.38 113 GLY B C 1
ATOM 2947 O O . GLY B 1 113 ? -13.891 10.844 -2.016 1 97.38 113 GLY B O 1
ATOM 2948 N N . LYS B 1 114 ? -12.477 11.859 -3.479 1 95.06 114 LYS B N 1
ATOM 2949 C CA . LYS B 1 114 ? -11.742 10.633 -3.777 1 95.06 114 LYS B CA 1
ATOM 2950 C C . LYS B 1 114 ? -10.273 10.758 -3.369 1 95.06 114 LYS B C 1
ATOM 2952 O O . LYS B 1 114 ? -9.648 11.789 -3.604 1 95.06 114 LYS B O 1
ATOM 2957 N N . VAL B 1 115 ? -9.812 9.727 -2.695 1 95.19 115 VAL B N 1
ATOM 2958 C CA . VAL B 1 115 ? -8.422 9.641 -2.25 1 95.19 115 VAL B CA 1
ATOM 2959 C C . VAL B 1 115 ? -7.77 8.391 -2.828 1 95.19 115 VAL B C 1
ATOM 2961 O O . VAL B 1 115 ? -8.422 7.359 -2.992 1 95.19 115 VAL B O 1
ATOM 2964 N N . GLY B 1 116 ? -6.469 8.453 -3.125 1 87.75 116 GLY B N 1
ATOM 2965 C CA . GLY B 1 116 ? -5.719 7.324 -3.66 1 87.75 116 GLY B CA 1
ATOM 2966 C C . GLY B 1 116 ? -4.227 7.582 -3.736 1 87.75 116 GLY B C 1
ATOM 2967 O O . GLY B 1 116 ? -3.729 8.555 -3.166 1 87.75 116 GLY B O 1
ATOM 2968 N N . ARG B 1 117 ? -3.543 6.645 -4.402 1 82.5 117 ARG B N 1
ATOM 2969 C CA . ARG B 1 117 ? -2.104 6.797 -4.602 1 82.5 117 ARG B CA 1
ATOM 2970 C C . ARG B 1 117 ? -1.792 8.039 -5.426 1 82.5 117 ARG B C 1
ATOM 2972 O O . ARG B 1 117 ? -2.508 8.352 -6.379 1 82.5 117 ARG B O 1
ATOM 2979 N N . ALA B 1 118 ? -0.721 8.75 -4.965 1 88.56 118 ALA B N 1
ATOM 2980 C CA . ALA B 1 118 ? -0.303 9.961 -5.664 1 88.56 118 ALA B CA 1
ATOM 2981 C C . ALA B 1 118 ? -0.068 9.688 -7.145 1 88.56 118 ALA B C 1
ATOM 2983 O O . ALA B 1 118 ? 0.667 8.766 -7.504 1 88.56 118 ALA B O 1
ATOM 2984 N N . LEU B 1 119 ? -0.624 10.531 -7.938 1 80.5 119 LEU B N 1
ATOM 2985 C CA . LEU B 1 119 ? -0.642 10.336 -9.383 1 80.5 119 LEU B CA 1
ATOM 2986 C C . LEU B 1 119 ? 0.766 10.43 -9.961 1 80.5 119 LEU B C 1
ATOM 2988 O O . LEU B 1 119 ? 1.08 9.766 -10.953 1 80.5 119 LEU B O 1
ATOM 2992 N N . ARG B 1 120 ? 1.589 11.25 -9.289 1 83.12 120 ARG B N 1
ATOM 2993 C CA . ARG B 1 120 ? 2.936 11.492 -9.797 1 83.12 120 ARG B CA 1
ATOM 2994 C C . ARG B 1 120 ? 3.986 10.867 -8.883 1 83.12 120 ARG B C 1
ATOM 2996 O O . ARG B 1 120 ? 5.113 11.367 -8.797 1 83.12 120 ARG B O 1
ATOM 3003 N N . GLY B 1 121 ? 3.521 9.844 -8.133 1 78.81 121 GLY B N 1
ATOM 3004 C CA . GLY B 1 121 ? 4.422 9.195 -7.191 1 78.81 121 GLY B CA 1
ATOM 3005 C C . GLY B 1 121 ? 4.492 9.898 -5.852 1 78.81 121 GLY B C 1
ATOM 3006 O O . GLY B 1 121 ? 3.914 10.969 -5.672 1 78.81 121 GLY B O 1
ATOM 3007 N N . PRO B 1 122 ? 5.254 9.297 -4.953 1 83.38 122 PRO B N 1
ATOM 3008 C CA . PRO B 1 122 ? 5.383 9.883 -3.619 1 83.38 122 PRO B CA 1
ATOM 3009 C C . PRO B 1 122 ? 6.094 11.234 -3.635 1 83.38 122 PRO B C 1
ATOM 3011 O O . PRO B 1 122 ? 6.891 11.508 -4.539 1 83.38 122 PRO B O 1
ATOM 3014 N N . ASP B 1 123 ? 5.742 12.047 -2.703 1 89.5 123 ASP B N 1
ATOM 3015 C CA . ASP B 1 123 ? 6.367 13.352 -2.51 1 89.5 123 ASP B CA 1
ATOM 3016 C C . ASP B 1 123 ? 7.035 13.445 -1.139 1 89.5 123 ASP B C 1
ATOM 3018 O O . ASP B 1 123 ? 6.379 13.266 -0.11 1 89.5 123 ASP B O 1
ATOM 3022 N N . MET B 1 124 ? 8.297 13.633 -1.062 1 88.5 124 MET B N 1
ATOM 3023 C CA . MET B 1 124 ? 9.062 13.766 0.171 1 88.5 124 MET B CA 1
ATOM 3024 C C . MET B 1 124 ? 10.094 14.891 0.047 1 88.5 124 MET B C 1
ATOM 3026 O O . MET B 1 124 ? 10.875 14.914 -0.906 1 88.5 124 MET B O 1
ATOM 3030 N N . GLY B 1 125 ? 10.047 15.766 0.943 1 90.44 125 GLY B N 1
ATOM 3031 C CA . GLY B 1 125 ? 10.953 16.906 0.927 1 90.44 125 GLY B CA 1
ATOM 3032 C C . GLY B 1 125 ? 10.242 18.234 1.01 1 90.44 125 GLY B C 1
ATOM 3033 O O . GLY B 1 125 ? 9.172 18.344 1.61 1 90.44 125 GLY B O 1
ATOM 3034 N N . LEU B 1 126 ? 10.938 19.266 0.533 1 90.75 126 LEU B N 1
ATOM 3035 C CA . LEU B 1 126 ? 10.352 2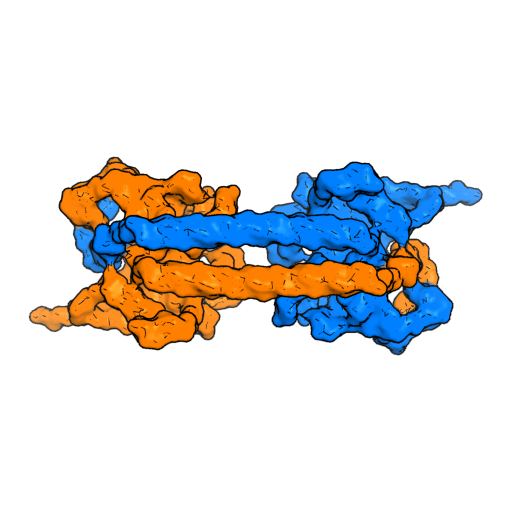0.609 0.492 1 90.75 126 LEU B CA 1
ATOM 3036 C C . LEU B 1 126 ? 9.664 20.859 -0.846 1 90.75 126 LEU B C 1
ATOM 3038 O O . LEU B 1 126 ? 10.188 20.484 -1.896 1 90.75 126 LEU B O 1
ATOM 3042 N N . ARG B 1 127 ? 8.43 21.453 -0.75 1 92.62 127 ARG B N 1
ATOM 3043 C CA . ARG B 1 127 ? 7.641 21.719 -1.949 1 92.62 127 ARG B CA 1
ATOM 3044 C C . ARG B 1 127 ? 7.074 23.125 -1.937 1 92.62 127 ARG B C 1
ATOM 3046 O O . ARG B 1 127 ? 6.582 23.594 -0.908 1 92.62 127 ARG B O 1
ATOM 3053 N N . LYS B 1 128 ? 7.289 23.703 -3.066 1 94.25 128 LYS B N 1
ATOM 3054 C CA . LYS B 1 128 ? 6.633 25 -3.236 1 94.25 128 LYS B CA 1
ATOM 3055 C C . LYS B 1 128 ? 5.156 24.828 -3.574 1 94.25 128 LYS B C 1
ATOM 3057 O O . LYS B 1 128 ? 4.812 24.156 -4.551 1 94.25 128 LYS B O 1
ATOM 3062 N N . ILE B 1 129 ? 4.293 25.375 -2.768 1 96.81 129 ILE B N 1
ATOM 3063 C CA . ILE B 1 129 ? 2.855 25.359 -3.016 1 96.81 129 ILE B CA 1
ATOM 3064 C C . ILE B 1 129 ? 2.396 26.734 -3.461 1 96.81 129 ILE B C 1
ATOM 3066 O O . ILE B 1 129 ? 2.793 27.75 -2.873 1 96.81 129 ILE B O 1
ATOM 3070 N N . ASN B 1 130 ? 1.627 26.734 -4.531 1 96.38 130 ASN B N 1
ATOM 3071 C CA . ASN B 1 130 ? 1.027 27.984 -5 1 96.38 130 ASN B CA 1
ATOM 3072 C C . ASN B 1 130 ? -0.299 28.266 -4.301 1 96.38 130 ASN B C 1
ATOM 3074 O O . ASN B 1 130 ? -1.152 27.375 -4.199 1 96.38 130 ASN B O 1
ATOM 3078 N N . ILE B 1 131 ? -0.435 29.516 -3.848 1 94 131 ILE B N 1
ATOM 3079 C CA . ILE B 1 131 ? -1.647 29.906 -3.145 1 94 131 ILE B CA 1
ATOM 3080 C C . ILE B 1 131 ? -2.574 30.656 -4.098 1 94 131 ILE B C 1
ATOM 3082 O O . ILE B 1 131 ? -2.141 31.562 -4.805 1 94 131 ILE B O 1
ATOM 3086 N N . VAL B 1 132 ? -3.842 30.25 -4.039 1 90.19 132 VAL B N 1
ATOM 3087 C CA . VAL B 1 132 ? -4.836 30.922 -4.867 1 90.19 132 VAL B CA 1
ATOM 3088 C C . VAL B 1 132 ? -5.23 32.25 -4.227 1 90.19 132 VAL B C 1
ATOM 3090 O O . VAL B 1 132 ? -5.812 32.281 -3.139 1 90.19 132 VAL B O 1
ATOM 3093 N N . GLN B 1 133 ? -5.047 33.344 -4.875 1 82.06 133 GLN B N 1
ATOM 3094 C CA . GLN B 1 133 ? -5.148 34.688 -4.293 1 82.06 133 GLN B CA 1
ATOM 3095 C C . GLN B 1 133 ? -6.609 35.094 -4.148 1 82.06 133 GLN B C 1
ATOM 3097 O O . GLN B 1 133 ? -6.98 35.75 -3.162 1 82.06 133 GLN B O 1
ATOM 3102 N N . ASP B 1 134 ? -7.422 34.781 -5.004 1 75.38 134 ASP B N 1
ATOM 3103 C CA . ASP B 1 134 ? -8.773 35.344 -5.062 1 75.38 134 ASP B CA 1
ATOM 3104 C C . ASP B 1 134 ? -9.656 34.719 -3.975 1 75.38 134 ASP B C 1
ATOM 3106 O O . ASP B 1 134 ? -10.734 35.25 -3.678 1 75.38 134 ASP B O 1
ATOM 3110 N N . MET B 1 135 ? -9.195 33.719 -3.332 1 68.25 135 MET B N 1
ATOM 3111 C CA . MET B 1 135 ? -10.031 33.031 -2.354 1 68.25 135 MET B CA 1
ATOM 3112 C C . MET B 1 135 ? -9.664 33.438 -0.934 1 68.25 135 MET B C 1
ATOM 3114 O O . MET B 1 135 ? -10.273 32.969 0.031 1 68.25 135 MET B O 1
ATOM 3118 N N . MET B 1 136 ? -8.711 34.375 -0.887 1 67.56 136 MET B N 1
ATOM 3119 C CA . MET B 1 136 ? -8.227 34.75 0.441 1 67.56 136 MET B CA 1
ATOM 3120 C C . MET B 1 136 ? -8.258 36.25 0.632 1 67.56 136 MET B C 1
ATOM 3122 O O . MET B 1 136 ? -7.969 37 -0.3 1 67.56 136 MET B O 1
ATOM 3126 N N . GLU B 1 137 ? -8.938 36.719 1.701 1 64.56 137 GLU B N 1
ATOM 3127 C CA . GLU B 1 137 ? -8.922 38.156 2.004 1 64.56 137 GLU B CA 1
ATOM 3128 C C . GLU B 1 137 ? -7.805 38.5 2.979 1 64.56 137 GLU B C 1
ATOM 3130 O O . GLU B 1 137 ? -7.496 37.719 3.883 1 64.56 137 GLU B O 1
ATOM 3135 N N . PRO B 1 138 ? -7.266 39.656 2.594 1 61.44 138 PRO B N 1
ATOM 3136 C CA . PRO B 1 138 ? -6.316 40.156 3.604 1 61.44 138 PRO B CA 1
ATOM 3137 C C . PRO B 1 138 ? -6.934 40.25 4.996 1 61.44 138 PRO B C 1
ATOM 3139 O O . PRO B 1 138 ? -8.102 40.594 5.137 1 61.44 138 PRO B O 1
ATOM 3142 N N . GLY B 1 139 ? -6.172 39.844 6.016 1 61.84 139 GLY B N 1
ATOM 3143 C CA . GLY B 1 139 ? -6.707 39.812 7.371 1 61.84 139 GLY B CA 1
ATOM 3144 C C . GLY B 1 139 ? -7.355 38.469 7.711 1 61.84 139 GLY B C 1
ATOM 3145 O O . GLY B 1 139 ? -7.828 38.281 8.836 1 61.84 139 GLY B O 1
ATOM 3146 N N . GLY B 1 140 ? -7.215 37.625 6.777 1 65.62 140 GLY B N 1
ATOM 3147 C CA . GLY B 1 140 ? -7.816 36.312 6.953 1 65.62 140 GLY B CA 1
ATOM 3148 C C . GLY B 1 140 ? -6.828 35.25 7.422 1 65.62 140 GLY B C 1
ATOM 3149 O O . GLY B 1 140 ? -6.066 35.469 8.367 1 65.62 140 GLY B O 1
ATOM 3150 N N . TYR B 1 141 ? -6.766 34.094 6.738 1 69.88 141 TYR B N 1
ATOM 3151 C CA . TYR B 1 141 ? -6.016 32.938 7.141 1 69.88 141 TYR B CA 1
ATOM 3152 C C . TYR B 1 141 ? -4.523 33.219 7.211 1 69.88 141 TYR B C 1
ATOM 3154 O O . TYR B 1 141 ? -3.836 32.781 8.133 1 69.88 141 TYR B O 1
ATOM 3162 N N . PHE B 1 142 ? -4.102 34.125 6.277 1 72.31 142 PHE B N 1
ATOM 3163 C CA . PHE B 1 142 ? -2.66 34.312 6.16 1 72.31 142 PHE B CA 1
ATOM 3164 C C . PHE B 1 142 ? -2.219 35.594 6.863 1 72.31 142 PHE B C 1
ATOM 3166 O O . PHE B 1 142 ? -1.039 35.969 6.836 1 72.31 142 PHE B O 1
ATOM 3173 N N . GLY B 1 143 ? -3.119 36.188 7.531 1 70.75 143 GLY B N 1
ATOM 3174 C CA . GLY B 1 143 ? -2.801 37.469 8.164 1 70.75 143 GLY B CA 1
ATOM 3175 C C . GLY B 1 143 ? -2.875 38.625 7.215 1 70.75 143 GLY B C 1
ATOM 3176 O O . GLY B 1 143 ? -3.809 38.75 6.414 1 70.75 143 GLY B O 1
ATOM 3177 N N . GLU B 1 144 ? -1.852 39.469 7.32 1 69.94 144 GLU B N 1
ATOM 3178 C CA . GLU B 1 144 ? -1.905 40.781 6.645 1 69.94 144 GLU B CA 1
ATOM 3179 C C . GLU B 1 144 ? -1.656 40.625 5.148 1 69.94 144 GLU B C 1
ATOM 3181 O O . GLU B 1 144 ? -2.242 41.344 4.34 1 69.94 144 GLU B O 1
ATOM 3186 N N . GLU B 1 145 ? -0.783 39.625 4.758 1 78.06 145 GLU B N 1
ATOM 3187 C CA . GLU B 1 145 ? -0.463 39.438 3.348 1 78.06 145 GLU B CA 1
ATOM 3188 C C . GLU B 1 145 ? -0.604 37.969 2.951 1 78.06 145 GLU B C 1
ATOM 3190 O O . GLU B 1 145 ? -0.132 37.062 3.664 1 78.06 145 GLU B O 1
ATOM 3195 N N . VAL B 1 146 ? -1.282 37.875 1.838 1 83.25 146 VAL B N 1
ATOM 3196 C CA . VAL B 1 146 ? -1.412 36.531 1.288 1 83.25 146 VAL B CA 1
ATOM 3197 C C . VAL B 1 146 ? -0.223 36.219 0.38 1 83.25 146 VAL B C 1
ATOM 3199 O O . VAL B 1 146 ? -0.052 36.875 -0.664 1 83.25 146 VAL B O 1
ATOM 3202 N N . PRO B 1 147 ? 0.556 35.281 0.83 1 89.12 147 PRO B N 1
ATOM 3203 C CA . PRO B 1 147 ? 1.702 34.969 -0.025 1 89.12 147 PRO B CA 1
ATOM 3204 C C . PRO B 1 147 ? 1.292 34.312 -1.34 1 89.12 147 PRO B C 1
ATOM 3206 O O . PRO B 1 147 ? 0.264 33.625 -1.399 1 89.12 147 PRO B O 1
ATOM 3209 N N . GLU B 1 148 ? 2.105 34.5 -2.346 1 92 148 GLU B N 1
ATOM 3210 C CA . GLU B 1 148 ? 1.87 33.844 -3.627 1 92 148 GLU B CA 1
ATOM 3211 C C . GLU B 1 148 ? 2.16 32.375 -3.541 1 92 148 GLU B C 1
ATOM 3213 O O . GLU B 1 148 ? 1.523 31.562 -4.23 1 92 148 GLU B O 1
ATOM 3218 N N . SER B 1 149 ? 3.164 32.094 -2.748 1 95.25 149 SER B N 1
ATOM 3219 C CA . SER B 1 149 ? 3.561 30.688 -2.582 1 95.25 149 SER B CA 1
ATOM 3220 C C . SER B 1 149 ? 4.152 30.438 -1.198 1 95.25 149 SER B C 1
ATOM 3222 O O . SER B 1 149 ? 4.512 31.391 -0.494 1 95.25 149 SER B O 1
ATOM 3224 N N . LEU B 1 150 ? 4.105 29.203 -0.766 1 94.94 150 LEU B N 1
ATOM 3225 C CA . LEU B 1 150 ? 4.695 28.75 0.49 1 94.94 150 LEU B CA 1
ATOM 3226 C C . LEU B 1 150 ? 5.547 27.5 0.274 1 94.94 150 LEU B C 1
ATOM 3228 O O . LEU B 1 150 ? 5.215 26.656 -0.561 1 94.94 150 LEU B O 1
ATOM 3232 N N . LEU B 1 151 ? 6.668 27.438 1.009 1 94.12 151 LEU B N 1
ATOM 3233 C CA . LEU B 1 151 ? 7.457 26.203 1.06 1 94.12 151 LEU B CA 1
ATOM 3234 C C . LEU B 1 151 ? 7.047 25.344 2.248 1 94.12 151 LEU B C 1
ATOM 3236 O O . LEU B 1 151 ? 7.066 25.812 3.393 1 94.12 151 LEU B O 1
ATOM 3240 N N . ILE B 1 152 ? 6.703 24.141 1.962 1 95.94 152 ILE B N 1
ATOM 3241 C CA . ILE B 1 152 ? 6.184 23.281 3.021 1 95.94 152 ILE B CA 1
ATOM 3242 C C . ILE B 1 152 ? 6.84 21.891 2.936 1 95.94 152 ILE B C 1
ATOM 3244 O O . ILE B 1 152 ? 7.246 21.469 1.854 1 95.94 152 ILE B O 1
ATOM 3248 N N . ILE B 1 153 ? 6.973 21.234 4.051 1 94.44 153 ILE B N 1
ATOM 3249 C CA . ILE B 1 153 ? 7.504 19.875 4.125 1 94.44 153 ILE B CA 1
ATOM 3250 C C . ILE B 1 153 ? 6.434 18.891 3.678 1 94.44 153 ILE B C 1
ATOM 3252 O O . ILE B 1 153 ? 5.289 18.953 4.133 1 94.44 153 ILE B O 1
ATOM 3256 N N . GLU B 1 154 ? 6.875 18 2.729 1 94.19 154 GLU B N 1
ATOM 3257 C CA . GLU B 1 154 ? 5.996 16.953 2.232 1 94.19 154 GLU B CA 1
ATOM 3258 C C . GLU B 1 154 ? 6.551 15.57 2.568 1 94.19 154 GLU B C 1
ATOM 3260 O O . GLU B 1 154 ? 7.766 15.359 2.549 1 94.19 154 GLU B O 1
ATOM 3265 N N . CYS B 1 155 ? 5.691 14.648 2.914 1 91.56 155 CYS B N 1
ATOM 3266 C CA . CYS B 1 155 ? 5.98 13.227 3.084 1 91.56 155 CYS B CA 1
ATOM 3267 C C . CYS B 1 155 ? 4.715 12.391 2.922 1 91.56 155 CYS B C 1
ATOM 3269 O O . CYS B 1 155 ? 4.051 12.07 3.906 1 91.56 155 CYS B O 1
ATOM 3271 N N . HIS B 1 156 ? 4.387 12.062 1.649 1 90.94 156 HIS B N 1
ATOM 3272 C CA . HIS B 1 156 ? 3.152 11.328 1.422 1 90.94 156 HIS B CA 1
ATOM 3273 C C . HIS B 1 156 ? 3.254 10.453 0.175 1 90.94 156 HIS B C 1
ATOM 3275 O O . HIS B 1 156 ? 3.986 10.781 -0.761 1 90.94 156 HIS B O 1
ATOM 3281 N N . ARG B 1 157 ? 2.527 9.375 0.134 1 86.69 157 ARG B N 1
ATOM 3282 C CA . ARG B 1 157 ? 2.406 8.492 -1.022 1 86.69 157 ARG B CA 1
ATOM 3283 C C . ARG B 1 157 ? 0.982 8.5 -1.567 1 86.69 157 ARG B C 1
ATOM 3285 O O . ARG B 1 157 ? 0.736 8.031 -2.682 1 86.69 157 ARG B O 1
ATOM 3292 N N . ASP B 1 158 ? -0.004 8.93 -0.731 1 91.12 158 ASP B N 1
ATOM 3293 C CA . ASP B 1 158 ? -1.404 9.094 -1.112 1 91.12 158 ASP B CA 1
ATOM 3294 C C . ASP B 1 158 ? -1.772 10.57 -1.231 1 91.12 158 ASP B C 1
ATOM 3296 O O . ASP B 1 158 ? -1.051 11.438 -0.733 1 91.12 158 ASP B O 1
ATOM 3300 N N . GLU B 1 159 ? -2.797 10.805 -1.987 1 96.38 159 GLU B N 1
ATOM 3301 C CA . GLU B 1 159 ? -3.248 12.188 -2.127 1 96.38 159 GLU B CA 1
ATOM 3302 C C . GLU B 1 159 ? -4.734 12.25 -2.463 1 96.38 159 GLU B C 1
ATOM 3304 O O . GLU B 1 159 ? -5.363 11.219 -2.727 1 96.38 159 GLU B O 1
ATOM 3309 N N . VAL B 1 160 ? -5.258 13.422 -2.344 1 97.56 160 VAL B N 1
ATOM 3310 C CA . VAL B 1 160 ? -6.605 13.695 -2.834 1 97.56 160 VAL B CA 1
ATOM 3311 C C . VAL B 1 160 ? -6.605 13.703 -4.363 1 97.56 160 VAL B C 1
ATOM 3313 O O . VAL B 1 160 ? -5.883 14.484 -4.984 1 97.56 160 VAL B O 1
ATOM 3316 N N . LEU B 1 161 ? -7.387 12.82 -4.922 1 95.38 161 LEU B N 1
ATOM 3317 C CA . LEU B 1 161 ? -7.504 12.742 -6.375 1 95.38 161 LEU B CA 1
ATOM 3318 C C . LEU B 1 161 ? -8.602 13.664 -6.887 1 95.38 161 LEU B C 1
ATOM 3320 O O . LEU B 1 161 ? -8.43 14.336 -7.906 1 95.38 161 LEU B O 1
ATOM 3324 N N . GLU B 1 162 ? -9.703 13.648 -6.188 1 96.38 162 GLU B N 1
ATOM 3325 C CA . GLU B 1 162 ? -10.852 14.516 -6.445 1 96.38 162 GLU B CA 1
ATOM 3326 C C . GLU B 1 162 ? -11.375 15.141 -5.156 1 96.38 162 GLU B C 1
ATOM 3328 O O . GLU B 1 162 ? -11.875 14.438 -4.277 1 96.38 162 GLU B O 1
ATOM 3333 N N . PRO B 1 163 ? -11.242 16.438 -5.074 1 97.56 163 PRO B N 1
ATOM 3334 C CA . PRO B 1 163 ? -11.773 17.062 -3.861 1 97.56 163 PRO B CA 1
ATOM 3335 C C . PRO B 1 163 ? -13.297 16.984 -3.779 1 97.56 163 PRO B C 1
ATOM 3337 O O . PRO B 1 163 ? -13.969 16.828 -4.805 1 97.56 163 PRO B O 1
ATOM 3340 N N . PRO B 1 164 ? -13.797 17.062 -2.5 1 96.94 164 PRO B N 1
ATOM 3341 C CA . PRO B 1 164 ? -15.258 17.141 -2.387 1 96.94 164 PRO B CA 1
ATOM 3342 C C . PRO B 1 164 ? -15.844 18.312 -3.166 1 96.94 164 PRO B C 1
ATOM 3344 O O . PRO B 1 164 ? -15.172 19.328 -3.369 1 96.94 164 PRO B O 1
ATOM 3347 N N . GLU B 1 165 ? -17.078 18.172 -3.541 1 95.5 165 GLU B N 1
ATOM 3348 C CA . GLU B 1 165 ? -17.75 19.203 -4.332 1 95.5 165 GLU B CA 1
ATOM 3349 C C . GLU B 1 165 ? -17.766 20.531 -3.6 1 95.5 165 GLU B C 1
ATOM 3351 O O . GLU B 1 165 ? -17.625 21.594 -4.223 1 95.5 165 GLU B O 1
ATOM 3356 N N . SER B 1 166 ? -17.875 20.5 -2.348 1 93.69 166 SER B N 1
ATOM 3357 C CA . SER B 1 166 ? -18 21.719 -1.555 1 93.69 166 SER B CA 1
ATOM 3358 C C . SER B 1 166 ? -16.625 22.281 -1.207 1 93.69 166 SER B C 1
ATOM 3360 O O . SER B 1 166 ? -16.531 23.344 -0.583 1 93.69 166 SER B O 1
ATOM 3362 N N . ALA B 1 167 ? -15.609 21.672 -1.645 1 95.69 167 ALA B N 1
ATOM 3363 C CA . ALA B 1 167 ? -14.273 22.078 -1.225 1 95.69 167 ALA B CA 1
ATOM 3364 C C . ALA B 1 167 ? -13.781 23.266 -2.045 1 95.69 167 ALA B C 1
ATOM 3366 O O . ALA B 1 167 ? -14.016 23.344 -3.252 1 95.69 167 ALA B O 1
ATOM 3367 N N . LYS B 1 168 ? -13.211 24.234 -1.422 1 93.81 168 LYS B N 1
ATOM 3368 C CA . LYS B 1 168 ? -12.406 25.281 -2.059 1 93.81 168 LYS B CA 1
ATOM 3369 C C . LYS B 1 168 ? -10.922 24.938 -2.002 1 93.81 168 LYS B C 1
ATOM 3371 O O . LYS B 1 168 ? -10.328 24.906 -0.923 1 93.81 168 LYS B O 1
ATOM 3376 N N . VAL B 1 169 ? -10.359 24.672 -3.191 1 95.69 169 VAL B N 1
ATOM 3377 C CA . VAL B 1 169 ? -8.93 24.391 -3.26 1 95.69 169 VAL B CA 1
ATOM 3378 C C . VAL B 1 169 ? -8.133 25.688 -3.283 1 95.69 169 VAL B C 1
ATOM 3380 O O . VAL B 1 169 ? -8.227 26.469 -4.238 1 95.69 169 VAL B O 1
ATOM 3383 N N . ILE B 1 170 ? -7.305 25.922 -2.262 1 92.94 170 ILE B N 1
ATOM 3384 C CA . ILE B 1 170 ? -6.668 27.219 -2.125 1 92.94 170 ILE B CA 1
ATOM 3385 C C . ILE B 1 170 ? -5.16 27.094 -2.322 1 92.94 170 ILE B C 1
ATOM 3387 O O . ILE B 1 170 ? -4.441 28.094 -2.383 1 92.94 170 ILE B O 1
ATOM 3391 N N . GLY B 1 171 ? -4.664 25.891 -2.445 1 95.5 171 GLY B N 1
ATOM 3392 C CA . GLY B 1 171 ? -3.254 25.656 -2.709 1 95.5 171 GLY B CA 1
ATOM 3393 C C . GLY B 1 171 ? -3.01 24.438 -3.582 1 95.5 171 GLY B C 1
ATOM 3394 O O . GLY B 1 171 ? -3.697 23.422 -3.447 1 95.5 171 GLY B O 1
ATOM 3395 N N . TYR B 1 172 ? -2.061 24.547 -4.48 1 97.19 172 TYR B N 1
ATOM 3396 C CA . TYR B 1 172 ? -1.673 23.453 -5.367 1 97.19 172 TYR B CA 1
ATOM 3397 C C . TYR B 1 172 ? -0.185 23.516 -5.691 1 97.19 172 TYR B C 1
ATOM 3399 O O . TYR B 1 172 ? 0.46 24.547 -5.48 1 97.19 172 TYR B O 1
ATOM 3407 N N . SER B 1 173 ? 0.376 22.422 -6.113 1 96.94 173 SER B N 1
ATOM 3408 C CA . SER B 1 173 ? 1.773 22.359 -6.531 1 96.94 173 SER B CA 1
ATOM 3409 C C . SER B 1 173 ? 1.934 21.547 -7.816 1 96.94 173 SER B C 1
ATOM 3411 O 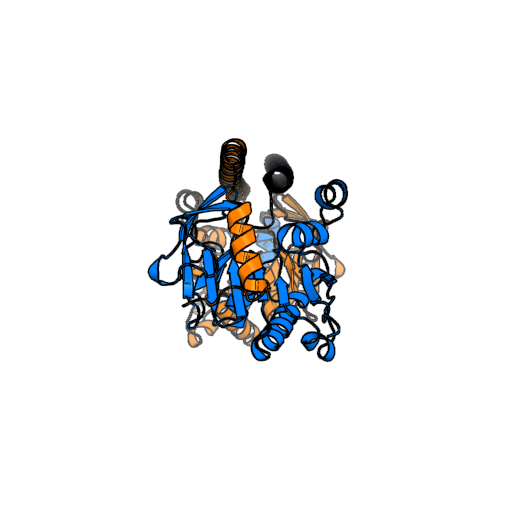O . SER B 1 173 ? 0.944 21.109 -8.398 1 96.94 173 SER B O 1
ATOM 3413 N N . ASP B 1 174 ? 3.199 21.484 -8.258 1 93.94 174 ASP B N 1
ATOM 3414 C CA . ASP B 1 174 ? 3.49 20.719 -9.469 1 93.94 174 ASP B CA 1
ATOM 3415 C C . ASP B 1 174 ? 3.342 19.219 -9.211 1 93.94 174 ASP B C 1
ATOM 3417 O O . ASP B 1 174 ? 3.174 18.438 -10.156 1 93.94 174 ASP B O 1
ATOM 3421 N N . LYS B 1 175 ? 3.295 18.797 -7.941 1 92.31 175 LYS B N 1
ATOM 3422 C CA . LYS B 1 175 ? 3.254 17.375 -7.594 1 92.31 175 LYS B CA 1
ATOM 3423 C C . LYS B 1 175 ? 1.863 16.969 -7.113 1 92.31 175 LYS B C 1
ATOM 3425 O O . LYS B 1 175 ? 1.477 15.805 -7.23 1 92.31 175 LYS B O 1
ATOM 3430 N N . CYS B 1 176 ? 1.161 17.891 -6.566 1 95.81 176 CYS B N 1
ATOM 3431 C CA . CYS B 1 176 ? -0.121 17.625 -5.926 1 95.81 176 CYS B CA 1
ATOM 3432 C C . CYS B 1 176 ? -1.133 18.719 -6.25 1 95.81 176 CYS B C 1
ATOM 3434 O O . CYS B 1 176 ? -0.927 19.875 -5.902 1 95.81 176 CYS B O 1
ATOM 3436 N N . ASN B 1 177 ? -2.238 18.312 -6.828 1 96.69 177 ASN B N 1
ATOM 3437 C CA . ASN B 1 177 ? -3.234 19.281 -7.285 1 96.69 177 ASN B CA 1
ATOM 3438 C C . ASN B 1 177 ? -4.008 19.875 -6.121 1 96.69 177 ASN B C 1
ATOM 3440 O O . ASN B 1 177 ? -4.582 20.969 -6.246 1 96.69 177 ASN B O 1
ATOM 3444 N N . VAL B 1 178 ? -4.082 19.172 -5.07 1 97.94 178 VAL B N 1
ATOM 3445 C CA . VAL B 1 178 ? -4.863 19.625 -3.926 1 97.94 178 VAL B CA 1
ATOM 3446 C C . VAL B 1 178 ? -3.986 19.656 -2.678 1 97.94 178 VAL B C 1
ATOM 3448 O O . VAL B 1 178 ? -4.086 18.781 -1.817 1 97.94 178 VAL B O 1
ATOM 3451 N N . GLU B 1 179 ? -3.252 20.703 -2.502 1 98.25 179 GLU B N 1
ATOM 3452 C CA . GLU B 1 179 ? -2.336 20.859 -1.374 1 98.25 179 GLU B CA 1
ATOM 3453 C C . GLU B 1 179 ? -3.061 21.391 -0.141 1 98.25 179 GLU B C 1
ATOM 3455 O O . GLU B 1 179 ? -2.736 21 0.987 1 98.25 179 GLU B O 1
ATOM 3460 N N . ILE B 1 180 ? -3.92 22.297 -0.394 1 96.62 180 ILE B N 1
ATOM 3461 C CA . ILE B 1 180 ? -4.73 22.875 0.67 1 96.62 180 ILE B CA 1
ATOM 3462 C C . ILE B 1 180 ? -6.168 23.047 0.187 1 96.62 180 ILE B C 1
ATOM 3464 O O . ILE B 1 180 ? -6.402 23.562 -0.914 1 96.62 180 ILE B O 1
ATOM 3468 N N . PHE B 1 181 ? -7.105 22.578 0.96 1 96.5 181 PHE B N 1
ATOM 3469 C CA . PHE B 1 181 ? -8.5 22.891 0.655 1 96.5 181 PHE B CA 1
ATOM 3470 C C . PHE B 1 181 ? -9.273 23.188 1.931 1 96.5 181 PHE B C 1
ATOM 3472 O O . PHE B 1 181 ? -8.852 22.812 3.025 1 96.5 181 PHE B O 1
ATOM 3479 N N . SER B 1 182 ? -10.336 23.906 1.797 1 94.44 182 SER B N 1
ATOM 3480 C CA . SER B 1 182 ? -11.258 24.203 2.891 1 94.44 182 SER B CA 1
ATOM 3481 C C . SER B 1 182 ? -12.695 23.875 2.504 1 94.44 182 SER B C 1
ATOM 3483 O O . SER B 1 182 ? -13.031 23.812 1.319 1 94.44 182 SER B O 1
ATOM 3485 N N . VAL B 1 183 ? -13.414 23.469 3.451 1 94.31 183 VAL B N 1
ATOM 3486 C CA . VAL B 1 183 ? -14.852 23.297 3.307 1 94.31 183 VAL B CA 1
ATOM 3487 C C . VAL B 1 183 ? -15.586 24.172 4.328 1 94.31 183 VAL B C 1
ATOM 3489 O O . VAL B 1 183 ? -15.391 24.016 5.535 1 94.31 183 VAL B O 1
ATOM 3492 N N . GLU B 1 184 ? -16.422 25.078 3.787 1 90.38 184 GLU B N 1
ATOM 3493 C CA . GLU B 1 184 ? -17.078 26.031 4.664 1 90.38 184 GLU B CA 1
ATOM 3494 C C . GLU B 1 184 ? -16.078 26.75 5.555 1 90.38 184 GLU B C 1
ATOM 3496 O O . GLU B 1 184 ? -15.031 27.203 5.086 1 90.38 184 GLU B O 1
ATOM 3501 N N . ASP B 1 185 ? -16.422 27 6.84 1 89.19 185 ASP B N 1
ATOM 3502 C CA . ASP B 1 185 ? -15.531 27.766 7.695 1 89.19 185 ASP B CA 1
ATOM 3503 C C . ASP B 1 185 ? -14.961 26.906 8.82 1 89.19 185 ASP B C 1
ATOM 3505 O O . ASP B 1 185 ? -14.242 27.406 9.688 1 89.19 185 ASP B O 1
ATOM 3509 N N . HIS B 1 186 ? -15.273 25.562 8.672 1 94.31 186 HIS B N 1
ATOM 3510 C CA . HIS B 1 186 ? -14.875 24.797 9.852 1 94.31 186 HIS B CA 1
ATOM 3511 C C . HIS B 1 186 ? -13.953 23.641 9.484 1 94.31 186 HIS B C 1
ATOM 3513 O O . HIS B 1 186 ? -13.445 22.938 10.359 1 94.31 186 HIS B O 1
ATOM 3519 N N . LEU B 1 187 ? -13.656 23.453 8.148 1 96.38 187 LEU B N 1
ATOM 3520 C CA . LEU B 1 187 ? -12.68 22.438 7.746 1 96.38 187 LEU B CA 1
ATOM 3521 C C . LEU B 1 187 ? -11.523 23.078 6.98 1 96.38 187 LEU B C 1
ATOM 3523 O O . LEU B 1 187 ? -11.75 23.828 6.023 1 96.38 187 LEU B O 1
ATOM 3527 N N . LEU B 1 188 ? -10.328 22.922 7.422 1 95.88 188 LEU B N 1
ATOM 3528 C CA . LEU B 1 188 ? -9.109 23.281 6.707 1 95.88 188 LEU B CA 1
ATOM 3529 C C . LEU B 1 188 ? -8.156 22.094 6.617 1 95.88 188 LEU B C 1
ATOM 3531 O O . LEU B 1 188 ? -7.855 21.453 7.633 1 95.88 188 LEU B O 1
ATOM 3535 N N . CYS B 1 189 ? -7.707 21.781 5.461 1 97.69 189 CYS B N 1
ATOM 3536 C CA . CYS B 1 189 ? -6.941 20.562 5.227 1 97.69 189 CYS B CA 1
ATOM 3537 C C . CYS B 1 189 ? -5.664 20.875 4.449 1 97.69 189 CYS B C 1
ATOM 3539 O O . CYS B 1 189 ? -5.699 21.562 3.436 1 97.69 189 CYS B O 1
ATOM 3541 N N . VAL B 1 190 ? -4.566 20.375 4.918 1 98.06 190 VAL B N 1
ATOM 3542 C CA .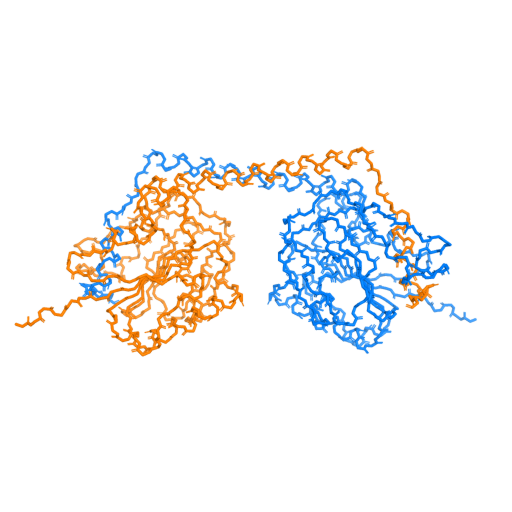 VAL B 1 190 ? -3.254 20.609 4.332 1 98.06 190 VAL B CA 1
ATOM 3543 C C . VAL B 1 190 ? -2.562 19.281 4.055 1 98.06 190 VAL B C 1
ATOM 3545 O O . VAL B 1 190 ? -2.367 18.469 4.965 1 98.06 190 VAL B O 1
ATOM 3548 N N . GLN B 1 191 ? -2.139 19.047 2.824 1 98.62 191 GLN B N 1
ATOM 3549 C CA . GLN B 1 191 ? -1.477 17.797 2.438 1 98.62 191 GLN B CA 1
ATOM 3550 C C . GLN B 1 191 ? -0.088 17.703 3.062 1 98.62 191 GLN B C 1
ATOM 3552 O O . GLN B 1 191 ? 0.333 16.625 3.48 1 98.62 191 GLN B O 1
ATOM 3557 N N . GLY B 1 192 ? 0.614 18.844 3.105 1 97.94 192 GLY B N 1
ATOM 3558 C CA . GLY B 1 192 ? 1.937 18.859 3.709 1 97.94 192 GLY B CA 1
ATOM 3559 C C . GLY B 1 192 ? 1.899 18.875 5.227 1 97.94 192 GLY B C 1
ATOM 3560 O O . GLY B 1 192 ? 0.845 18.672 5.828 1 97.94 192 GLY B O 1
ATOM 3561 N N . HIS B 1 193 ? 3.08 19.047 5.777 1 97.88 193 HIS B N 1
ATOM 3562 C CA . HIS B 1 193 ? 3.223 18.984 7.23 1 97.88 193 HIS B CA 1
ATOM 3563 C C . HIS B 1 193 ? 3.682 20.328 7.785 1 97.88 193 HIS B C 1
ATOM 3565 O O . HIS B 1 193 ? 4.875 20.531 8.023 1 97.88 193 HIS B O 1
ATOM 3571 N N . PRO B 1 194 ? 2.719 21.219 8.039 1 97.62 194 PRO B N 1
ATOM 3572 C CA . PRO B 1 194 ? 3.088 22.5 8.641 1 97.62 194 PRO B CA 1
ATOM 3573 C C . PRO B 1 194 ? 3.738 22.344 10.016 1 97.62 194 PRO B C 1
ATOM 3575 O O . PRO B 1 194 ? 4.457 23.234 10.477 1 97.62 194 PRO B O 1
ATOM 3578 N N . GLU B 1 195 ? 3.504 21.188 10.672 1 97.44 195 GLU B N 1
ATOM 3579 C CA . GLU B 1 195 ? 3.955 21 12.047 1 97.44 195 GLU B CA 1
ATOM 3580 C C . GLU B 1 195 ? 5.395 20.5 12.094 1 97.44 195 GLU B C 1
ATOM 3582 O O . GLU B 1 195 ? 6.035 20.531 13.148 1 97.44 195 GLU B O 1
ATOM 3587 N N . TYR B 1 196 ? 5.875 19.984 10.992 1 94.75 196 TYR B N 1
ATOM 3588 C CA . TYR B 1 196 ? 7.207 19.391 10.984 1 94.75 196 TYR B C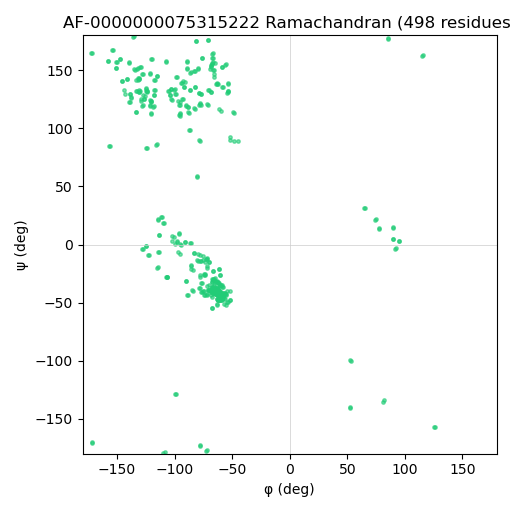A 1
ATOM 3589 C C . TYR B 1 196 ? 8.273 20.438 10.727 1 94.75 196 TYR B C 1
ATOM 3591 O O . TYR B 1 196 ? 8.031 21.422 10.031 1 94.75 196 TYR B O 1
ATOM 3599 N N . ASN B 1 197 ? 9.383 20.188 11.32 1 92.06 197 ASN B N 1
ATOM 3600 C CA . ASN B 1 197 ? 10.602 20.922 10.977 1 92.06 197 ASN B CA 1
ATOM 3601 C C . ASN B 1 197 ? 11.586 20.047 10.219 1 92.06 197 ASN B C 1
ATOM 3603 O O . ASN B 1 197 ? 11.305 18.875 9.945 1 92.06 197 ASN B O 1
ATOM 3607 N N . LYS B 1 198 ? 12.688 20.625 9.906 1 89.19 198 LYS B N 1
ATOM 3608 C CA . LYS B 1 198 ? 13.672 19.938 9.086 1 89.19 198 LYS B CA 1
ATOM 3609 C C . LYS B 1 198 ? 14.211 18.703 9.797 1 89.19 198 LYS B C 1
ATOM 3611 O O . LYS B 1 198 ? 14.453 17.672 9.164 1 89.19 198 LYS B O 1
ATOM 3616 N N . GLU B 1 199 ? 14.391 18.828 11.094 1 89.06 199 GLU B N 1
ATOM 3617 C CA . GLU B 1 199 ? 14.945 17.719 11.859 1 89.06 199 GLU B CA 1
ATOM 3618 C C . GLU B 1 199 ? 14.023 16.5 11.812 1 89.06 199 GLU B C 1
ATOM 3620 O O . GLU B 1 199 ? 14.492 15.367 11.641 1 89.06 199 GLU B O 1
ATOM 3625 N N . ILE B 1 200 ? 12.789 16.75 11.93 1 90.12 200 ILE B N 1
ATOM 3626 C CA . ILE B 1 200 ? 11.82 15.672 11.906 1 90.12 200 ILE B CA 1
ATOM 3627 C C . ILE B 1 200 ? 11.797 15.031 10.516 1 90.12 200 ILE B C 1
ATOM 3629 O O . ILE B 1 200 ? 11.797 13.805 10.391 1 90.12 200 ILE B O 1
ATOM 3633 N N . LEU B 1 201 ? 11.859 15.852 9.469 1 89.62 201 LEU B N 1
ATOM 3634 C CA . LEU B 1 201 ? 11.867 15.328 8.109 1 89.62 201 LEU B CA 1
ATOM 3635 C C . LEU B 1 201 ? 13.109 14.477 7.859 1 89.62 201 LEU B C 1
ATOM 3637 O O . LEU B 1 201 ? 13.023 13.406 7.25 1 89.62 201 LEU B O 1
ATOM 3641 N N . LEU B 1 202 ? 14.219 14.977 8.344 1 88.19 202 LEU B N 1
ATOM 3642 C CA . LEU B 1 202 ? 15.461 14.242 8.156 1 88.19 202 LEU B CA 1
ATOM 3643 C C . LEU B 1 202 ? 15.406 12.883 8.852 1 88.19 202 LEU B C 1
ATOM 3645 O O . LEU B 1 202 ? 15.891 11.883 8.312 1 88.19 202 LEU B O 1
ATOM 3649 N N . GLU B 1 203 ? 14.82 12.883 10 1 89.06 203 GLU B N 1
ATOM 3650 C CA . GLU B 1 203 ? 14.672 11.617 10.719 1 89.06 203 GLU B CA 1
ATOM 3651 C C . GLU B 1 203 ? 13.75 10.664 9.961 1 89.06 203 GLU B C 1
ATOM 3653 O O . GLU B 1 203 ? 13.992 9.453 9.938 1 89.06 203 GLU B O 1
ATOM 3658 N N . ILE B 1 204 ? 12.719 11.195 9.406 1 86.06 204 ILE B N 1
ATOM 3659 C CA . ILE B 1 204 ? 11.797 10.383 8.625 1 86.06 204 ILE B CA 1
ATOM 3660 C C . ILE B 1 204 ? 12.523 9.805 7.41 1 86.06 204 ILE B C 1
ATOM 3662 O O . ILE B 1 204 ? 12.406 8.609 7.121 1 86.06 204 ILE B O 1
ATOM 3666 N N . ILE B 1 205 ? 13.25 10.609 6.711 1 85.06 205 ILE B N 1
ATOM 3667 C CA . ILE B 1 205 ? 14 10.18 5.539 1 85.06 205 ILE B CA 1
ATOM 3668 C C . ILE B 1 205 ? 14.969 9.062 5.926 1 85.06 205 ILE B C 1
ATOM 3670 O O . ILE B 1 205 ? 15.094 8.07 5.211 1 85.06 205 ILE B O 1
ATOM 3674 N N . ASP B 1 206 ? 15.609 9.234 7.062 1 84.81 206 ASP B N 1
ATOM 3675 C CA . ASP B 1 206 ? 16.547 8.227 7.547 1 84.81 206 ASP B CA 1
ATOM 3676 C C . ASP B 1 206 ? 15.844 6.906 7.832 1 84.81 206 ASP B C 1
ATOM 3678 O O . ASP B 1 206 ? 16.375 5.836 7.523 1 84.81 206 ASP B O 1
ATOM 3682 N N . ARG B 1 207 ? 14.719 6.996 8.43 1 82.56 207 ARG B N 1
ATOM 3683 C CA . ARG B 1 207 ? 13.953 5.793 8.719 1 82.56 207 ARG B CA 1
ATOM 3684 C C . ARG B 1 207 ? 13.516 5.098 7.434 1 82.56 207 ARG B C 1
ATOM 3686 O O . ARG B 1 207 ? 13.602 3.873 7.32 1 82.56 207 ARG B O 1
ATOM 3693 N N . VAL B 1 208 ? 13.086 5.863 6.488 1 78.25 208 VAL B N 1
ATOM 3694 C CA . VAL B 1 208 ? 12.664 5.305 5.207 1 78.25 208 VAL B CA 1
ATOM 3695 C C . VAL B 1 208 ? 13.859 4.66 4.504 1 78.25 208 VAL B C 1
ATOM 3697 O O . VAL B 1 208 ? 13.734 3.584 3.916 1 78.25 208 VAL B O 1
ATOM 3700 N N . HIS B 1 209 ? 14.969 5.352 4.562 1 78.31 209 HIS B N 1
ATOM 3701 C CA . HIS B 1 209 ? 16.188 4.832 3.969 1 78.31 209 HIS B CA 1
ATOM 3702 C C . HIS B 1 209 ? 16.562 3.482 4.574 1 78.31 209 HIS B C 1
ATOM 3704 O O . HIS B 1 209 ? 16.984 2.57 3.855 1 78.31 209 HIS B O 1
ATOM 3710 N N . LYS B 1 210 ? 16.469 3.404 5.871 1 78.06 210 LYS B N 1
ATOM 3711 C CA . LYS B 1 210 ? 16.812 2.158 6.555 1 78.06 210 LYS B CA 1
ATOM 3712 C C . LYS B 1 210 ? 15.883 1.026 6.117 1 78.06 210 LYS B C 1
ATOM 3714 O O . LYS B 1 210 ? 16.328 -0.099 5.895 1 78.06 210 LYS B O 1
ATOM 3719 N N . ILE B 1 211 ? 14.68 1.364 5.996 1 73.94 211 ILE B N 1
ATOM 3720 C CA . ILE B 1 211 ? 13.703 0.372 5.547 1 73.94 211 ILE B CA 1
ATOM 3721 C C . ILE B 1 211 ? 14.055 -0.086 4.133 1 73.94 211 ILE B C 1
ATOM 3723 O O . ILE B 1 211 ? 14.039 -1.284 3.84 1 73.94 211 ILE B O 1
ATOM 3727 N N . LYS B 1 212 ? 14.414 0.813 3.275 1 73.81 212 LYS B N 1
ATOM 3728 C CA . LYS B 1 212 ? 14.781 0.498 1.898 1 73.81 212 LYS B CA 1
ATOM 3729 C C . LYS B 1 212 ? 16.047 -0.352 1.849 1 73.81 212 LYS B C 1
ATOM 3731 O O . LYS B 1 212 ? 16.188 -1.224 0.988 1 73.81 212 LYS B O 1
ATOM 3736 N N . TYR B 1 213 ? 16.953 -0.047 2.73 1 70.19 213 TYR B N 1
ATOM 3737 C CA . TYR B 1 213 ? 18.172 -0.836 2.826 1 70.19 213 TYR B CA 1
ATOM 3738 C C . TYR B 1 213 ? 17.859 -2.289 3.162 1 70.19 213 TYR B C 1
ATOM 3740 O O . TYR B 1 213 ? 18.422 -3.207 2.564 1 70.19 213 TYR B O 1
ATOM 3748 N N . ILE B 1 214 ? 17.047 -2.492 4.023 1 69.44 214 ILE B N 1
ATOM 3749 C CA . ILE B 1 214 ? 16.641 -3.838 4.422 1 69.44 214 ILE B CA 1
ATOM 3750 C C . ILE B 1 214 ? 15.992 -4.551 3.238 1 69.44 214 ILE B C 1
ATOM 3752 O O . ILE B 1 214 ? 16.281 -5.723 2.977 1 69.44 214 ILE B O 1
ATOM 3756 N N . GLU B 1 215 ? 15.18 -3.766 2.564 1 75.38 215 GLU B N 1
ATOM 3757 C CA . GLU B 1 215 ? 14.539 -4.336 1.386 1 75.38 215 GLU B CA 1
ATOM 3758 C C . GLU B 1 215 ? 15.562 -4.75 0.339 1 75.38 215 GLU B C 1
ATOM 3760 O O . GLU B 1 215 ? 15.406 -5.773 -0.33 1 75.38 215 GLU B O 1
ATOM 3765 N N . GLU B 1 216 ? 16.531 -3.943 0.182 1 77.31 216 GLU B N 1
ATOM 3766 C CA . GLU B 1 216 ? 17.609 -4.266 -0.757 1 77.31 216 GLU B CA 1
ATOM 3767 C C . GLU B 1 216 ? 18.328 -5.539 -0.345 1 77.31 216 GLU B C 1
ATOM 3769 O O . GLU B 1 216 ? 18.672 -6.367 -1.192 1 77.31 216 GLU B O 1
ATOM 3774 N N . GLU B 1 217 ? 18.578 -5.684 0.914 1 76.62 217 GLU B N 1
ATOM 3775 C CA . GLU B 1 217 ? 19.219 -6.895 1.412 1 76.62 217 GLU B CA 1
ATOM 3776 C C . GLU B 1 217 ? 18.359 -8.125 1.124 1 76.62 217 GLU B C 1
ATOM 3778 O O . GLU B 1 217 ? 18.891 -9.18 0.757 1 76.62 217 GLU B O 1
ATOM 3783 N N . TYR B 1 218 ? 17.141 -7.93 1.286 1 76.38 218 TYR B N 1
ATOM 3784 C CA . TYR B 1 218 ? 16.219 -9.016 0.994 1 76.38 218 TYR B CA 1
ATOM 3785 C C . TYR B 1 218 ? 16.281 -9.406 -0.479 1 76.38 218 TYR B C 1
ATOM 3787 O O . TYR B 1 218 ? 16.25 -10.586 -0.816 1 76.38 218 TYR B O 1
ATOM 3795 N N . LEU B 1 219 ? 16.344 -8.422 -1.309 1 80 219 LEU B N 1
ATOM 3796 C CA . LEU B 1 219 ? 16.438 -8.672 -2.744 1 80 219 LEU B CA 1
ATOM 3797 C C . LEU B 1 219 ? 17.719 -9.406 -3.094 1 80 219 LEU B C 1
ATOM 3799 O O . LEU B 1 219 ? 17.734 -10.305 -3.934 1 80 219 LEU B O 1
ATOM 3803 N N . GLU B 1 220 ? 18.75 -9.016 -2.449 1 82.06 220 GLU B N 1
ATOM 3804 C CA . GLU B 1 220 ? 20.031 -9.672 -2.686 1 82.06 220 GLU B CA 1
ATOM 3805 C C . GLU B 1 220 ? 20 -11.133 -2.229 1 82.06 220 GLU B C 1
ATOM 3807 O O . GLU B 1 220 ? 20.531 -12.016 -2.908 1 82.06 220 GLU B O 1
ATOM 3812 N N . LYS B 1 221 ? 19.422 -11.352 -1.141 1 80.06 221 LYS B N 1
ATOM 3813 C CA . LYS B 1 221 ? 19.281 -12.719 -0.651 1 80.06 221 LYS B CA 1
ATOM 3814 C C . LYS B 1 221 ? 18.438 -13.555 -1.606 1 80.06 221 LYS B C 1
ATOM 3816 O O . LYS B 1 221 ? 18.766 -14.711 -1.882 1 80.06 221 LYS B O 1
ATOM 3821 N N . ALA B 1 222 ? 17.391 -12.977 -2.092 1 81.88 222 ALA B N 1
ATOM 3822 C CA . ALA B 1 222 ? 16.531 -13.664 -3.059 1 81.88 222 ALA B CA 1
ATOM 3823 C C . ALA B 1 222 ? 17.328 -14.055 -4.309 1 81.88 222 ALA B C 1
ATOM 3825 O O . ALA B 1 222 ? 17.203 -15.172 -4.809 1 81.88 222 ALA B O 1
ATOM 3826 N N . LYS B 1 223 ? 18.109 -13.18 -4.785 1 84.25 223 LYS B N 1
ATOM 3827 C CA . LYS B 1 223 ? 18.938 -13.43 -5.961 1 84.25 223 LYS B CA 1
ATOM 3828 C C . LYS B 1 223 ? 19.922 -14.57 -5.707 1 84.25 223 LYS B C 1
ATOM 3830 O O . LYS B 1 223 ? 20.109 -15.438 -6.559 1 84.25 223 LYS B O 1
ATOM 3835 N N . ARG B 1 224 ? 20.453 -14.602 -4.531 1 81.88 224 ARG B N 1
ATOM 3836 C CA . ARG B 1 224 ? 21.438 -15.625 -4.184 1 81.88 224 ARG B CA 1
ATOM 3837 C C . ARG B 1 224 ? 20.797 -17 -4.109 1 81.88 224 ARG B C 1
ATOM 3839 O O . ARG B 1 224 ? 21.391 -18 -4.531 1 81.88 224 ARG B O 1
ATOM 3846 N N . THR B 1 225 ? 19.641 -17.047 -3.594 1 78.75 225 THR B N 1
ATOM 3847 C CA . THR B 1 225 ? 18.953 -18.328 -3.443 1 78.75 225 THR B CA 1
ATOM 3848 C C . THR B 1 225 ? 18.594 -18.906 -4.805 1 78.75 225 THR B C 1
ATOM 3850 O O . THR B 1 225 ? 18.688 -20.125 -5.012 1 78.75 225 THR B O 1
ATOM 3853 N N . ILE B 1 226 ? 18.234 -18.078 -5.711 1 80.81 226 ILE B N 1
ATOM 3854 C CA . ILE B 1 226 ? 17.766 -18.547 -7.004 1 80.81 226 ILE B CA 1
ATOM 3855 C C . ILE B 1 226 ? 18.953 -18.953 -7.871 1 80.81 226 ILE B C 1
ATOM 3857 O O . ILE B 1 226 ? 18.812 -19.828 -8.734 1 80.81 226 ILE B O 1
ATOM 3861 N N . GLU B 1 227 ? 20.078 -18.359 -7.641 1 80.94 227 GLU B N 1
ATOM 3862 C CA . GLU B 1 227 ? 21.25 -18.688 -8.438 1 80.94 227 GLU B CA 1
ATOM 3863 C C . GLU B 1 227 ? 21.781 -20.078 -8.094 1 80.94 227 GLU B C 1
ATOM 3865 O O . GLU B 1 227 ? 22.328 -20.766 -8.953 1 80.94 227 GLU B O 1
ATOM 3870 N N . LYS B 1 228 ? 21.422 -20.641 -6.938 1 79.56 228 LYS B N 1
ATOM 3871 C CA . LYS B 1 228 ? 22.078 -21.844 -6.453 1 79.56 228 LYS B CA 1
ATOM 3872 C C . LYS B 1 228 ? 21.188 -23.062 -6.586 1 79.56 228 LYS B C 1
ATOM 3874 O O . LYS B 1 228 ? 21.656 -24.188 -6.711 1 79.56 228 LYS B O 1
ATOM 3879 N N . ILE B 1 229 ? 19.969 -22.844 -6.539 1 85.12 229 ILE B N 1
ATOM 3880 C CA . ILE B 1 229 ? 19.047 -23.969 -6.426 1 85.12 229 ILE B CA 1
ATOM 3881 C C . ILE B 1 229 ? 17.906 -23.812 -7.426 1 85.12 229 ILE B C 1
ATOM 3883 O O . ILE B 1 229 ? 17.438 -22.703 -7.672 1 85.12 229 ILE B O 1
ATOM 3887 N N . GLU B 1 230 ? 17.484 -24.938 -8.031 1 89.88 230 GLU B N 1
ATOM 3888 C CA . GLU B 1 230 ? 16.359 -24.938 -8.977 1 89.88 230 GLU B CA 1
ATOM 3889 C C . GLU B 1 230 ? 15.047 -25.281 -8.281 1 89.88 230 GLU B C 1
ATOM 3891 O O . GLU B 1 230 ? 15.008 -26.125 -7.391 1 89.88 230 GLU B O 1
ATOM 3896 N N . PRO B 1 231 ? 14 -24.578 -8.656 1 93.25 231 PRO B N 1
ATOM 3897 C CA . PRO B 1 231 ? 12.695 -24.969 -8.117 1 93.25 231 PRO B CA 1
ATOM 3898 C C . PRO B 1 231 ? 12.234 -26.328 -8.617 1 93.25 231 PRO B C 1
ATOM 3900 O O . PRO B 1 231 ? 12.766 -26.844 -9.609 1 93.25 231 PRO B O 1
ATOM 3903 N N . ASP B 1 232 ? 11.328 -26.875 -7.887 1 93.5 232 ASP B N 1
ATOM 3904 C CA . ASP B 1 232 ? 10.75 -28.156 -8.289 1 93.5 232 ASP B CA 1
ATOM 3905 C C . ASP B 1 232 ? 9.672 -27.969 -9.352 1 93.5 232 ASP B C 1
ATOM 3907 O O . ASP B 1 232 ? 8.547 -28.453 -9.195 1 93.5 232 ASP B O 1
ATOM 3911 N N . THR B 1 233 ? 10.078 -27.375 -10.469 1 92.69 233 THR B N 1
ATOM 3912 C CA . THR B 1 233 ? 9.156 -26.938 -11.508 1 92.69 233 THR B CA 1
ATOM 3913 C C . THR B 1 233 ? 8.352 -28.109 -12.055 1 92.69 233 THR B C 1
ATOM 3915 O O . THR B 1 233 ? 7.137 -28.016 -12.219 1 92.69 233 THR B O 1
ATOM 3918 N N . ARG B 1 234 ? 9.016 -29.219 -12.328 1 91.5 234 ARG B N 1
ATOM 3919 C CA . ARG B 1 234 ? 8.344 -30.375 -12.914 1 91.5 234 ARG B CA 1
ATOM 3920 C C . ARG B 1 234 ? 7.242 -30.891 -12 1 91.5 234 ARG B C 1
ATOM 3922 O O . ARG B 1 234 ? 6.121 -31.156 -12.445 1 91.5 234 ARG B O 1
ATOM 3929 N N . ARG B 1 235 ? 7.531 -31.031 -10.742 1 91.56 235 ARG B N 1
ATOM 3930 C CA . ARG B 1 235 ? 6.559 -31.531 -9.773 1 91.56 235 ARG B CA 1
ATOM 3931 C C . ARG B 1 235 ? 5.418 -30.531 -9.586 1 91.56 235 ARG B C 1
ATOM 3933 O O . ARG B 1 235 ? 4.262 -30.938 -9.414 1 91.56 235 ARG B O 1
ATOM 3940 N N . LEU B 1 236 ? 5.777 -29.297 -9.617 1 93.75 236 LEU B N 1
ATOM 3941 C CA . LEU B 1 236 ? 4.77 -28.25 -9.469 1 93.75 236 LEU B CA 1
ATOM 3942 C C . LEU B 1 236 ? 3.834 -28.234 -10.68 1 93.75 236 LEU B C 1
ATOM 3944 O O . LEU B 1 236 ? 2.619 -28.062 -10.523 1 93.75 236 LEU B O 1
ATOM 3948 N N . HIS B 1 237 ? 4.383 -28.422 -11.883 1 94.5 237 HIS B N 1
ATOM 3949 C CA . HIS B 1 237 ? 3.566 -28.516 -13.086 1 94.5 237 HIS B CA 1
ATOM 3950 C C . HIS B 1 237 ? 2.609 -29.703 -13.008 1 94.5 237 HIS B C 1
ATOM 3952 O O . HIS B 1 237 ? 1.435 -29.578 -13.367 1 94.5 237 HIS B O 1
ATOM 3958 N N . ILE B 1 238 ? 3.141 -30.797 -12.531 1 90.88 238 ILE B N 1
ATOM 3959 C CA . ILE B 1 238 ? 2.338 -32 -12.43 1 90.88 238 ILE B CA 1
ATOM 3960 C C . ILE B 1 238 ? 1.167 -31.781 -11.477 1 90.88 238 ILE B C 1
ATOM 3962 O O . ILE B 1 238 ? 0.027 -32.125 -11.789 1 90.88 238 ILE B O 1
ATOM 3966 N N . LEU B 1 239 ? 1.412 -31.188 -10.383 1 90.81 239 LEU B N 1
ATOM 3967 C CA . LEU B 1 239 ? 0.374 -30.859 -9.406 1 90.81 239 LEU B CA 1
ATOM 3968 C C . LEU B 1 239 ? -0.733 -30.031 -10.047 1 90.81 239 LEU B C 1
ATOM 3970 O O . LEU B 1 239 ? -1.91 -30.391 -9.961 1 90.81 239 LEU B O 1
ATOM 3974 N N . CYS B 1 240 ? -0.353 -28.953 -10.719 1 94.56 240 CYS B N 1
ATOM 3975 C CA . CYS B 1 240 ? -1.313 -28.031 -11.297 1 94.56 240 CYS B CA 1
ATOM 3976 C C . CYS B 1 240 ? -2.062 -28.672 -12.461 1 94.56 240 CYS B C 1
ATOM 3978 O O . CYS B 1 240 ? -3.279 -28.516 -12.578 1 94.56 240 CYS B O 1
ATOM 3980 N N . LYS B 1 241 ? -1.332 -29.422 -13.281 1 93.31 241 LYS B N 1
ATOM 3981 C CA . LYS B 1 241 ? -1.953 -30.062 -14.438 1 93.31 241 LYS B CA 1
ATOM 3982 C C . LYS B 1 241 ? -2.918 -31.172 -13.992 1 93.31 241 LYS B C 1
ATOM 3984 O O . LYS B 1 241 ? -4.008 -31.312 -14.555 1 93.31 241 LYS B O 1
ATOM 3989 N N . ASN B 1 242 ? -2.453 -31.969 -13.016 1 91 242 ASN B N 1
ATOM 3990 C CA . ASN B 1 242 ? -3.332 -33.031 -12.531 1 91 242 ASN B CA 1
ATOM 3991 C C . ASN B 1 242 ? -4.645 -32.469 -11.992 1 91 242 ASN B C 1
ATOM 3993 O O . ASN B 1 242 ? -5.711 -33.031 -12.219 1 91 242 ASN B O 1
ATOM 3997 N N . PHE B 1 243 ? -4.621 -31.375 -11.383 1 92.31 243 PHE B N 1
ATOM 3998 C CA . PHE B 1 243 ? -5.828 -30.719 -10.906 1 92.31 243 PHE B CA 1
ATOM 3999 C C . PHE B 1 243 ? -6.68 -30.234 -12.07 1 92.31 243 PHE B C 1
ATOM 4001 O O . PHE B 1 243 ? -7.852 -30.594 -12.188 1 92.31 243 PHE B O 1
ATOM 4008 N N . LEU B 1 244 ? -6.07 -29.45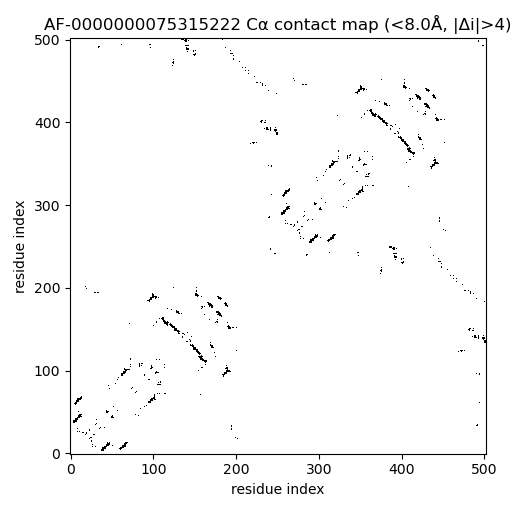3 -12.945 1 93.62 244 LEU B N 1
ATOM 4009 C CA . LEU B 1 244 ? -6.809 -28.812 -14.031 1 93.62 244 LEU B CA 1
ATOM 4010 C C . LEU B 1 244 ? -7.465 -29.844 -14.93 1 93.62 244 LEU B C 1
ATOM 4012 O O . LEU B 1 244 ? -8.578 -29.641 -15.422 1 93.62 244 LEU B O 1
ATOM 4016 N N . LYS B 1 245 ? -6.742 -31.016 -15.109 1 92.06 245 LYS B N 1
ATOM 4017 C CA . LYS B 1 245 ? -7.203 -32 -16.062 1 92.06 245 LYS B CA 1
ATOM 4018 C C . LYS B 1 245 ? -8.055 -33.094 -15.383 1 92.06 245 LYS B C 1
ATOM 4020 O O . LYS B 1 245 ? -8.523 -34.031 -16.031 1 92.06 245 LYS B O 1
ATOM 4025 N N . GLY B 1 246 ? -8.242 -32.969 -14.109 1 86.5 246 GLY B N 1
ATOM 4026 C CA . GLY B 1 246 ? -9.125 -33.875 -13.391 1 86.5 246 GLY B CA 1
ATOM 4027 C C . GLY B 1 246 ? -8.531 -35.25 -13.18 1 86.5 246 GLY B C 1
ATOM 4028 O O . GLY B 1 246 ? -9.25 -36.25 -13.141 1 86.5 246 GLY B O 1
ATOM 4029 N N . ARG B 1 247 ? -7.246 -35.344 -13.25 1 76.19 247 ARG B N 1
ATOM 4030 C CA . ARG B 1 247 ? -6.566 -36.625 -13.117 1 76.19 247 ARG B CA 1
ATOM 4031 C C . ARG B 1 247 ? -6.453 -37.031 -11.648 1 76.19 247 ARG B C 1
ATOM 4033 O O . ARG B 1 247 ? -6.109 -38.188 -11.336 1 76.19 247 ARG B O 1
ATOM 4040 N N . SER B 1 248 ? -6.684 -36.125 -10.648 1 64.12 248 SER B N 1
ATOM 4041 C CA . SER B 1 248 ? -6.488 -36.531 -9.258 1 64.12 248 SER B CA 1
ATOM 4042 C C . SER B 1 248 ? -7.52 -35.875 -8.352 1 64.12 248 SER B C 1
ATOM 4044 O O . SER B 1 248 ? -8.078 -34.812 -8.688 1 64.12 248 SER B O 1
ATOM 4046 N N . HIS B 1 249 ? -8.133 -36.812 -7.441 1 60.84 249 HIS B N 1
ATOM 4047 C CA . HIS B 1 249 ? -9.031 -36.281 -6.422 1 60.84 249 HIS B CA 1
ATOM 4048 C C . HIS B 1 249 ? -8.312 -36.094 -5.094 1 60.84 249 HIS B C 1
ATOM 4050 O O . HIS B 1 249 ? -7.355 -36.812 -4.793 1 60.84 249 HIS B O 1
ATOM 4056 N N . LEU B 1 250 ? -8.352 -34.844 -4.562 1 57.28 250 LEU B N 1
ATOM 4057 C CA . LEU B 1 250 ? -7.965 -34.719 -3.16 1 57.28 250 LEU B CA 1
ATOM 4058 C C . LEU B 1 250 ? -8.789 -35.656 -2.289 1 57.28 250 LEU B C 1
ATOM 4060 O O . LEU B 1 250 ? -9.938 -35.969 -2.605 1 57.28 250 LEU B O 1
ATOM 4064 N N . VAL B 1 251 ? -8.055 -36.5 -1.358 1 49.12 251 VAL B N 1
ATOM 4065 C CA . VAL B 1 251 ? -8.805 -37.375 -0.449 1 49.12 251 VAL B CA 1
ATOM 4066 C C . VAL B 1 251 ? -9.703 -36.531 0.444 1 49.12 251 VAL B C 1
ATOM 4068 O O . VAL B 1 251 ? -9.32 -35.438 0.87 1 49.12 251 VAL B O 1
#

Secondary structure (DSSP, 8-state):
------EEEEE--SPPPHHHHHHHSSHHHHHHHHH--TT-EEEEE-GGGT----GGGGGG-SEEEE---SS-TT---HHHHHHHHHHHHHHHTT-EEEEETHHHHHHHHHTT-EEEE-TT--EEEEEEEEEPGGG--TTBTTBT---SEEEEEEEESEEEEE--TTEEEEEE-SS-S-SEEEETTTEEEESS-TT--HHHHHHHHHHHHHHHHHHHHHHHHHHHHHHH----HHHHHHHHHHHHTT-----/------EEEEE--SPPPHHHHHHHSSHHHHHHHHH--TT-EEEEE-GGGT----GGGGGG-SEEEE---SS-TT---HHHHHHHHHHHHHHHTT-EEEEETHHHHHHHHHTT-EEEE-TT--EEEEEEEEEPGGG--TTBTTBT---SEEEEEEEESEEEEE--TTEEEEEE-SS-S-SEEEETTTEEEESS-TT--HHHHHHHHHHHHHHHHHHHHHHHHHHHHHHH----HHHHHHHHHHHHTT-----

InterPro domains:
  IPR017926 Glutamine amidotransferase [PF00117] (24-197)
  IPR029062 Class I glutamine amidotransferase-like [G3DSA:3.40.50.880] (17-246)
  IPR029062 Class I glutamine amidotransferase-like [SSF52317] (4-245)
  IPR044992 Glutamine amidotransferase domain containing protein ChyE-like [PTHR42695] (4-246)
  IPR044992 Glutamine amidotransferase domain containing protein ChyE-like [cd01741] (7-195)

Solvent-accessible surface area (backbone atoms only — not comparable to full-atom values): 26283 Å² total; per-residue (Å²): 126,83,77,76,66,52,27,35,36,39,40,33,39,55,80,66,49,74,64,43,35,74,77,51,69,19,58,66,44,40,46,43,68,48,55,55,60,91,77,53,45,76,45,83,27,48,29,68,79,61,38,68,82,56,78,86,53,56,78,70,40,58,24,36,36,30,38,42,43,92,64,65,65,78,50,79,49,69,48,53,49,49,48,41,52,52,50,46,52,39,52,74,69,61,42,32,35,40,17,25,29,36,20,23,33,37,52,31,45,63,60,67,21,40,57,41,70,30,89,73,48,63,43,55,26,64,42,67,30,40,38,49,64,90,54,53,45,73,55,14,42,58,34,79,57,75,61,64,56,46,38,37,40,34,77,42,51,57,38,54,76,36,72,23,89,72,45,47,72,43,21,25,37,98,76,39,77,54,33,23,36,29,37,80,86,28,35,42,26,29,45,39,37,58,60,57,52,68,68,57,51,52,50,49,51,50,52,51,49,52,54,50,50,52,52,49,51,48,51,52,51,20,53,55,47,48,73,74,49,79,57,41,43,70,62,41,30,44,30,54,31,22,50,64,70,64,62,26,61,72,102,126,84,77,77,67,50,29,34,36,38,40,33,40,53,80,66,49,73,63,43,36,73,77,51,69,19,60,67,44,41,47,42,68,48,55,54,59,91,78,53,46,78,44,83,26,48,28,68,78,60,39,67,79,56,77,87,52,57,77,69,41,60,25,35,35,30,38,42,43,90,64,64,65,77,51,81,49,67,47,53,51,49,48,41,52,52,48,48,53,40,52,74,69,61,41,32,36,40,16,25,29,35,19,24,33,37,51,30,46,62,60,66,20,40,57,42,70,30,90,73,48,64,44,57,27,66,42,66,30,39,39,48,64,90,54,53,45,73,55,13,40,57,33,79,56,73,61,63,57,47,37,37,40,33,79,43,52,58,37,53,76,37,72,22,87,73,45,47,72,41,21,27,37,97,74,39,76,54,33,22,37,30,36,81,88,28,36,42,26,28,44,38,38,57,60,56,51,68,69,56,50,51,51,48,52,50,51,52,49,53,52,51,48,52,50,50,51,49,52,51,51,18,53,54,47,47,74,73,48,79,58,41,42,69,62,40,29,43,30,53,30,22,50,64,71,63,64,26,61,72,103

Nearest PDB structures (foldseek):
  3l7n-assembly1_A  TM=8.213E-01  e=2.324E-14  Streptococcus mutans UA159
  1o1y-assembly1_A  TM=7.782E-01  e=3.699E-13  Thermotoga maritima
  3m3p-assembly1_A  TM=8.375E-01  e=1.782E-12  Methylobacillus flagellatus KT
  2vdj-assembly1_A-2  TM=7.647E-01  e=6.033E-11  Bacillus cereus
  2ghr-assembly1_A-2  TM=7.451E-01  e=8.262E-11  Bacillus cereus